Protein AF-A0A257W6F2-F1 (afdb_monomer_lite)

Radius of gyration: 29.33 Å; chains: 1; bounding box: 82×80×73 Å

Structure (mmCIF, N/CA/C/O backbone):
data_AF-A0A257W6F2-F1
#
_entry.id   AF-A0A257W6F2-F1
#
loop_
_atom_site.group_PDB
_atom_site.id
_atom_site.type_symbol
_atom_site.label_atom_id
_atom_site.label_alt_id
_atom_site.label_comp_id
_atom_site.label_asym_id
_atom_site.label_entity_id
_atom_site.label_seq_id
_atom_site.pdbx_PDB_ins_code
_atom_site.Cartn_x
_atom_site.Cartn_y
_atom_site.Cartn_z
_atom_site.occupancy
_atom_site.B_iso_or_equiv
_atom_site.auth_seq_id
_atom_site.auth_comp_id
_atom_site.auth_asym_id
_atom_site.auth_atom_id
_atom_site.pdbx_PDB_model_num
ATOM 1 N N . GLU A 1 1 ? 9.301 -28.527 -22.393 1.00 35.62 1 GLU A N 1
ATOM 2 C CA . GLU A 1 1 ? 9.868 -27.297 -22.977 1.00 35.62 1 GLU A CA 1
ATOM 3 C C . GLU A 1 1 ? 9.905 -26.265 -21.867 1.00 35.62 1 GLU A C 1
ATOM 5 O O . GLU A 1 1 ? 8.866 -25.968 -21.293 1.00 35.62 1 GLU A O 1
ATOM 10 N N . ASP A 1 2 ? 11.109 -25.873 -21.461 1.00 43.00 2 ASP A N 1
ATOM 11 C CA . ASP A 1 2 ? 11.367 -25.107 -20.242 1.00 43.00 2 ASP A CA 1
ATOM 12 C C . ASP A 1 2 ? 10.831 -23.671 -20.360 1.00 43.00 2 ASP A C 1
ATOM 14 O O . ASP A 1 2 ? 11.313 -22.874 -21.166 1.00 43.00 2 ASP A O 1
ATOM 18 N N . GLY A 1 3 ? 9.818 -23.344 -19.552 1.00 45.44 3 GLY A N 1
ATOM 19 C CA . GLY A 1 3 ? 9.228 -22.010 -19.452 1.00 45.44 3 GLY A CA 1
ATOM 20 C C . GLY A 1 3 ? 10.206 -21.019 -18.824 1.00 45.44 3 GLY A C 1
ATOM 21 O O . GLY A 1 3 ? 10.282 -20.886 -17.604 1.00 45.44 3 GLY A O 1
ATOM 22 N N . LEU A 1 4 ? 10.978 -20.337 -19.668 1.00 47.31 4 LEU A N 1
ATOM 23 C CA . LEU A 1 4 ? 11.895 -19.267 -19.285 1.00 47.31 4 LEU A CA 1
ATOM 24 C C . LEU A 1 4 ? 11.142 -18.172 -18.514 1.00 47.31 4 LEU A C 1
ATOM 26 O O . LEU A 1 4 ? 10.201 -17.572 -19.034 1.00 47.31 4 LEU A O 1
ATOM 30 N N . LEU A 1 5 ? 11.594 -17.874 -17.291 1.00 50.25 5 LEU A N 1
ATOM 31 C CA . LEU A 1 5 ? 11.266 -16.607 -16.640 1.00 50.25 5 LEU A CA 1
ATOM 32 C C . LEU A 1 5 ? 11.633 -15.472 -17.608 1.00 50.25 5 LEU A C 1
ATOM 34 O O . LEU A 1 5 ? 12.758 -15.464 -18.116 1.00 50.25 5 LEU A O 1
ATOM 38 N N . PRO A 1 6 ? 10.721 -14.532 -17.900 1.00 55.81 6 PRO A N 1
ATOM 39 C CA . PRO A 1 6 ? 11.052 -13.420 -18.771 1.00 55.81 6 PRO A CA 1
ATOM 40 C C . PRO A 1 6 ? 12.054 -12.519 -18.046 1.00 55.81 6 PRO A C 1
ATOM 42 O O . PRO A 1 6 ? 11.725 -11.840 -17.076 1.00 55.81 6 PRO A O 1
ATOM 45 N N . TYR A 1 7 ? 13.300 -12.526 -18.513 1.00 64.19 7 TYR A N 1
ATOM 46 C CA . TYR A 1 7 ? 14.315 -11.574 -18.083 1.00 64.19 7 TYR A CA 1
ATOM 47 C C . TYR A 1 7 ? 14.241 -10.351 -18.989 1.00 64.19 7 TYR A C 1
ATOM 49 O O . TYR A 1 7 ? 14.425 -10.458 -20.202 1.00 64.19 7 TYR A O 1
ATOM 57 N N . ILE A 1 8 ? 14.006 -9.179 -18.403 1.00 60.53 8 ILE A N 1
ATOM 58 C CA . ILE A 1 8 ? 14.157 -7.910 -19.113 1.00 60.53 8 ILE A CA 1
ATOM 59 C C . ILE A 1 8 ? 15.577 -7.420 -18.846 1.00 60.53 8 ILE A C 1
ATOM 61 O O . ILE A 1 8 ? 15.891 -6.935 -17.761 1.00 60.53 8 ILE A O 1
ATOM 65 N N . VAL A 1 9 ? 16.453 -7.582 -19.836 1.00 75.75 9 VAL A N 1
ATOM 66 C CA . VAL A 1 9 ? 17.792 -6.990 -19.803 1.00 75.75 9 VAL A CA 1
ATOM 67 C C . VAL A 1 9 ? 17.680 -5.561 -20.317 1.00 75.75 9 VAL A C 1
ATOM 69 O O . VAL A 1 9 ? 17.259 -5.331 -21.448 1.00 75.75 9 VAL A O 1
ATOM 72 N N . MET A 1 10 ? 18.060 -4.605 -19.480 1.00 76.38 10 MET A N 1
ATOM 73 C CA . MET A 1 10 ? 18.071 -3.184 -19.810 1.00 76.38 10 MET A CA 1
ATOM 74 C C . MET A 1 10 ? 19.429 -2.571 -19.484 1.00 76.38 10 MET A C 1
ATOM 76 O O . MET A 1 10 ? 20.264 -3.176 -18.810 1.00 76.38 10 MET A O 1
ATOM 80 N N . GLU A 1 11 ? 19.659 -1.362 -19.982 1.00 78.69 11 GLU A N 1
ATOM 81 C CA . GLU A 1 11 ? 20.858 -0.602 -19.653 1.00 78.69 11 GLU A CA 1
ATOM 82 C C . GLU A 1 11 ? 20.949 -0.356 -18.138 1.00 78.69 11 GLU A C 1
ATOM 84 O O . GLU A 1 11 ? 20.000 0.122 -17.517 1.00 78.69 11 GLU A O 1
ATOM 89 N N . HIS A 1 12 ? 22.115 -0.627 -17.546 1.00 81.88 12 HIS A N 1
ATOM 90 C CA . HIS A 1 12 ? 22.404 -0.222 -16.174 1.00 81.88 12 HIS A CA 1
ATOM 91 C C . HIS A 1 12 ? 22.736 1.276 -16.132 1.00 81.88 12 HIS A C 1
ATOM 93 O O . HIS A 1 12 ? 23.846 1.699 -16.463 1.00 81.88 12 HIS A O 1
ATOM 99 N N . VAL A 1 13 ? 21.759 2.087 -15.729 1.00 79.00 13 VAL A N 1
ATOM 100 C CA . VAL A 1 13 ? 21.921 3.538 -15.599 1.00 79.00 13 VAL A CA 1
ATOM 101 C C . VAL A 1 13 ? 22.592 3.857 -14.262 1.00 79.00 13 VAL A C 1
ATOM 103 O O . VAL A 1 13 ? 21.970 3.792 -13.206 1.00 79.00 13 VAL A O 1
ATOM 106 N N . VAL A 1 14 ? 23.874 4.223 -14.310 1.00 79.25 14 VAL A N 1
ATOM 107 C CA . VAL A 1 14 ? 24.636 4.667 -13.132 1.00 79.25 14 VAL A CA 1
ATOM 108 C C . VAL A 1 14 ? 24.116 6.034 -12.674 1.00 79.25 14 VAL A C 1
ATOM 110 O O . VAL A 1 14 ? 24.250 7.026 -13.390 1.00 79.25 14 VAL A O 1
ATOM 113 N N . GLY A 1 15 ? 23.508 6.092 -11.490 1.00 82.50 15 GLY A N 1
ATOM 114 C CA . GLY A 1 15 ? 22.858 7.295 -10.978 1.00 82.50 15 GLY A CA 1
ATOM 115 C C . GLY A 1 15 ? 21.898 6.994 -9.830 1.00 82.50 15 GLY A C 1
ATOM 116 O O . GLY A 1 15 ? 21.953 5.921 -9.231 1.00 82.50 15 GLY A O 1
ATOM 117 N N . LYS A 1 16 ? 21.010 7.943 -9.523 1.00 88.00 16 LYS A N 1
ATOM 118 C CA . LYS A 1 16 ? 19.953 7.777 -8.514 1.00 88.00 16 LYS A CA 1
ATOM 119 C C . LYS A 1 16 ? 18.586 8.087 -9.108 1.00 88.00 16 LYS A C 1
ATOM 121 O O . LYS A 1 16 ? 18.475 8.896 -10.026 1.00 88.00 16 LYS A O 1
ATOM 126 N N . SER A 1 17 ? 17.538 7.470 -8.576 1.00 91.44 17 SER A N 1
ATOM 127 C CA . SER A 1 17 ? 16.165 7.870 -8.907 1.00 91.44 17 SER A CA 1
ATOM 128 C C . SER A 1 17 ? 15.875 9.282 -8.397 1.00 91.44 17 SER A C 1
ATOM 130 O O . SER A 1 17 ? 16.437 9.726 -7.390 1.00 91.44 17 SER A O 1
ATOM 132 N N . LEU A 1 18 ? 14.944 9.979 -9.043 1.00 91.75 18 LEU A N 1
ATOM 133 C CA . LEU A 1 18 ? 14.454 11.274 -8.586 1.00 91.75 18 LEU A CA 1
ATOM 134 C C . LEU A 1 18 ? 13.869 11.159 -7.173 1.00 91.75 18 LEU A C 1
ATOM 136 O O . LEU A 1 18 ? 14.090 12.045 -6.357 1.00 91.75 18 LEU A O 1
ATOM 140 N N . ARG A 1 19 ? 13.227 10.033 -6.830 1.00 90.44 19 ARG A N 1
ATOM 141 C CA . ARG A 1 19 ? 12.784 9.742 -5.455 1.00 90.44 19 ARG A CA 1
ATOM 142 C C . ARG A 1 19 ? 13.941 9.812 -4.455 1.00 90.44 19 ARG A C 1
ATOM 144 O O . ARG A 1 19 ? 13.825 10.477 -3.431 1.00 90.44 19 ARG A O 1
ATOM 151 N N . GLN A 1 20 ? 15.047 9.125 -4.740 1.00 88.81 20 GLN A N 1
ATOM 152 C CA . GLN A 1 20 ? 16.235 9.153 -3.879 1.00 88.81 20 GLN A CA 1
ATOM 153 C C . GLN A 1 20 ? 16.843 10.558 -3.813 1.00 88.81 20 GLN A C 1
ATOM 155 O O . GLN A 1 20 ? 17.269 10.987 -2.746 1.00 88.81 20 GLN A O 1
ATOM 160 N N . ALA A 1 21 ? 16.855 11.289 -4.929 1.00 88.62 21 ALA A N 1
ATOM 161 C CA . ALA A 1 21 ? 17.343 12.662 -4.971 1.00 88.62 21 ALA A CA 1
ATOM 162 C C . ALA A 1 21 ? 16.490 13.613 -4.113 1.00 88.62 21 ALA A C 1
ATOM 164 O O . ALA A 1 21 ? 17.048 14.384 -3.338 1.00 88.62 21 ALA A O 1
ATOM 165 N N . MET A 1 22 ? 15.160 13.505 -4.186 1.00 86.00 22 MET A N 1
ATOM 166 C CA . MET A 1 22 ? 14.226 14.283 -3.365 1.00 86.00 22 MET A CA 1
ATOM 167 C C . MET A 1 22 ? 14.435 14.036 -1.868 1.00 86.00 22 MET A C 1
ATOM 169 O O . MET A 1 22 ? 14.496 14.993 -1.105 1.00 86.00 22 MET A O 1
ATOM 173 N N . HIS A 1 23 ? 14.635 12.781 -1.451 1.00 81.38 23 HIS A N 1
ATOM 174 C CA . HIS A 1 23 ? 14.925 12.463 -0.048 1.00 81.38 23 HIS A CA 1
ATOM 175 C C . HIS A 1 23 ? 16.278 13.001 0.445 1.00 81.38 23 HIS A C 1
ATOM 177 O O . HIS A 1 23 ? 16.414 13.298 1.625 1.00 81.38 23 HIS A O 1
ATOM 183 N N . GLN A 1 24 ? 17.287 13.098 -0.425 1.00 79.00 24 GLN A N 1
ATOM 184 C CA . GLN A 1 24 ? 18.642 13.515 -0.037 1.00 79.00 24 GLN A CA 1
ATOM 185 C C . GLN A 1 24 ? 18.840 15.033 -0.040 1.00 79.00 24 GLN A C 1
ATOM 187 O O . GLN A 1 24 ? 19.575 15.551 0.794 1.00 79.00 24 GLN A O 1
ATOM 192 N N . SER A 1 25 ? 18.252 15.731 -1.012 1.00 65.50 25 SER A N 1
ATOM 193 C CA . SER A 1 25 ? 18.519 17.153 -1.262 1.00 65.50 25 SER A CA 1
ATOM 194 C C . SER A 1 25 ? 17.433 18.083 -0.709 1.00 65.50 25 SER A C 1
ATOM 196 O O . SER A 1 25 ? 17.662 19.287 -0.632 1.00 65.50 25 SER A O 1
ATOM 198 N N . GLY A 1 26 ? 16.271 17.551 -0.308 1.00 65.38 26 GLY A N 1
ATOM 199 C CA . GLY A 1 26 ? 15.141 18.313 0.236 1.00 65.38 26 GLY A CA 1
ATOM 200 C C . GLY A 1 26 ? 14.402 19.128 -0.829 1.00 65.38 26 GLY A C 1
ATOM 201 O O . GLY A 1 26 ? 13.282 18.792 -1.207 1.00 65.38 26 GLY A O 1
ATOM 202 N N . THR A 1 27 ? 15.038 20.175 -1.355 1.00 68.94 27 THR A N 1
ATOM 203 C CA . THR A 1 27 ? 14.460 21.095 -2.349 1.00 68.94 27 THR A CA 1
ATOM 204 C C . THR A 1 27 ? 15.356 21.228 -3.576 1.00 68.94 27 THR A C 1
ATOM 206 O O . THR A 1 27 ? 16.576 21.302 -3.450 1.00 68.94 27 THR A O 1
ATOM 209 N N . PHE A 1 28 ? 14.754 21.296 -4.763 1.00 86.62 28 PHE A N 1
ATOM 210 C CA . PHE A 1 28 ? 15.465 21.546 -6.019 1.00 86.62 28 PHE A CA 1
ATOM 211 C C . PHE A 1 28 ? 15.426 23.037 -6.358 1.00 86.62 28 PHE A C 1
ATOM 213 O O . PHE A 1 28 ? 14.414 23.697 -6.117 1.00 86.62 28 PHE A O 1
ATOM 220 N N . ASP A 1 29 ? 16.498 23.557 -6.956 1.00 91.25 29 ASP A N 1
ATOM 221 C CA . ASP A 1 29 ? 16.449 24.880 -7.575 1.00 91.25 29 ASP A CA 1
ATOM 222 C C . ASP A 1 29 ? 15.551 24.876 -8.828 1.00 91.25 29 ASP A C 1
ATOM 224 O O . ASP A 1 29 ? 15.247 23.836 -9.423 1.00 91.25 29 ASP A O 1
ATOM 228 N N . VAL A 1 30 ? 15.092 26.067 -9.220 1.00 93.81 30 VAL A N 1
ATOM 229 C CA . VAL A 1 30 ? 14.170 26.240 -10.353 1.00 93.81 30 VAL A CA 1
ATOM 230 C C . VAL A 1 30 ? 14.777 25.690 -11.644 1.00 93.81 30 VAL A C 1
ATOM 232 O O . VAL A 1 30 ? 14.074 25.043 -12.418 1.00 93.81 30 VAL A O 1
ATOM 235 N N . GLU A 1 31 ? 16.075 25.903 -11.865 1.00 92.94 31 GLU A N 1
ATOM 236 C CA . GLU A 1 31 ? 16.769 25.424 -13.061 1.00 92.94 31 GLU A CA 1
ATOM 237 C C . GLU A 1 31 ? 16.718 23.893 -13.164 1.00 92.94 31 GLU A C 1
ATOM 239 O O . GLU A 1 31 ? 16.353 23.351 -14.209 1.00 92.94 31 GLU A O 1
ATOM 244 N N . SER A 1 32 ? 16.991 23.186 -12.069 1.00 92.69 32 SER A N 1
ATOM 245 C CA . SER A 1 32 ? 16.967 21.727 -11.998 1.00 92.69 32 SER A CA 1
ATOM 246 C C . SER A 1 32 ? 15.555 21.177 -12.176 1.00 92.69 32 SER A C 1
ATOM 248 O O . SER A 1 32 ? 15.374 20.203 -12.907 1.00 92.69 32 SER A O 1
ATOM 250 N N . ILE A 1 33 ? 14.537 21.808 -11.574 1.00 95.69 33 ILE A N 1
ATOM 251 C CA . ILE A 1 33 ? 13.127 21.415 -11.762 1.00 95.69 33 ILE A CA 1
ATOM 252 C C . ILE A 1 33 ? 12.747 21.493 -13.242 1.00 95.69 33 ILE A C 1
ATOM 254 O O . ILE A 1 33 ? 12.187 20.547 -13.802 1.00 95.69 33 ILE A O 1
ATOM 258 N N . VAL A 1 34 ? 13.082 22.608 -13.889 1.00 96.50 34 VAL A N 1
ATOM 259 C CA . VAL A 1 34 ? 12.752 22.863 -15.294 1.00 96.50 34 VAL A CA 1
ATOM 260 C C . VAL A 1 34 ? 13.526 21.919 -16.208 1.00 96.50 34 VAL A C 1
ATOM 262 O O . VAL A 1 34 ? 12.932 21.323 -17.105 1.00 96.50 34 VAL A O 1
ATOM 265 N N . ARG A 1 35 ? 14.821 21.710 -15.947 1.00 95.50 35 ARG A N 1
ATOM 266 C CA . ARG A 1 35 ? 15.680 20.780 -16.692 1.00 95.50 35 ARG A CA 1
ATOM 267 C C . ARG A 1 35 ? 15.163 19.345 -16.618 1.00 95.50 35 ARG A C 1
ATOM 269 O O . ARG A 1 35 ? 15.059 18.681 -17.652 1.00 95.50 35 ARG A O 1
ATOM 276 N N . ILE A 1 36 ? 14.805 18.875 -15.422 1.00 96.12 36 ILE A N 1
ATOM 277 C CA . ILE A 1 36 ? 14.269 17.523 -15.216 1.00 96.12 36 ILE A CA 1
ATOM 278 C C . ILE A 1 36 ? 12.900 17.378 -15.891 1.00 96.12 36 ILE A C 1
ATOM 280 O O . ILE A 1 36 ? 12.665 16.395 -16.601 1.00 96.12 36 ILE A O 1
ATOM 284 N N . GLY A 1 37 ? 12.018 18.370 -15.737 1.00 97.56 37 GLY A N 1
ATOM 285 C CA . GLY A 1 37 ? 10.715 18.402 -16.401 1.00 97.56 37 GLY A CA 1
ATOM 286 C C . GLY A 1 37 ? 10.821 18.374 -17.925 1.00 97.56 37 GLY A C 1
ATOM 287 O O . GLY A 1 37 ? 10.138 17.583 -18.573 1.00 97.56 37 GLY A O 1
ATOM 288 N N . MET A 1 38 ? 11.721 19.180 -18.494 1.00 97.62 38 MET A N 1
ATOM 289 C CA . MET A 1 38 ? 11.965 19.266 -19.935 1.00 97.62 38 MET A CA 1
ATOM 290 C C . MET A 1 38 ? 12.436 17.927 -20.511 1.00 97.62 38 MET A C 1
ATOM 292 O O . MET A 1 38 ? 11.863 17.460 -21.498 1.00 97.62 38 MET A O 1
ATOM 296 N N . GLN A 1 39 ? 13.453 17.304 -19.902 1.00 97.12 39 GLN A N 1
ATOM 297 C CA . GLN A 1 39 ? 13.997 16.026 -20.378 1.00 97.12 39 GLN A CA 1
ATOM 298 C C . GLN A 1 39 ? 13.000 14.871 -20.188 1.00 97.12 39 GLN A C 1
ATOM 300 O O . GLN A 1 39 ? 12.896 14.001 -21.051 1.00 97.12 39 GLN A O 1
ATOM 305 N N . THR A 1 40 ? 12.208 14.883 -19.109 1.00 97.62 40 THR A N 1
ATOM 306 C CA . THR A 1 40 ? 11.134 13.892 -18.914 1.00 97.62 40 THR A CA 1
ATOM 307 C C . THR A 1 40 ? 10.043 14.055 -19.976 1.00 97.62 40 THR A C 1
ATOM 309 O O . THR A 1 40 ? 9.644 13.083 -20.611 1.00 97.62 40 THR A O 1
ATOM 312 N N . ALA A 1 41 ? 9.602 15.287 -20.246 1.00 97.81 41 ALA A N 1
ATOM 313 C CA . ALA A 1 41 ? 8.649 15.568 -21.318 1.00 97.81 41 ALA A CA 1
ATOM 314 C C . ALA A 1 41 ? 9.202 15.171 -22.700 1.00 97.81 41 ALA A C 1
ATOM 316 O O . ALA A 1 41 ? 8.467 14.645 -23.530 1.00 97.81 41 ALA A O 1
ATOM 317 N N . GLN A 1 42 ? 10.505 15.347 -22.935 1.00 96.25 42 GLN A N 1
ATOM 318 C CA . GLN A 1 42 ? 11.167 14.913 -24.166 1.00 96.25 42 GLN A CA 1
ATOM 319 C C . GLN A 1 42 ? 11.139 13.384 -24.329 1.00 96.25 42 GLN A C 1
ATOM 321 O O . GLN A 1 42 ? 10.805 12.887 -25.404 1.00 96.25 42 GLN A O 1
ATOM 326 N N . GLY A 1 43 ? 11.451 12.634 -23.266 1.00 94.19 43 GLY A N 1
ATOM 327 C CA . GLY A 1 43 ? 11.376 11.171 -23.271 1.00 94.19 43 GLY A CA 1
ATOM 328 C C . GLY A 1 43 ? 9.950 10.657 -23.496 1.00 94.19 43 GLY A C 1
ATOM 329 O O . GLY A 1 43 ? 9.738 9.756 -24.306 1.00 94.19 43 GLY A O 1
ATOM 330 N N . LEU A 1 44 ? 8.963 11.285 -22.849 1.00 95.06 44 LEU A N 1
ATOM 331 C CA . LEU A 1 44 ? 7.544 10.997 -23.070 1.00 95.06 44 LEU A CA 1
ATOM 332 C C . LEU A 1 44 ? 7.117 11.289 -24.510 1.00 95.06 44 LEU A C 1
ATOM 334 O O . LEU A 1 44 ? 6.458 10.458 -25.124 1.00 95.06 44 LEU A O 1
ATOM 338 N N . ALA A 1 45 ? 7.541 12.416 -25.087 1.00 93.00 45 ALA A N 1
ATOM 339 C CA . ALA A 1 45 ? 7.225 12.765 -26.470 1.00 93.00 45 ALA A CA 1
ATOM 340 C C . ALA A 1 45 ? 7.736 11.710 -27.462 1.00 93.00 45 ALA A C 1
ATOM 342 O O . ALA A 1 45 ? 7.024 11.351 -28.400 1.00 93.00 45 ALA A O 1
ATOM 343 N N . ALA A 1 46 ? 8.942 11.180 -27.232 1.00 88.12 46 ALA A N 1
ATOM 344 C CA . ALA A 1 46 ? 9.504 10.111 -28.051 1.00 88.12 46 ALA A CA 1
ATOM 345 C C . ALA A 1 46 ? 8.671 8.819 -27.969 1.00 88.12 46 ALA A C 1
ATOM 347 O O . ALA A 1 46 ? 8.435 8.183 -28.995 1.00 88.12 46 ALA A O 1
ATOM 348 N N . ALA A 1 47 ? 8.185 8.454 -26.780 1.00 86.19 47 ALA A N 1
ATOM 349 C CA . ALA A 1 47 ? 7.316 7.292 -26.596 1.00 86.19 47 ALA A CA 1
ATOM 350 C C . ALA A 1 47 ? 5.916 7.492 -27.198 1.00 86.19 47 ALA A C 1
ATOM 352 O O . ALA A 1 47 ? 5.422 6.627 -27.924 1.00 86.19 47 ALA A O 1
ATOM 353 N N . HIS A 1 48 ? 5.304 8.658 -26.968 1.00 90.81 48 HIS A N 1
ATOM 354 C CA . HIS A 1 48 ? 3.982 9.014 -27.494 1.00 90.81 48 HIS A CA 1
ATOM 355 C C . HIS A 1 48 ? 3.965 9.007 -29.026 1.00 90.81 48 HIS A C 1
ATOM 357 O O . HIS A 1 48 ? 2.994 8.550 -29.624 1.00 90.81 48 HIS A O 1
ATOM 363 N N . ALA A 1 49 ? 5.057 9.429 -29.673 1.00 86.31 49 ALA A N 1
ATOM 364 C CA . ALA A 1 49 ? 5.212 9.358 -31.128 1.00 86.31 49 ALA A CA 1
ATOM 365 C C . ALA A 1 49 ? 5.202 7.917 -31.681 1.00 86.31 49 ALA A C 1
ATOM 367 O O . ALA A 1 49 ? 4.909 7.720 -32.857 1.00 86.31 49 ALA A O 1
ATOM 368 N N . GLN A 1 50 ? 5.493 6.919 -30.841 1.00 82.69 50 GLN A N 1
ATOM 369 C CA . GLN A 1 50 ? 5.402 5.490 -31.163 1.00 82.69 50 GLN A CA 1
ATOM 370 C C . GLN A 1 50 ? 4.078 4.860 -30.692 1.00 82.69 50 GLN A C 1
ATOM 372 O O . GLN A 1 50 ? 3.927 3.642 -30.730 1.00 82.69 50 GLN A O 1
ATOM 377 N N . GLY A 1 51 ? 3.118 5.667 -30.222 1.00 82.88 51 GLY A N 1
ATOM 378 C CA . GLY A 1 51 ? 1.833 5.192 -29.701 1.00 82.88 51 GLY A CA 1
ATOM 379 C C . GLY A 1 51 ? 1.910 4.542 -28.315 1.00 82.88 51 GLY A C 1
ATOM 380 O O . GLY A 1 51 ? 0.946 3.908 -27.890 1.00 82.88 51 GLY A O 1
ATOM 381 N N . LEU A 1 52 ? 3.033 4.682 -27.601 1.00 82.12 52 LEU A N 1
ATOM 382 C CA . LEU A 1 52 ? 3.224 4.112 -26.268 1.00 82.12 52 LEU A CA 1
ATOM 383 C C . LEU A 1 52 ? 2.894 5.143 -25.190 1.00 82.12 52 LEU A C 1
ATOM 385 O O . LEU A 1 52 ? 3.518 6.198 -25.139 1.00 82.12 52 LEU A O 1
ATOM 389 N N . ILE A 1 53 ? 1.960 4.810 -24.300 1.00 88.00 53 ILE A N 1
ATOM 390 C CA . ILE A 1 53 ? 1.627 5.595 -23.102 1.00 88.00 53 ILE A CA 1
ATOM 391 C C . ILE A 1 53 ? 2.317 4.936 -21.907 1.00 88.00 53 ILE A C 1
ATOM 393 O O . ILE A 1 53 ? 2.218 3.721 -21.736 1.00 88.00 53 ILE A O 1
ATOM 397 N N . HIS A 1 54 ? 2.999 5.711 -21.067 1.00 89.94 54 HIS A N 1
ATOM 398 C CA . HIS A 1 54 ? 3.785 5.161 -19.966 1.00 89.94 54 HIS A CA 1
ATOM 399 C C . HIS A 1 54 ? 2.918 4.649 -18.808 1.00 89.94 54 HIS A C 1
ATOM 401 O O . HIS A 1 54 ? 3.215 3.592 -18.249 1.00 89.94 54 HIS A O 1
ATOM 407 N N . ARG A 1 55 ? 1.868 5.391 -18.425 1.00 87.94 55 ARG A N 1
ATOM 408 C CA . ARG A 1 55 ? 0.867 5.056 -17.387 1.00 87.94 55 ARG A CA 1
ATOM 409 C C . ARG A 1 55 ? 1.373 4.957 -15.938 1.00 87.94 55 ARG A C 1
ATOM 411 O O . ARG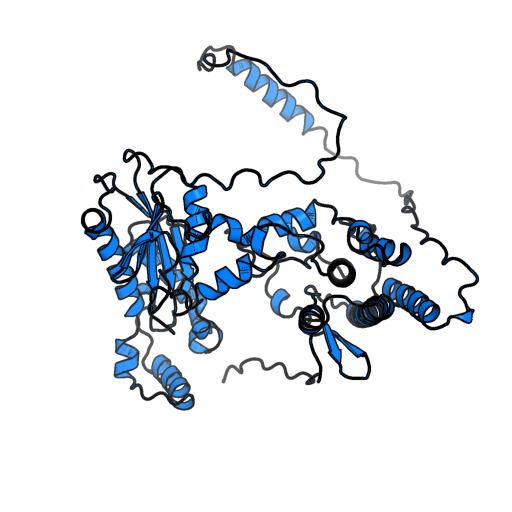 A 1 55 ? 0.583 4.623 -15.050 1.00 87.94 55 ARG A O 1
ATOM 418 N N . ASP A 1 56 ? 2.647 5.231 -15.674 1.00 88.75 56 ASP A N 1
ATOM 419 C CA . ASP A 1 56 ? 3.251 5.110 -14.333 1.00 88.75 56 ASP A CA 1
ATOM 420 C C . ASP A 1 56 ? 4.425 6.083 -14.139 1.00 88.75 56 ASP A C 1
ATOM 422 O O . ASP A 1 56 ? 5.500 5.725 -13.660 1.00 88.75 56 ASP A O 1
ATOM 426 N N . ILE A 1 57 ? 4.245 7.338 -14.556 1.00 93.75 57 ILE A N 1
ATOM 427 C CA . ILE A 1 57 ? 5.244 8.380 -14.310 1.00 93.75 57 ILE A CA 1
ATOM 428 C C . ILE A 1 57 ? 5.214 8.769 -12.830 1.00 93.75 57 ILE A C 1
ATOM 430 O O . ILE A 1 57 ? 4.210 9.247 -12.308 1.00 93.75 57 ILE A O 1
ATOM 434 N N . LYS A 1 58 ? 6.341 8.559 -12.146 1.00 93.00 58 LYS A N 1
ATOM 435 C CA . LYS A 1 58 ? 6.549 8.867 -10.724 1.00 93.00 58 LYS A CA 1
ATOM 436 C C . LYS A 1 58 ? 8.043 9.050 -10.437 1.00 93.00 58 LYS A C 1
ATOM 438 O O . LYS A 1 58 ? 8.860 8.559 -11.215 1.00 93.00 58 LYS A O 1
ATOM 443 N N . PRO A 1 59 ? 8.444 9.651 -9.301 1.00 92.81 59 PRO A N 1
ATOM 444 C CA . PRO A 1 59 ? 9.858 9.915 -9.021 1.00 92.81 59 PRO A CA 1
ATOM 445 C C . PRO A 1 59 ? 10.745 8.662 -8.954 1.00 92.81 59 PRO A C 1
ATOM 447 O O . PRO A 1 59 ? 11.952 8.753 -9.150 1.00 92.81 59 PRO A O 1
ATOM 450 N N . ALA A 1 60 ? 10.175 7.487 -8.671 1.00 89.38 60 ALA A N 1
ATOM 451 C CA . ALA A 1 60 ? 10.920 6.226 -8.686 1.00 89.38 60 ALA A CA 1
ATOM 452 C C . ALA A 1 60 ? 11.296 5.765 -10.109 1.00 89.38 60 ALA A C 1
ATOM 454 O O . ALA A 1 60 ? 12.314 5.103 -10.257 1.00 89.38 60 ALA A O 1
ATOM 455 N N . ASN A 1 61 ? 10.526 6.172 -11.127 1.00 91.81 61 ASN A N 1
ATOM 456 C CA . ASN A 1 61 ? 10.692 5.764 -12.527 1.00 91.81 61 ASN A CA 1
ATOM 457 C C . ASN A 1 61 ? 11.428 6.829 -13.373 1.00 91.81 61 ASN A C 1
ATOM 459 O O . ASN A 1 61 ? 11.465 6.760 -14.601 1.00 91.81 61 ASN A O 1
ATOM 463 N N . ILE A 1 62 ? 12.001 7.843 -12.720 1.00 93.50 62 ILE A N 1
ATOM 464 C CA . ILE A 1 62 ? 12.797 8.902 -13.345 1.00 93.50 62 ILE A CA 1
ATOM 465 C C . ILE A 1 62 ? 14.207 8.795 -12.769 1.00 93.50 62 ILE A C 1
ATOM 467 O O . ILE A 1 62 ? 14.407 9.014 -11.577 1.00 93.50 62 ILE A O 1
ATOM 471 N N . LEU A 1 63 ? 15.182 8.442 -13.600 1.00 91.94 63 LEU A N 1
ATOM 472 C CA . LEU A 1 63 ? 16.581 8.280 -13.216 1.00 91.94 63 LEU A CA 1
ATOM 473 C C . LEU A 1 63 ? 17.395 9.515 -13.579 1.00 91.94 63 LEU A C 1
ATOM 475 O O . LEU A 1 63 ? 17.287 10.031 -14.690 1.00 91.94 63 LEU A O 1
ATOM 479 N N . LEU A 1 64 ? 18.244 9.943 -12.648 1.00 90.56 64 LEU A N 1
ATOM 480 C CA . LEU A 1 64 ? 19.199 11.033 -12.807 1.00 90.56 64 LEU A CA 1
ATOM 481 C C . LEU A 1 64 ? 20.600 10.429 -12.957 1.00 90.56 64 LEU A C 1
ATOM 483 O O . LEU A 1 64 ? 21.140 9.844 -12.013 1.00 90.56 64 LEU A O 1
ATOM 487 N N . GLN A 1 65 ? 21.167 10.529 -14.158 1.00 81.62 65 GLN A N 1
ATOM 488 C CA . GLN A 1 65 ? 22.427 9.893 -14.534 1.00 81.62 65 GLN A CA 1
ATOM 489 C C . GLN A 1 65 ? 23.627 10.825 -14.281 1.00 81.62 65 GLN A C 1
ATOM 491 O O . GLN A 1 65 ? 24.002 11.602 -15.161 1.00 81.62 65 GLN A O 1
ATOM 496 N N . GLY A 1 66 ? 24.248 10.679 -13.101 1.00 68.62 66 GLY A N 1
ATOM 497 C CA . GLY A 1 66 ? 25.573 11.217 -12.738 1.00 68.62 66 GLY A CA 1
ATOM 498 C C . GLY A 1 66 ? 25.817 12.707 -13.029 1.00 68.62 66 GLY A C 1
ATOM 499 O O . GLY A 1 66 ? 24.880 13.489 -13.166 1.00 68.62 66 GLY A O 1
ATOM 500 N N . ASP A 1 67 ? 27.094 13.082 -13.160 1.00 60.69 67 ASP A N 1
ATOM 501 C CA . ASP A 1 67 ? 27.595 14.466 -13.325 1.00 60.69 67 ASP A CA 1
ATOM 502 C C . ASP A 1 67 ? 27.113 15.191 -14.602 1.00 60.69 67 ASP A C 1
ATOM 504 O O . ASP A 1 67 ? 27.407 16.365 -14.803 1.00 60.69 67 ASP A O 1
ATOM 508 N N . ASN A 1 68 ? 26.377 14.500 -15.480 1.00 59.66 68 ASN A N 1
ATOM 509 C CA . ASN A 1 68 ? 25.915 15.021 -16.769 1.00 59.66 68 ASN A CA 1
ATOM 510 C C . ASN A 1 68 ? 24.447 15.476 -16.754 1.00 59.66 68 ASN A C 1
ATOM 512 O O . ASN A 1 68 ? 23.900 15.752 -17.824 1.00 59.66 68 ASN A O 1
ATOM 516 N N . ASP A 1 69 ? 23.789 15.492 -15.587 1.00 75.44 69 ASP A N 1
ATOM 517 C CA . ASP A 1 69 ? 22.424 16.015 -15.407 1.00 75.44 69 ASP A CA 1
ATOM 518 C C . ASP A 1 69 ? 21.370 15.406 -16.360 1.00 75.44 69 ASP A C 1
ATOM 520 O O . ASP A 1 69 ? 20.339 16.013 -16.675 1.00 75.44 69 ASP A O 1
ATOM 524 N N . ARG A 1 70 ? 21.619 14.184 -16.849 1.00 87.56 70 ARG A N 1
ATOM 525 C CA . ARG A 1 70 ? 20.764 13.518 -17.835 1.00 87.56 70 ARG A CA 1
ATOM 526 C C . ARG A 1 70 ? 19.631 12.768 -17.150 1.00 87.56 70 ARG A C 1
ATOM 528 O O . ARG A 1 70 ? 19.862 12.021 -16.201 1.00 87.56 70 ARG A O 1
ATOM 535 N N . VAL A 1 71 ? 18.424 12.903 -17.691 1.00 93.19 71 VAL A N 1
ATOM 536 C CA . VAL A 1 71 ? 17.236 12.185 -17.222 1.00 93.19 71 VAL A CA 1
ATOM 537 C C . VAL A 1 71 ? 16.931 10.993 -18.121 1.00 93.19 71 VAL A C 1
ATOM 539 O O . VAL A 1 71 ? 16.947 11.103 -19.348 1.00 93.19 71 VAL A O 1
ATOM 542 N N . LYS A 1 72 ? 16.618 9.850 -17.508 1.00 90.38 72 LYS A N 1
ATOM 543 C CA . LYS A 1 72 ? 16.076 8.671 -18.191 1.00 90.38 72 LYS A CA 1
ATOM 544 C C . LYS A 1 72 ? 14.771 8.232 -17.548 1.00 90.38 72 LYS A C 1
ATOM 546 O O . LYS A 1 72 ? 14.631 8.275 -16.331 1.00 90.38 72 LYS A O 1
ATOM 551 N N . ILE A 1 73 ? 13.833 7.798 -18.379 1.00 91.06 73 ILE A N 1
ATOM 552 C CA . ILE A 1 73 ? 12.561 7.226 -17.941 1.00 91.06 73 ILE A CA 1
ATOM 553 C C . ILE A 1 73 ? 12.700 5.705 -17.993 1.00 91.06 73 ILE A C 1
ATOM 555 O O . ILE A 1 73 ? 13.195 5.171 -18.987 1.00 91.06 73 ILE A O 1
ATOM 559 N N . MET A 1 74 ? 12.299 5.028 -16.923 1.00 85.19 74 MET A N 1
ATOM 560 C CA . MET A 1 74 ? 12.338 3.569 -16.795 1.00 85.19 74 MET A CA 1
ATOM 561 C C . MET A 1 74 ? 10.933 3.014 -16.558 1.00 85.19 74 MET A C 1
ATOM 563 O O . MET A 1 74 ? 10.037 3.755 -16.172 1.00 85.19 74 MET A O 1
ATOM 567 N N . ASP A 1 75 ? 10.768 1.706 -16.751 1.00 76.19 75 ASP A N 1
ATOM 568 C CA . ASP A 1 75 ? 9.533 0.985 -16.432 1.00 76.19 75 ASP A CA 1
ATOM 569 C C . ASP A 1 75 ? 8.284 1.548 -17.128 1.00 76.19 75 ASP A C 1
ATOM 571 O O . ASP A 1 75 ? 7.252 1.788 -16.496 1.00 76.19 75 ASP A O 1
ATOM 575 N N . PHE A 1 76 ? 8.354 1.702 -18.461 1.00 69.12 76 PHE A N 1
ATOM 576 C CA . PHE A 1 76 ? 7.151 1.810 -19.298 1.00 69.12 76 PHE A CA 1
ATOM 577 C C . PHE A 1 76 ? 6.196 0.714 -18.857 1.00 69.12 76 PHE A C 1
ATOM 579 O O . PHE A 1 76 ? 6.622 -0.435 -18.866 1.00 69.12 76 PHE A O 1
ATOM 586 N N . GLY A 1 77 ? 4.985 1.069 -18.412 1.00 58.03 77 GLY A N 1
ATOM 587 C CA . GLY A 1 77 ? 4.119 0.263 -17.544 1.00 58.03 77 GLY A CA 1
ATOM 588 C C . GLY A 1 77 ? 3.670 -1.095 -18.097 1.00 58.03 77 GLY A C 1
ATOM 589 O O . GLY A 1 77 ? 2.475 -1.343 -18.222 1.00 58.03 77 GLY A O 1
ATOM 590 N N . LEU A 1 78 ? 4.615 -1.998 -18.361 1.00 50.09 78 LEU A N 1
ATOM 591 C CA . LEU A 1 78 ? 4.451 -3.366 -18.846 1.00 50.09 78 LEU A CA 1
ATOM 592 C C . LEU A 1 78 ? 3.599 -4.189 -17.871 1.00 50.09 78 LEU A C 1
ATOM 594 O O . LEU A 1 78 ? 2.885 -5.087 -18.297 1.00 50.09 78 LEU A O 1
ATOM 598 N N . ALA A 1 79 ? 3.594 -3.819 -16.586 1.00 43.59 79 ALA A N 1
ATOM 599 C CA . ALA A 1 79 ? 2.731 -4.408 -15.565 1.00 43.59 79 ALA A CA 1
ATOM 600 C C . ALA A 1 79 ? 1.238 -4.051 -15.728 1.00 43.59 79 ALA A C 1
ATOM 602 O O . ALA A 1 79 ? 0.387 -4.780 -15.245 1.00 43.59 79 ALA A O 1
ATOM 603 N N . ARG A 1 80 ? 0.893 -2.958 -16.426 1.00 42.66 80 ARG A N 1
ATOM 604 C CA . ARG A 1 80 ? -0.498 -2.494 -16.615 1.00 42.66 80 ARG A CA 1
ATOM 605 C C . ARG A 1 80 ? -1.090 -2.806 -17.988 1.00 42.66 80 ARG A C 1
ATOM 607 O O . ARG A 1 80 ? -2.224 -2.433 -18.257 1.00 42.66 80 ARG A O 1
ATOM 614 N N . ALA A 1 81 ? -0.330 -3.446 -18.873 1.00 35.94 81 ALA A N 1
ATOM 615 C CA . ALA A 1 81 ? -0.878 -3.986 -20.118 1.00 35.94 81 ALA A CA 1
ATOM 616 C C . ALA A 1 81 ? -1.620 -5.320 -19.894 1.00 35.94 81 ALA A C 1
ATOM 618 O O . ALA A 1 81 ? -2.349 -5.756 -20.778 1.00 35.94 81 ALA A O 1
ATOM 619 N N . VAL A 1 82 ? -1.433 -5.948 -18.725 1.00 31.31 82 VAL A N 1
ATOM 620 C CA . VAL A 1 82 ? -2.103 -7.197 -18.321 1.00 31.31 82 VAL A CA 1
ATOM 621 C C . VAL A 1 82 ? -3.297 -6.932 -17.394 1.00 31.31 82 VAL A C 1
ATOM 623 O O . VAL A 1 82 ? -4.263 -7.683 -17.433 1.00 31.31 82 VAL A O 1
ATOM 626 N N . ASP A 1 83 ? -3.283 -5.810 -16.671 1.00 34.22 83 ASP A N 1
ATOM 627 C CA . ASP A 1 83 ? -4.376 -5.376 -15.801 1.00 34.22 83 ASP A CA 1
ATOM 628 C C . ASP A 1 83 ? -5.017 -4.096 -16.356 1.00 34.22 83 ASP A C 1
ATOM 630 O O . ASP A 1 83 ? -4.676 -2.977 -15.954 1.00 34.22 83 ASP A O 1
ATOM 634 N N 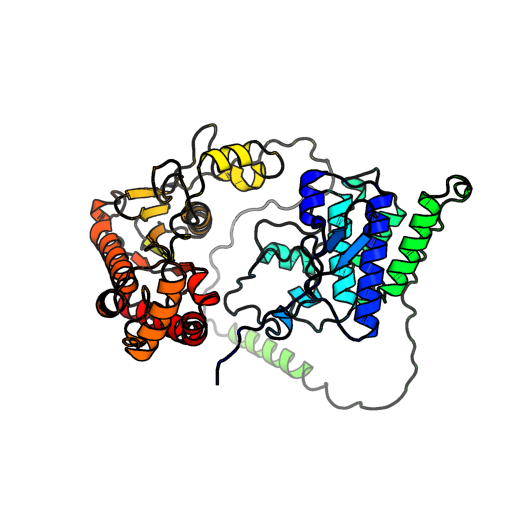. ASP A 1 84 ? -5.974 -4.253 -17.278 1.00 31.12 84 ASP A N 1
ATOM 635 C CA . ASP A 1 84 ? -7.076 -3.291 -17.340 1.00 31.12 84 ASP A CA 1
ATOM 636 C C . ASP A 1 84 ? -7.657 -3.230 -15.926 1.00 31.12 84 ASP A C 1
ATOM 638 O O . ASP A 1 84 ? -8.046 -4.245 -15.351 1.00 31.12 84 ASP A O 1
ATOM 642 N N . VAL A 1 85 ? -7.598 -2.038 -15.342 1.00 35.00 85 VAL A N 1
ATOM 643 C CA . VAL A 1 85 ? -7.810 -1.760 -13.926 1.00 35.00 85 VAL A CA 1
ATOM 644 C C . VAL A 1 85 ? -9.234 -2.147 -13.533 1.00 35.00 85 VAL A C 1
ATOM 646 O O . VAL A 1 85 ? -10.139 -1.323 -13.462 1.00 35.00 85 VAL A O 1
ATOM 649 N N . SER A 1 86 ? -9.449 -3.407 -13.175 1.00 30.94 86 SER A N 1
ATOM 650 C CA . SER A 1 86 ? -10.410 -3.696 -12.131 1.00 30.94 86 SER A CA 1
ATOM 651 C C . SER A 1 86 ? -9.895 -2.968 -10.894 1.00 30.94 86 SER A C 1
ATOM 653 O O . SER A 1 86 ? -8.908 -3.389 -10.288 1.00 30.94 86 SER A O 1
ATOM 655 N N . LEU A 1 87 ? -10.575 -1.880 -10.502 1.00 35.00 87 LEU A N 1
ATOM 656 C CA . LEU A 1 87 ? -10.839 -1.673 -9.080 1.00 35.00 87 LEU A CA 1
ATOM 657 C C . LEU A 1 87 ? -11.168 -3.071 -8.559 1.00 35.00 87 LEU A C 1
ATOM 659 O O . LEU A 1 87 ? -12.171 -3.653 -8.982 1.00 35.00 87 LEU A O 1
ATOM 663 N N . THR A 1 88 ? -10.283 -3.668 -7.765 1.00 37.31 88 THR A N 1
ATOM 664 C CA . THR A 1 88 ? -10.601 -4.948 -7.147 1.00 37.31 88 THR A CA 1
ATOM 665 C C . THR A 1 88 ? -11.950 -4.752 -6.463 1.00 37.31 88 THR A C 1
ATOM 667 O O . THR A 1 88 ? -12.199 -3.703 -5.864 1.00 37.31 88 THR A O 1
ATOM 670 N N . HIS A 1 89 ? -12.857 -5.722 -6.589 1.00 32.41 89 HIS A N 1
ATOM 671 C CA . HIS A 1 89 ? -14.197 -5.684 -5.983 1.00 32.41 89 HIS A CA 1
ATOM 672 C C . HIS A 1 89 ? -14.171 -5.435 -4.449 1.00 32.41 89 HIS A C 1
ATOM 674 O O . HIS A 1 89 ? -15.222 -5.299 -3.831 1.00 32.41 89 HIS A O 1
ATOM 680 N N . THR A 1 90 ? -12.974 -5.357 -3.854 1.00 32.06 90 THR A N 1
ATOM 681 C CA . THR A 1 90 ? -12.625 -5.120 -2.452 1.00 32.06 90 THR A CA 1
ATOM 682 C C . THR A 1 90 ? -12.001 -3.738 -2.161 1.00 32.06 90 THR A C 1
ATOM 684 O O . THR A 1 90 ? -11.701 -3.453 -1.007 1.00 32.06 90 THR A O 1
ATOM 687 N N . GLY A 1 91 ? -11.804 -2.853 -3.150 1.00 32.47 91 GLY A N 1
ATOM 688 C CA . GLY A 1 91 ? -11.346 -1.468 -2.924 1.00 32.47 91 GLY A CA 1
ATOM 689 C C . GLY A 1 91 ? -9.868 -1.297 -2.532 1.00 32.47 91 GLY A C 1
ATOM 690 O O . GLY A 1 91 ? -9.462 -0.203 -2.133 1.00 32.47 91 GLY A O 1
ATOM 691 N N . LEU A 1 92 ? -9.043 -2.343 -2.655 1.00 33.09 92 LEU A N 1
ATOM 692 C CA . LEU A 1 92 ? -7.620 -2.297 -2.306 1.00 33.09 92 LEU A CA 1
ATOM 693 C C . LEU A 1 92 ? -6.767 -1.780 -3.463 1.00 33.09 92 LEU A C 1
ATOM 695 O O . LEU A 1 92 ? -6.480 -2.480 -4.432 1.00 33.09 92 LEU A O 1
ATOM 699 N N . VAL A 1 93 ? -6.315 -0.537 -3.317 1.00 39.81 93 VAL A N 1
ATOM 700 C CA . VAL A 1 93 ? -5.280 0.065 -4.159 1.00 39.81 93 VAL A CA 1
ATOM 701 C C . VAL A 1 93 ? -3.918 -0.393 -3.639 1.00 39.81 93 VAL A C 1
ATOM 703 O O . VAL A 1 93 ? -3.475 0.054 -2.581 1.00 39.81 93 VAL A O 1
ATOM 706 N N . VAL A 1 94 ? -3.241 -1.277 -4.374 1.00 32.81 94 VAL A N 1
ATOM 707 C CA . VAL A 1 94 ? -1.856 -1.662 -4.066 1.00 32.81 94 VAL A CA 1
ATOM 708 C C . VAL A 1 94 ? -0.919 -0.499 -4.426 1.00 32.81 94 VAL A C 1
ATOM 710 O O . VAL A 1 94 ? -0.801 -0.109 -5.588 1.00 32.81 94 VAL A O 1
ATOM 713 N N . GLY A 1 95 ? -0.251 0.067 -3.415 1.00 47.38 95 GLY A N 1
ATOM 714 C CA . GLY A 1 95 ? 0.631 1.238 -3.528 1.00 47.38 95 GLY A CA 1
ATOM 715 C C . GLY A 1 95 ? -0.085 2.578 -3.304 1.00 47.38 95 GLY A C 1
ATOM 716 O O . GLY A 1 95 ? -1.309 2.656 -3.311 1.00 47.38 95 GLY A O 1
ATOM 717 N N . THR A 1 96 ? 0.665 3.667 -3.084 1.00 51.91 96 THR A N 1
ATOM 718 C CA . THR A 1 96 ? 0.043 4.994 -2.935 1.00 51.91 96 THR A CA 1
ATOM 719 C C . THR A 1 96 ? -0.155 5.650 -4.308 1.00 51.91 96 THR A C 1
ATOM 721 O O . THR A 1 96 ? 0.836 5.971 -4.969 1.00 51.91 96 THR A O 1
ATOM 724 N N . PRO A 1 97 ? -1.397 5.926 -4.745 1.00 78.81 97 PRO A N 1
ATOM 725 C CA . PRO A 1 97 ? -1.720 6.353 -6.113 1.00 78.81 97 PRO A CA 1
ATOM 726 C C . PRO A 1 97 ? -1.359 7.819 -6.421 1.00 78.81 97 PRO A C 1
ATOM 728 O O . PRO A 1 97 ? -1.900 8.412 -7.342 1.00 78.81 97 PRO A O 1
ATOM 731 N N . ARG A 1 98 ? -0.422 8.419 -5.676 1.00 81.88 98 ARG A N 1
ATOM 732 C CA . ARG A 1 98 ? -0.144 9.871 -5.591 1.00 81.88 98 ARG A CA 1
ATOM 733 C C . ARG A 1 98 ? 0.205 10.572 -6.914 1.00 81.88 98 ARG A C 1
ATOM 735 O O . ARG A 1 98 ? 0.209 11.797 -6.946 1.00 81.88 98 ARG A O 1
ATOM 742 N N . TYR A 1 99 ? 0.526 9.816 -7.962 1.00 90.00 99 TYR A N 1
ATOM 743 C CA . TYR A 1 99 ? 0.913 10.324 -9.284 1.00 90.00 99 TYR A CA 1
ATOM 744 C C . TYR A 1 99 ? -0.035 9.853 -10.398 1.00 90.00 99 TYR A C 1
ATOM 746 O O . TYR A 1 99 ? 0.232 10.078 -11.574 1.00 90.00 99 TYR A O 1
ATOM 754 N N . MET A 1 100 ? -1.123 9.167 -10.046 1.00 90.88 100 MET A N 1
ATOM 755 C CA . MET A 1 100 ? -2.123 8.683 -10.990 1.00 90.88 100 MET A CA 1
ATOM 756 C C . MET A 1 100 ? -2.960 9.847 -11.531 1.00 90.88 100 MET A C 1
ATOM 758 O O . MET A 1 100 ? -3.254 10.793 -10.803 1.00 90.88 100 MET A O 1
ATOM 762 N N . SER A 1 101 ? -3.354 9.771 -12.800 1.00 93.94 101 SER A N 1
ATOM 763 C CA . SER A 1 101 ? -4.299 10.726 -13.388 1.00 93.94 101 SER A CA 1
ATOM 764 C C . SER A 1 101 ? -5.756 10.445 -12.970 1.00 93.94 101 SER A C 1
ATOM 766 O O . SER A 1 101 ? -6.080 9.306 -12.625 1.00 93.94 101 SER A O 1
ATOM 768 N N . PRO A 1 102 ? -6.662 11.442 -13.011 1.00 94.12 102 PRO A N 1
ATOM 769 C CA . PRO A 1 102 ? -8.081 11.255 -12.695 1.00 94.12 102 PRO A CA 1
ATOM 770 C C . PRO A 1 102 ? -8.750 10.168 -13.537 1.00 94.12 102 PRO A C 1
ATOM 772 O O . PRO A 1 102 ? -9.562 9.402 -13.024 1.00 94.12 102 PRO A O 1
ATOM 775 N N . GLU A 1 103 ? -8.409 10.087 -14.820 1.00 91.75 103 GLU A N 1
ATOM 776 C CA . GLU A 1 103 ? -8.920 9.070 -15.733 1.00 91.75 103 GLU A CA 1
ATOM 777 C C . GLU A 1 103 ? -8.424 7.666 -15.365 1.00 91.75 103 GLU A C 1
ATOM 779 O O . GLU A 1 103 ? -9.216 6.732 -15.357 1.00 91.75 103 GLU A O 1
ATOM 784 N N . GLN A 1 104 ? -7.169 7.513 -14.938 1.00 87.19 104 GLN A N 1
ATOM 785 C CA . GLN A 1 104 ? -6.678 6.237 -14.412 1.00 87.19 104 GLN A CA 1
ATOM 786 C C . GLN A 1 104 ? -7.347 5.865 -13.081 1.00 87.19 104 GLN A C 1
ATOM 788 O O . GLN A 1 104 ? -7.696 4.706 -12.878 1.00 87.19 104 GLN A O 1
ATOM 793 N N . ALA A 1 105 ? -7.551 6.838 -12.187 1.00 85.56 105 ALA A N 1
ATOM 794 C CA . ALA A 1 105 ? -8.181 6.628 -10.882 1.00 85.56 105 ALA A CA 1
ATOM 795 C C . ALA A 1 105 ? -9.650 6.190 -10.993 1.00 85.56 105 ALA A C 1
ATOM 797 O O . ALA A 1 105 ? -10.144 5.454 -10.143 1.00 85.56 105 ALA A O 1
ATOM 798 N N . GLN A 1 106 ? -10.335 6.632 -12.048 1.00 81.19 106 GLN A N 1
ATOM 799 C CA . GLN A 1 106 ? -11.730 6.299 -12.344 1.00 81.19 106 GLN A CA 1
ATOM 800 C C . GLN A 1 106 ? -11.879 5.137 -13.333 1.00 81.19 106 GLN A C 1
ATOM 802 O O . GLN A 1 106 ? -13.002 4.822 -13.721 1.00 81.19 106 GLN A O 1
ATOM 807 N N . ASN A 1 107 ? -10.772 4.519 -13.760 1.00 79.88 107 ASN A N 1
ATOM 808 C CA . ASN A 1 107 ? -10.762 3.493 -14.803 1.00 79.88 107 ASN A CA 1
ATOM 809 C C . ASN A 1 107 ? -11.469 3.938 -16.108 1.00 79.88 107 ASN A C 1
ATOM 811 O O . ASN A 1 107 ? -12.239 3.201 -16.723 1.00 79.88 107 ASN A O 1
ATOM 815 N N . LEU A 1 108 ? -11.241 5.188 -16.511 1.00 82.75 108 LEU A N 1
ATOM 816 C CA . LEU A 1 108 ? -11.690 5.760 -17.779 1.00 82.75 108 LEU A CA 1
ATOM 817 C C . LEU A 1 108 ? -10.635 5.533 -18.875 1.00 82.75 108 LEU A C 1
ATOM 819 O O . LEU A 1 108 ? -9.477 5.253 -18.562 1.00 82.75 108 LEU A O 1
ATOM 823 N N . PRO A 1 109 ? -10.990 5.688 -20.166 1.00 84.19 109 PRO A N 1
ATOM 824 C CA . PRO A 1 109 ? -10.022 5.604 -21.254 1.00 84.19 109 PRO A CA 1
ATOM 825 C C . PRO A 1 109 ? -8.824 6.540 -21.042 1.00 84.19 109 PRO A C 1
ATOM 827 O O . PRO A 1 109 ? -8.983 7.744 -20.846 1.00 84.19 109 PRO A O 1
ATOM 830 N N . VAL A 1 110 ? -7.626 5.960 -21.101 1.00 88.38 110 VAL A N 1
ATOM 831 C CA . VAL A 1 110 ? -6.343 6.635 -20.869 1.00 88.38 110 VAL A CA 1
ATOM 832 C C . VAL A 1 110 ? -5.672 6.949 -22.201 1.00 88.38 110 VAL A C 1
ATOM 834 O O . VAL A 1 110 ? -5.479 6.051 -23.023 1.00 88.38 110 VAL A O 1
ATOM 837 N N . ASP A 1 111 ? -5.259 8.203 -22.382 1.00 91.06 111 ASP A N 1
ATOM 838 C CA . ASP A 1 111 ? -4.415 8.643 -23.495 1.00 91.06 111 ASP A CA 1
ATOM 839 C C . ASP A 1 111 ? -3.076 9.224 -22.993 1.00 91.06 111 ASP A C 1
ATOM 841 O O . ASP A 1 111 ? -2.751 9.187 -21.803 1.00 91.06 111 ASP A O 1
ATOM 845 N N . HIS A 1 112 ? -2.250 9.739 -23.903 1.00 93.94 112 HIS A N 1
ATOM 846 C CA . HIS A 1 112 ? -0.926 10.284 -23.582 1.00 93.94 112 HIS A CA 1
ATOM 847 C C . HIS A 1 112 ? -0.959 11.486 -22.621 1.00 93.94 112 HIS A C 1
ATOM 849 O O . HIS A 1 112 ? 0.056 11.802 -21.995 1.00 93.94 112 HIS A O 1
ATOM 855 N N . ARG A 1 113 ? -2.108 12.154 -22.457 1.00 97.75 113 ARG A N 1
ATOM 856 C CA . ARG A 1 113 ? -2.285 13.290 -21.537 1.00 97.75 113 ARG A CA 1
ATOM 857 C C . ARG A 1 113 ? -2.374 12.849 -20.080 1.00 97.75 113 ARG A C 1
ATOM 859 O O . ARG A 1 113 ? -2.199 13.688 -19.191 1.00 97.75 113 ARG A O 1
ATOM 866 N N . SER A 1 114 ? -2.574 11.559 -19.816 1.00 95.69 114 SER A N 1
ATOM 867 C CA . SER A 1 114 ? -2.436 10.987 -18.475 1.00 95.69 114 SER A CA 1
ATOM 868 C C . SER A 1 114 ? -0.993 11.065 -17.978 1.00 95.69 114 SER A C 1
ATOM 870 O O . SER A 1 114 ? -0.765 11.492 -16.848 1.00 95.69 114 SER A O 1
ATOM 872 N N . ASP A 1 115 ? -0.007 10.780 -18.838 1.00 96.25 115 ASP A N 1
ATOM 873 C CA . ASP A 1 115 ? 1.414 10.912 -18.481 1.00 96.25 115 ASP A CA 1
ATOM 874 C C . ASP A 1 115 ? 1.789 12.369 -18.163 1.00 96.25 115 ASP A C 1
ATOM 876 O O . ASP A 1 115 ? 2.636 12.627 -17.307 1.00 96.25 115 ASP A O 1
ATOM 880 N N . LEU A 1 116 ? 1.134 13.337 -18.818 1.00 98.44 116 LEU A N 1
ATOM 881 C CA . LEU A 1 116 ? 1.330 14.766 -18.555 1.00 98.44 116 LEU A CA 1
ATOM 882 C C . LEU A 1 116 ? 0.798 15.176 -17.180 1.00 98.44 116 LEU A C 1
ATOM 884 O O . LEU A 1 116 ? 1.450 15.958 -16.489 1.00 98.44 116 LEU A O 1
ATOM 888 N N . PHE A 1 117 ? -0.342 14.627 -16.756 1.00 98.25 117 PHE A N 1
ATOM 889 C CA . PHE A 1 117 ? -0.848 14.844 -15.400 1.00 98.25 117 PHE A CA 1
ATOM 890 C C . PHE A 1 117 ? 0.115 14.276 -14.360 1.00 98.25 117 PHE A C 1
ATOM 892 O O . PHE A 1 117 ? 0.493 14.976 -13.420 1.00 98.25 117 PHE A O 1
ATOM 899 N N . SER A 1 118 ? 0.570 13.038 -14.562 1.00 97.19 118 SER A N 1
ATOM 900 C CA . SER A 1 118 ? 1.544 12.389 -13.686 1.00 97.19 118 SER A CA 1
ATOM 901 C C . SER A 1 118 ? 2.853 13.180 -13.592 1.00 97.19 118 SER A C 1
ATOM 903 O O . SER A 1 118 ? 3.365 13.397 -12.491 1.00 97.19 118 SER A O 1
ATOM 905 N N . LEU A 1 119 ? 3.363 13.700 -14.716 1.00 98.19 119 LEU A N 1
ATOM 906 C CA . LEU A 1 119 ? 4.512 14.610 -14.725 1.00 98.19 119 LEU A CA 1
ATOM 907 C C . LEU A 1 119 ? 4.212 15.914 -13.968 1.00 98.19 119 LEU A C 1
ATOM 909 O O . LEU A 1 119 ? 5.054 16.383 -13.207 1.00 98.19 119 LEU A O 1
ATOM 913 N N . GLY A 1 120 ? 3.006 16.471 -14.098 1.00 98.31 120 GLY A N 1
ATOM 914 C CA . GLY A 1 120 ? 2.546 17.600 -13.285 1.00 98.31 120 GLY A CA 1
ATOM 915 C C . GLY A 1 120 ? 2.614 17.312 -11.783 1.00 98.31 120 GLY A C 1
ATOM 916 O O . GLY A 1 120 ? 3.111 18.139 -11.020 1.00 98.31 120 GLY A O 1
ATOM 917 N N . SER A 1 121 ? 2.192 16.119 -11.352 1.00 97.50 121 SER A N 1
ATOM 918 C CA . SER A 1 121 ? 2.282 15.693 -9.948 1.00 97.50 121 SER A CA 1
ATOM 919 C C . SER A 1 121 ? 3.733 15.550 -9.474 1.00 97.50 121 SER A C 1
ATOM 921 O O . SER A 1 121 ? 4.039 15.910 -8.337 1.00 97.50 121 SER A O 1
ATOM 923 N N . VAL A 1 122 ? 4.640 15.074 -10.338 1.00 96.94 122 VAL A N 1
ATOM 924 C CA . VAL A 1 122 ? 6.086 15.023 -10.054 1.00 96.94 122 VAL A CA 1
ATOM 925 C C . VAL A 1 122 ? 6.659 16.430 -9.885 1.00 96.94 122 VAL A C 1
ATOM 927 O O . VAL A 1 122 ? 7.300 16.703 -8.872 1.00 96.94 122 VAL A O 1
ATOM 930 N N . LEU A 1 123 ? 6.397 17.339 -10.828 1.00 97.62 123 LEU A N 1
ATOM 931 C CA . LEU A 1 123 ? 6.900 18.715 -10.775 1.00 97.62 123 LEU A CA 1
ATOM 932 C C . LEU A 1 123 ? 6.368 19.470 -9.556 1.00 97.62 123 LEU A C 1
ATOM 934 O O . LEU A 1 123 ? 7.127 2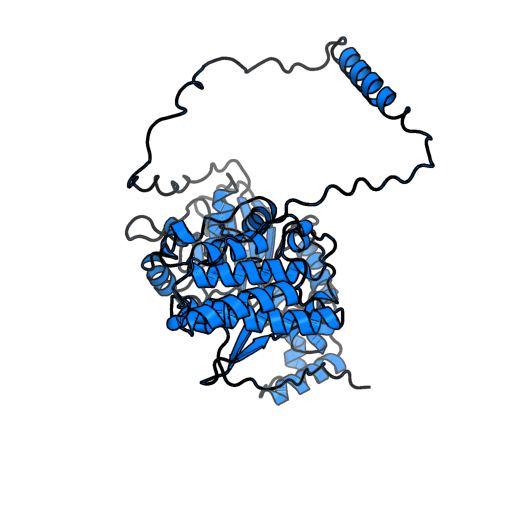0.170 -8.893 1.00 97.62 123 LEU A O 1
ATOM 938 N N . TYR A 1 124 ? 5.094 19.279 -9.206 1.00 97.31 124 TYR A N 1
ATOM 939 C CA . TYR A 1 124 ? 4.531 19.822 -7.971 1.00 97.31 124 TYR A CA 1
ATOM 940 C C . TYR A 1 124 ? 5.326 19.363 -6.745 1.00 97.31 124 TYR A C 1
ATOM 942 O O . TYR A 1 124 ? 5.686 20.177 -5.891 1.00 97.31 124 TYR A O 1
ATOM 950 N N . ALA A 1 125 ? 5.623 18.064 -6.665 1.00 95.00 125 ALA A N 1
ATOM 951 C CA . ALA A 1 125 ? 6.358 17.500 -5.544 1.00 95.00 125 ALA A CA 1
ATOM 952 C C . ALA A 1 125 ? 7.800 18.010 -5.476 1.00 95.00 125 ALA A C 1
ATOM 954 O O . ALA A 1 125 ? 8.298 18.262 -4.384 1.00 95.00 125 ALA A O 1
ATOM 955 N N . MET A 1 126 ? 8.447 18.245 -6.619 1.00 95.25 126 MET A N 1
ATOM 956 C CA . MET A 1 126 ? 9.766 18.880 -6.659 1.00 95.25 126 MET A CA 1
ATOM 957 C C . MET A 1 126 ? 9.726 20.348 -6.211 1.00 95.25 126 MET A C 1
ATOM 959 O O . MET A 1 126 ? 10.606 20.779 -5.473 1.00 95.25 126 MET A O 1
ATOM 963 N N . CYS A 1 127 ? 8.701 21.105 -6.615 1.00 94.94 127 CYS A N 1
ATOM 964 C CA . CYS A 1 127 ? 8.539 22.514 -6.241 1.00 94.94 127 CYS A CA 1
ATOM 965 C C . CYS A 1 127 ? 8.259 22.716 -4.745 1.00 94.94 127 CYS A C 1
ATOM 967 O O . CYS A 1 127 ? 8.608 23.756 -4.188 1.00 94.94 127 CYS A O 1
ATOM 969 N N . THR A 1 128 ? 7.575 21.765 -4.110 1.00 92.94 128 THR A N 1
ATOM 970 C CA . THR A 1 128 ? 7.000 21.946 -2.766 1.00 92.94 128 THR A CA 1
ATOM 971 C C . THR A 1 128 ? 7.588 21.013 -1.708 1.00 92.94 128 THR A C 1
ATOM 973 O O . THR A 1 128 ? 7.274 21.172 -0.534 1.00 92.94 128 THR A O 1
ATOM 976 N N . GLY A 1 129 ? 8.377 20.012 -2.111 1.00 90.00 129 GLY A N 1
ATOM 977 C CA . GLY A 1 129 ? 8.809 18.906 -1.250 1.00 90.00 129 GLY A CA 1
ATOM 978 C C . GLY A 1 129 ? 7.697 17.896 -0.936 1.00 90.00 129 GLY A C 1
ATOM 979 O O . GLY A 1 129 ? 7.936 16.896 -0.263 1.00 90.00 129 GLY A O 1
ATOM 980 N N . ARG A 1 130 ? 6.466 18.114 -1.427 1.00 88.19 130 ARG A N 1
ATOM 981 C CA . ARG A 1 130 ? 5.287 17.326 -1.053 1.00 88.19 130 ARG A CA 1
ATOM 982 C C . ARG A 1 130 ? 4.390 16.925 -2.228 1.00 88.19 130 ARG A C 1
ATOM 984 O O . ARG A 1 130 ? 4.182 17.724 -3.126 1.00 88.19 130 ARG A O 1
ATOM 991 N N . PRO A 1 131 ? 3.789 15.717 -2.228 1.00 90.56 131 PRO A N 1
ATOM 992 C CA . PRO A 1 131 ? 2.779 15.333 -3.213 1.00 90.56 131 PRO A CA 1
ATOM 993 C C . PRO A 1 131 ? 1.640 16.349 -3.372 1.00 90.56 131 PRO A C 1
ATOM 995 O O . PRO A 1 131 ? 1.178 16.911 -2.381 1.00 90.56 131 PRO A O 1
ATOM 998 N N . ALA A 1 132 ? 1.149 16.499 -4.608 1.00 92.75 132 ALA A N 1
ATOM 999 C CA . ALA A 1 132 ? 0.028 17.381 -4.953 1.00 92.75 132 ALA A CA 1
ATOM 1000 C C . ALA A 1 132 ? -1.275 17.005 -4.238 1.00 92.75 132 ALA A C 1
ATOM 1002 O O . ALA A 1 132 ? -1.995 17.876 -3.758 1.00 92.75 132 ALA A O 1
ATOM 1003 N N . PHE A 1 133 ? -1.542 15.701 -4.139 1.00 91.38 133 PHE A N 1
ATOM 1004 C CA . PHE A 1 133 ? -2.717 15.148 -3.473 1.00 91.38 133 PHE A CA 1
ATOM 1005 C C . PHE A 1 133 ? -2.260 14.293 -2.290 1.00 91.38 133 PHE A C 1
ATOM 1007 O O . PHE A 1 133 ? -1.451 13.365 -2.430 1.00 91.38 133 PHE A O 1
ATOM 1014 N N . ARG A 1 134 ? -2.747 14.639 -1.098 1.00 78.50 134 ARG A N 1
ATOM 1015 C CA . ARG A 1 134 ? -2.407 13.987 0.170 1.00 78.50 134 ARG A CA 1
ATOM 1016 C C . ARG A 1 134 ? -3.686 13.739 0.956 1.00 78.50 134 ARG A C 1
ATOM 1018 O O . ARG A 1 134 ? -4.495 14.641 1.108 1.00 78.50 134 ARG A O 1
ATOM 1025 N N . ALA A 1 135 ? -3.824 12.526 1.469 1.00 73.94 135 ALA A N 1
ATOM 1026 C CA . ALA A 1 135 ? -4.878 12.141 2.391 1.00 73.94 135 ALA A CA 1
ATOM 1027 C C . ALA A 1 135 ? -4.408 10.926 3.208 1.00 73.94 135 ALA A C 1
ATOM 1029 O O . ALA A 1 135 ? -3.401 10.305 2.851 1.00 73.94 135 ALA A O 1
ATOM 1030 N N . ALA A 1 136 ? -5.138 10.605 4.278 1.00 60.88 136 ALA A N 1
ATOM 1031 C CA . ALA A 1 136 ? -4.784 9.548 5.228 1.00 60.88 136 ALA A CA 1
ATOM 1032 C C . ALA A 1 136 ? -4.862 8.120 4.648 1.00 60.88 136 ALA A C 1
ATOM 1034 O O . ALA A 1 136 ? -4.199 7.222 5.144 1.00 60.88 136 ALA A O 1
ATOM 1035 N N . THR A 1 137 ? -5.636 7.890 3.579 1.00 66.31 137 THR A N 1
ATOM 1036 C CA . THR A 1 137 ? -5.827 6.551 2.991 1.00 66.31 137 THR A CA 1
ATOM 1037 C C . THR A 1 137 ? -5.644 6.584 1.475 1.00 66.31 137 THR A C 1
ATOM 1039 O O . THR A 1 137 ? -5.863 7.614 0.834 1.00 66.31 137 THR A O 1
ATOM 1042 N N . SER A 1 138 ? -5.291 5.454 0.855 1.00 69.44 138 SER A N 1
ATOM 1043 C CA . SER A 1 138 ? -5.167 5.372 -0.611 1.00 69.44 138 SER A CA 1
ATOM 1044 C C . SER A 1 138 ? -6.472 5.722 -1.335 1.00 69.44 138 SER A C 1
ATOM 1046 O O . SER A 1 138 ? -6.432 6.384 -2.372 1.00 69.44 138 SER A O 1
ATOM 1048 N N . LEU A 1 139 ? -7.624 5.340 -0.772 1.00 72.50 139 LEU A N 1
ATOM 1049 C CA . LEU A 1 139 ? -8.938 5.653 -1.335 1.00 72.50 139 LEU A CA 1
ATOM 1050 C C . LEU A 1 139 ? -9.239 7.157 -1.274 1.00 72.50 139 LEU A C 1
ATOM 1052 O O . LEU A 1 139 ? -9.714 7.735 -2.251 1.00 72.50 139 LEU A O 1
ATOM 1056 N N . THR A 1 140 ? -8.907 7.819 -0.162 1.00 73.81 140 THR A N 1
ATOM 1057 C CA . THR A 1 140 ? -9.072 9.275 -0.051 1.00 73.81 140 THR A CA 1
ATOM 1058 C C . THR A 1 140 ? -8.084 10.035 -0.935 1.00 73.81 140 THR A C 1
ATOM 1060 O O . THR A 1 140 ? -8.441 11.080 -1.473 1.00 73.81 140 THR A O 1
ATOM 1063 N N . VAL A 1 141 ? -6.890 9.487 -1.193 1.00 80.75 141 VAL A N 1
ATOM 1064 C CA . VAL A 1 141 ? -5.970 10.035 -2.204 1.00 80.75 141 VAL A CA 1
ATOM 1065 C C . VAL A 1 141 ? -6.558 9.912 -3.613 1.00 80.75 141 VAL A C 1
ATOM 1067 O O . VAL A 1 141 ? -6.498 10.887 -4.356 1.00 80.75 141 VAL A O 1
ATOM 1070 N N . LEU A 1 142 ? -7.160 8.774 -3.990 1.00 82.81 142 LEU A N 1
ATOM 1071 C CA . LEU A 1 142 ? -7.839 8.640 -5.291 1.00 82.81 142 LEU A CA 1
ATOM 1072 C C . LEU A 1 142 ? -8.977 9.648 -5.443 1.00 82.81 142 LEU A C 1
ATOM 1074 O O . LEU A 1 142 ? -9.064 10.324 -6.465 1.00 82.81 142 LEU A O 1
ATOM 1078 N N . ARG A 1 143 ? -9.812 9.794 -4.410 1.00 84.81 143 ARG A N 1
ATOM 1079 C CA . ARG A 1 143 ? -10.878 10.797 -4.404 1.00 84.81 143 ARG A CA 1
ATOM 1080 C C . ARG A 1 143 ? -10.317 12.207 -4.600 1.00 84.81 143 ARG A C 1
ATOM 1082 O O . ARG A 1 143 ? -10.803 12.937 -5.456 1.00 84.81 143 ARG A O 1
ATOM 1089 N N . SER A 1 144 ? -9.248 12.555 -3.885 1.00 87.38 144 SER A N 1
ATOM 1090 C CA . SER A 1 144 ? -8.574 13.853 -4.008 1.00 87.38 144 SER A CA 1
ATOM 1091 C C . SER A 1 144 ? -7.994 14.087 -5.412 1.00 87.38 144 SER A C 1
ATOM 1093 O O . SER A 1 144 ? -8.117 15.171 -5.989 1.00 87.38 144 SER A O 1
ATOM 1095 N N . ILE A 1 145 ? -7.437 13.043 -6.033 1.00 92.06 145 ILE A N 1
ATOM 1096 C CA . ILE A 1 145 ? -6.982 13.080 -7.429 1.00 92.06 145 ILE A CA 1
ATOM 1097 C C . ILE A 1 145 ? -8.141 13.373 -8.386 1.00 92.06 145 ILE A C 1
ATOM 1099 O O . ILE A 1 145 ? -7.925 14.074 -9.371 1.00 92.06 145 ILE A O 1
ATOM 1103 N N . CYS A 1 146 ? -9.361 12.923 -8.107 1.00 90.31 146 CYS A N 1
ATOM 1104 C CA . CYS A 1 146 ? -10.519 13.184 -8.962 1.00 90.31 146 CYS A CA 1
ATOM 1105 C C . CYS A 1 146 ? -11.169 14.551 -8.697 1.00 90.31 146 CYS A C 1
ATOM 1107 O O . CYS A 1 146 ? -11.520 15.253 -9.645 1.00 90.31 146 CYS A O 1
ATOM 1109 N N . GLU A 1 147 ? -11.302 14.943 -7.430 1.00 89.50 147 GLU A N 1
ATOM 1110 C CA . GLU A 1 147 ? -12.201 16.026 -7.004 1.00 89.50 147 GLU A CA 1
ATOM 1111 C C . GLU A 1 147 ? -11.463 17.302 -6.571 1.00 89.50 147 GLU A C 1
ATOM 1113 O O . GLU A 1 147 ? -11.915 18.408 -6.873 1.00 89.50 147 GLU A O 1
ATOM 1118 N N . ASP A 1 148 ? -10.305 17.181 -5.918 1.00 91.00 148 ASP A N 1
ATOM 1119 C CA . ASP A 1 148 ? -9.685 18.312 -5.222 1.00 91.00 148 ASP A CA 1
ATOM 1120 C C . ASP A 1 148 ? -8.723 19.105 -6.108 1.00 91.00 148 ASP A C 1
ATOM 1122 O O . ASP A 1 148 ? -8.084 18.580 -7.020 1.00 91.00 148 ASP A O 1
ATOM 1126 N N . THR A 1 149 ? -8.537 20.384 -5.788 1.00 90.88 149 THR A N 1
ATOM 1127 C CA . THR A 1 149 ? -7.445 21.196 -6.347 1.00 90.88 149 THR A CA 1
ATOM 1128 C C . THR A 1 149 ? -6.268 21.183 -5.367 1.00 90.88 149 THR A C 1
ATOM 1130 O O . THR A 1 149 ? -6.488 21.420 -4.179 1.00 90.88 149 THR A O 1
ATOM 1133 N N . PRO A 1 150 ? -5.027 20.913 -5.816 1.00 93.31 150 PRO A N 1
ATOM 1134 C CA . PRO A 1 150 ? -3.873 20.912 -4.924 1.00 93.31 150 PRO A CA 1
ATOM 1135 C C . PRO A 1 150 ? -3.614 22.323 -4.389 1.00 93.31 150 PRO A C 1
ATOM 1137 O O . PRO A 1 150 ? -3.902 23.316 -5.064 1.00 93.31 150 PRO A O 1
ATOM 1140 N N . GLN A 1 151 ? -3.022 22.424 -3.197 1.00 94.00 151 GLN A N 1
ATOM 1141 C CA . GLN A 1 151 ? -2.676 23.726 -2.628 1.00 94.00 151 GLN A CA 1
ATOM 1142 C C . GLN A 1 151 ? -1.743 24.497 -3.590 1.00 94.00 151 GLN A C 1
ATOM 1144 O O . GLN A 1 151 ? -0.791 23.898 -4.102 1.00 94.00 151 GLN A O 1
ATOM 1149 N N . PRO A 1 152 ? -1.960 25.799 -3.851 1.00 95.94 152 PRO A N 1
ATOM 1150 C CA . PRO A 1 152 ? -1.130 26.559 -4.781 1.00 95.94 152 PRO A CA 1
ATOM 1151 C C . PRO A 1 152 ? 0.356 26.531 -4.406 1.00 95.94 152 PRO A C 1
ATOM 1153 O O . PRO A 1 152 ? 0.727 26.880 -3.291 1.00 95.94 152 PRO A O 1
ATOM 1156 N N . ILE A 1 153 ? 1.228 26.183 -5.359 1.00 96.00 153 ILE A N 1
ATOM 1157 C CA . ILE A 1 153 ? 2.677 26.010 -5.123 1.00 96.00 153 ILE A CA 1
ATOM 1158 C C . ILE A 1 153 ? 3.302 27.214 -4.412 1.00 96.00 153 ILE A C 1
ATOM 1160 O O . ILE A 1 153 ? 4.087 27.038 -3.488 1.00 96.00 153 ILE A O 1
ATOM 1164 N N . ARG A 1 154 ? 2.935 28.435 -4.813 1.00 95.31 154 ARG A N 1
ATOM 1165 C CA . ARG A 1 154 ? 3.534 29.670 -4.286 1.00 95.31 154 ARG A CA 1
ATOM 1166 C C . ARG A 1 154 ? 3.098 30.030 -2.866 1.00 95.31 154 ARG A C 1
ATOM 1168 O O . ARG A 1 154 ? 3.757 30.851 -2.244 1.00 95.31 154 ARG A O 1
ATOM 1175 N N . GLU A 1 155 ? 2.032 29.421 -2.348 1.00 95.25 155 GLU A N 1
ATOM 1176 C CA . GLU A 1 155 ? 1.699 29.510 -0.917 1.00 95.25 155 GLU A CA 1
ATOM 1177 C C . GLU A 1 155 ? 2.637 28.650 -0.062 1.00 95.25 155 GLU A C 1
ATOM 1179 O O . GLU A 1 155 ? 2.779 28.882 1.133 1.00 95.25 155 GLU A O 1
ATOM 1184 N N . ILE A 1 156 ? 3.272 27.650 -0.678 1.00 93.00 156 ILE A N 1
ATOM 1185 C CA . ILE A 1 156 ? 4.148 26.668 -0.030 1.00 93.00 156 ILE A CA 1
ATOM 1186 C C . ILE A 1 156 ? 5.605 27.080 -0.192 1.00 93.00 156 ILE A C 1
ATOM 1188 O O . ILE A 1 156 ? 6.372 27.071 0.763 1.00 93.00 156 ILE A O 1
ATOM 1192 N N . ASN A 1 157 ? 5.973 27.431 -1.421 1.00 92.19 157 ASN A N 1
ATOM 1193 C CA . ASN A 1 157 ? 7.307 27.845 -1.804 1.00 92.19 157 ASN A CA 1
ATOM 1194 C C . ASN A 1 157 ? 7.218 29.129 -2.654 1.00 92.19 157 ASN A C 1
ATOM 1196 O O . ASN A 1 157 ? 7.056 29.050 -3.879 1.00 92.19 157 ASN A O 1
ATOM 1200 N N . PRO A 1 158 ? 7.284 30.315 -2.017 1.00 92.62 158 PRO A N 1
ATOM 1201 C CA . PRO A 1 158 ? 7.186 31.609 -2.698 1.00 92.62 158 PRO A CA 1
ATOM 1202 C C . PRO A 1 158 ? 8.297 31.880 -3.723 1.00 92.62 158 PRO A C 1
ATOM 1204 O O . PRO A 1 158 ? 8.073 32.677 -4.640 1.00 92.62 158 PRO A O 1
ATOM 1207 N N . GLU A 1 159 ? 9.443 31.198 -3.595 1.00 90.19 159 GLU A N 1
ATOM 1208 C CA . GLU A 1 159 ? 10.604 31.306 -4.492 1.00 90.19 159 GLU A CA 1
ATOM 1209 C C . GLU A 1 159 ? 10.325 30.725 -5.886 1.00 90.19 159 GLU A C 1
ATOM 1211 O O . GLU A 1 159 ? 11.009 31.053 -6.855 1.00 90.19 159 GLU A O 1
ATOM 1216 N N . ILE A 1 160 ? 9.293 29.883 -6.023 1.00 94.62 160 ILE A N 1
ATOM 1217 C CA . ILE A 1 160 ? 8.900 29.336 -7.321 1.00 94.62 160 ILE A CA 1
ATOM 1218 C C . ILE A 1 160 ? 8.275 30.441 -8.190 1.00 94.62 160 ILE A C 1
ATOM 1220 O O . ILE A 1 160 ? 7.273 31.055 -7.795 1.00 94.62 160 ILE A O 1
ATOM 1224 N N . PRO A 1 161 ? 8.790 30.671 -9.414 1.00 94.19 161 PRO A N 1
ATOM 1225 C CA . PRO A 1 161 ? 8.237 31.673 -10.311 1.00 94.19 161 PRO A CA 1
ATOM 1226 C C . PRO A 1 161 ? 6.780 31.401 -10.692 1.00 94.19 161 PRO A C 1
ATOM 1228 O O . PRO A 1 161 ? 6.361 30.258 -10.890 1.00 94.19 161 PRO A O 1
ATOM 1231 N N . GLN A 1 162 ? 6.013 32.478 -10.891 1.00 92.00 162 GLN A N 1
ATOM 1232 C CA . GLN A 1 162 ? 4.594 32.402 -11.262 1.00 92.00 162 GLN A CA 1
ATOM 1233 C C . GLN A 1 162 ? 4.343 31.552 -12.508 1.00 92.00 162 GLN A C 1
ATOM 1235 O O . GLN A 1 162 ? 3.385 30.782 -12.543 1.00 92.00 162 GLN A O 1
ATOM 1240 N N . TRP A 1 163 ? 5.197 31.689 -13.520 1.00 93.81 163 TRP A N 1
ATOM 1241 C CA . TRP A 1 163 ? 5.054 30.963 -14.776 1.00 93.81 163 TRP A CA 1
ATOM 1242 C C . TRP A 1 163 ? 5.199 29.447 -14.569 1.00 93.81 163 TRP A C 1
ATOM 1244 O O . TRP A 1 163 ? 4.422 28.683 -15.135 1.00 93.81 163 TRP A O 1
ATOM 1254 N N . LEU A 1 164 ? 6.108 28.995 -13.694 1.00 96.06 164 LEU A N 1
ATOM 1255 C CA . LEU A 1 164 ? 6.309 27.569 -13.424 1.00 96.06 164 LEU A CA 1
ATOM 1256 C C . LEU A 1 164 ? 5.107 26.993 -12.670 1.00 96.06 164 LEU A C 1
ATOM 1258 O O . LEU A 1 164 ? 4.592 25.936 -13.033 1.00 96.06 164 LEU A O 1
ATOM 1262 N N . ALA A 1 165 ? 4.592 27.730 -11.681 1.00 96.31 165 ALA A N 1
ATOM 1263 C CA . ALA A 1 165 ? 3.368 27.350 -10.981 1.00 96.31 165 ALA A CA 1
ATOM 1264 C C . ALA A 1 165 ? 2.162 27.242 -11.936 1.00 96.31 165 ALA A C 1
ATOM 1266 O O . ALA A 1 165 ? 1.358 26.320 -11.815 1.00 96.31 165 ALA A O 1
ATOM 1267 N N . GLN A 1 166 ? 2.052 28.137 -12.923 1.00 96.62 166 GLN A N 1
ATOM 1268 C CA . GLN A 1 166 ? 1.002 28.081 -13.945 1.00 96.62 166 GLN A CA 1
ATOM 1269 C C . GLN A 1 166 ? 1.129 26.857 -14.863 1.00 96.62 166 GLN A C 1
ATOM 1271 O O . GLN A 1 166 ? 0.111 26.231 -15.164 1.00 96.62 166 GLN A O 1
ATOM 1276 N N . ILE A 1 167 ? 2.347 26.479 -15.269 1.00 97.31 167 ILE A N 1
ATOM 1277 C CA . ILE A 1 167 ? 2.585 25.251 -16.049 1.00 97.31 167 ILE A CA 1
ATOM 1278 C C . ILE A 1 167 ? 2.125 24.026 -15.256 1.00 97.31 167 ILE A C 1
ATOM 1280 O O . ILE A 1 167 ? 1.361 23.213 -15.778 1.00 97.31 167 ILE A O 1
ATOM 1284 N N . VAL A 1 168 ? 2.539 23.908 -13.989 1.00 98.19 168 VAL A N 1
ATOM 1285 C CA . VAL A 1 168 ? 2.163 22.765 -13.143 1.00 98.19 168 VAL A CA 1
ATOM 1286 C C . VAL A 1 168 ? 0.651 22.714 -12.919 1.00 98.19 168 VAL A C 1
ATOM 1288 O O . VAL A 1 168 ? 0.050 21.652 -13.068 1.00 98.19 168 VAL A O 1
ATOM 1291 N N . ASN A 1 169 ? 0.004 23.853 -12.663 1.00 97.44 169 ASN A N 1
ATOM 1292 C CA . ASN A 1 169 ? -1.453 23.915 -12.523 1.00 97.44 169 ASN A CA 1
ATOM 1293 C C . ASN A 1 169 ? -2.183 23.476 -13.802 1.00 97.44 169 ASN A C 1
ATOM 1295 O O . ASN A 1 169 ? -3.192 22.779 -13.716 1.00 97.44 169 ASN A O 1
ATOM 1299 N N . ARG A 1 170 ? -1.671 23.838 -14.987 1.00 97.75 170 ARG A N 1
ATOM 1300 C CA . ARG A 1 170 ? -2.242 23.392 -16.267 1.00 97.75 170 ARG A CA 1
ATOM 1301 C C . ARG A 1 170 ? -2.082 21.884 -16.470 1.00 97.75 170 ARG A C 1
ATOM 1303 O O . ARG A 1 170 ? -3.009 21.245 -16.956 1.00 97.75 170 ARG A O 1
ATOM 1310 N N . LEU A 1 171 ? -0.946 21.302 -16.079 1.00 98.25 171 LEU A N 1
ATOM 1311 C CA . LEU A 1 171 ? -0.738 19.846 -16.120 1.00 98.25 171 LEU A CA 1
ATOM 1312 C C . LEU A 1 171 ? -1.688 19.097 -15.175 1.00 98.25 171 LEU A C 1
ATOM 1314 O O . LEU A 1 171 ? -2.173 18.026 -15.526 1.00 98.25 171 LEU A O 1
ATOM 1318 N N . LEU A 1 172 ? -1.995 19.681 -14.012 1.00 98.19 172 LEU A N 1
ATOM 1319 C CA . LEU A 1 172 ? -2.878 19.108 -12.989 1.00 98.19 172 LEU A CA 1
ATOM 1320 C C . LEU A 1 172 ? -4.374 19.390 -13.214 1.00 98.19 172 LEU A C 1
ATOM 1322 O O . LEU A 1 172 ? -5.195 19.097 -12.340 1.00 98.19 172 LEU A O 1
ATOM 1326 N N . ALA A 1 173 ? -4.759 19.938 -14.372 1.00 97.75 173 ALA A N 1
ATOM 1327 C CA . ALA A 1 173 ? -6.165 20.103 -14.719 1.00 97.75 173 ALA A CA 1
ATOM 1328 C C . ALA A 1 173 ? -6.866 18.735 -14.776 1.00 97.75 173 ALA A C 1
ATOM 1330 O O . ALA A 1 173 ? -6.363 17.799 -15.396 1.00 97.75 173 ALA A O 1
ATOM 1331 N N . LYS A 1 174 ? -8.038 18.606 -14.140 1.00 96.31 174 LYS A N 1
ATOM 1332 C CA . LYS A 1 174 ? -8.763 17.324 -14.094 1.00 96.31 174 LYS A CA 1
ATOM 1333 C C . LYS A 1 174 ? -9.225 16.879 -15.477 1.00 96.31 174 LYS A C 1
ATOM 1335 O O . LYS A 1 174 ? -9.007 15.735 -15.851 1.00 96.31 174 LYS A O 1
ATOM 1340 N N . ASP A 1 175 ? -9.776 17.818 -16.240 1.00 95.69 175 ASP A N 1
ATOM 1341 C CA . ASP A 1 175 ? -10.171 17.644 -17.637 1.00 95.69 175 ASP A CA 1
ATOM 1342 C C . ASP A 1 175 ? -8.927 17.572 -18.555 1.00 95.69 175 ASP A C 1
ATOM 1344 O O . ASP A 1 175 ? -8.193 18.567 -18.640 1.00 95.69 175 ASP A O 1
ATOM 1348 N N . PRO A 1 176 ? -8.673 16.439 -19.247 1.00 95.31 176 PRO A N 1
ATOM 1349 C CA . PRO A 1 176 ? -7.539 16.286 -20.161 1.00 95.31 176 PRO A CA 1
ATOM 1350 C C . PRO A 1 176 ? -7.485 17.336 -21.282 1.00 95.31 176 PRO A C 1
ATOM 1352 O O . PRO A 1 176 ? -6.395 17.732 -21.699 1.00 95.31 176 PRO A O 1
ATOM 1355 N N . GLU A 1 177 ? -8.629 17.861 -21.733 1.00 95.81 177 GLU A N 1
ATOM 1356 C CA . GLU A 1 177 ? -8.689 18.894 -22.782 1.00 95.81 177 GLU A CA 1
ATOM 1357 C C . GLU A 1 177 ? -8.101 20.236 -22.319 1.00 95.81 177 GLU A C 1
ATOM 1359 O O . GLU A 1 177 ? -7.667 21.056 -23.127 1.00 95.81 177 GLU A O 1
ATOM 1364 N N . ARG A 1 178 ? -8.034 20.467 -21.002 1.00 95.62 178 ARG A N 1
ATOM 1365 C CA . ARG A 1 178 ? -7.458 21.689 -20.419 1.00 95.62 178 ARG A CA 1
ATOM 1366 C C . ARG A 1 178 ? -5.950 21.591 -20.187 1.00 95.62 178 ARG A C 1
ATOM 1368 O O . ARG A 1 178 ? -5.316 22.599 -19.861 1.00 95.62 178 ARG A O 1
ATOM 1375 N N . ARG A 1 179 ? -5.364 20.401 -20.353 1.00 97.56 179 ARG A N 1
ATOM 1376 C CA . ARG A 1 179 ? -3.921 20.167 -20.201 1.00 97.56 179 ARG A CA 1
ATOM 1377 C C . ARG A 1 179 ? -3.159 20.615 -21.455 1.00 97.56 179 ARG A C 1
ATOM 1379 O O . ARG A 1 179 ? -3.730 21.090 -22.442 1.00 97.56 179 ARG A O 1
ATOM 1386 N N . PHE A 1 180 ? -1.836 20.489 -21.410 1.00 96.44 180 PHE A N 1
ATOM 1387 C CA . PHE A 1 180 ? -1.023 20.487 -22.628 1.00 96.44 180 PHE A CA 1
ATOM 1388 C C . PHE A 1 180 ? -1.449 19.309 -23.508 1.00 96.44 180 PHE A C 1
ATOM 1390 O O . PHE A 1 180 ? -1.750 18.234 -22.990 1.00 96.44 180 PHE A O 1
ATOM 1397 N N . GLN A 1 181 ? -1.499 19.507 -24.825 1.00 97.19 181 GLN A N 1
ATOM 1398 C CA . GLN A 1 181 ? -2.034 18.481 -25.727 1.00 97.19 181 GLN A CA 1
ATOM 1399 C C . GLN A 1 181 ? -0.957 17.507 -26.209 1.00 97.19 181 GLN A C 1
ATOM 1401 O O . GLN A 1 181 ? -1.281 16.458 -26.763 1.00 97.19 181 GLN A O 1
ATOM 1406 N N . SER A 1 182 ? 0.324 17.803 -25.968 1.00 96.75 182 SER A N 1
ATOM 1407 C CA . SER A 1 182 ? 1.424 16.868 -26.218 1.00 96.75 182 SER A CA 1
ATOM 1408 C C . SER A 1 182 ? 2.605 17.086 -25.271 1.00 96.75 182 SER A C 1
ATOM 1410 O O . SER A 1 182 ? 2.861 18.198 -24.808 1.00 96.75 182 SER A O 1
ATOM 1412 N N . ALA A 1 183 ? 3.381 16.026 -25.029 1.00 96.31 183 ALA A N 1
ATOM 1413 C CA . ALA A 1 183 ? 4.641 16.134 -24.295 1.00 96.31 183 ALA A CA 1
ATOM 1414 C C . ALA A 1 183 ? 5.700 16.953 -25.060 1.00 96.31 183 ALA A C 1
ATOM 1416 O O . ALA A 1 183 ? 6.542 17.599 -24.441 1.00 96.31 183 ALA A O 1
ATOM 1417 N N . ALA A 1 184 ? 5.621 16.992 -26.397 1.00 95.69 184 ALA A N 1
ATOM 1418 C CA . ALA A 1 184 ? 6.487 17.822 -27.234 1.00 95.69 184 ALA A CA 1
ATOM 1419 C C . ALA A 1 184 ? 6.250 19.326 -26.997 1.00 95.69 184 ALA A C 1
ATOM 1421 O O . ALA A 1 184 ? 7.213 20.069 -26.820 1.00 95.69 184 ALA A O 1
ATOM 1422 N N . GLU A 1 185 ? 4.981 19.754 -26.921 1.00 96.75 185 GLU A N 1
ATOM 1423 C CA . GLU A 1 185 ? 4.589 21.132 -26.573 1.00 96.75 185 GLU A CA 1
ATOM 1424 C C . GLU A 1 185 ? 5.175 21.537 -25.212 1.00 96.75 185 GLU A C 1
ATOM 1426 O O . GLU A 1 185 ? 5.808 22.586 -25.088 1.00 96.75 185 GLU A O 1
ATOM 1431 N N . LEU A 1 186 ? 5.020 20.673 -24.202 1.00 97.25 186 LEU A N 1
ATOM 1432 C CA . LEU A 1 186 ? 5.553 20.910 -22.861 1.00 97.25 186 LEU A CA 1
ATOM 1433 C C . LEU A 1 186 ? 7.087 20.982 -22.848 1.00 97.25 186 LEU A C 1
ATOM 1435 O O . LEU A 1 186 ? 7.653 21.881 -22.230 1.00 97.25 186 LEU A O 1
ATOM 1439 N N . SER A 1 187 ? 7.760 20.046 -23.524 1.00 96.88 187 SER A N 1
ATOM 1440 C CA . SER A 1 187 ? 9.225 19.994 -23.586 1.00 96.88 187 SER A CA 1
ATOM 1441 C C . SER A 1 187 ? 9.801 21.247 -24.247 1.00 96.88 187 SER A C 1
ATOM 1443 O O . SER A 1 187 ? 10.712 21.865 -23.699 1.00 96.88 187 SER A O 1
ATOM 1445 N N . GLN A 1 188 ? 9.218 21.683 -25.369 1.00 94.12 188 GLN A N 1
ATOM 1446 C CA . GLN A 1 188 ? 9.624 22.908 -26.055 1.00 94.12 188 GLN A CA 1
ATOM 1447 C C . GLN A 1 188 ? 9.457 24.141 -25.159 1.00 94.12 188 GLN A C 1
ATOM 1449 O O . GLN A 1 188 ? 10.365 24.969 -25.083 1.00 94.12 188 GLN A O 1
ATOM 1454 N N . LEU A 1 189 ? 8.321 24.251 -24.464 1.00 94.94 189 LEU A N 1
ATOM 1455 C CA . LEU A 1 189 ? 8.050 25.364 -23.558 1.00 94.94 189 LEU A CA 1
ATOM 1456 C C . LEU A 1 189 ? 9.050 25.406 -22.393 1.00 94.94 189 LEU A C 1
ATOM 1458 O O . LEU A 1 189 ? 9.633 26.452 -22.119 1.00 94.94 189 LEU A O 1
ATOM 1462 N N . LEU A 1 190 ? 9.287 24.275 -21.721 1.00 95.19 190 LEU A N 1
ATOM 1463 C CA . LEU A 1 190 ? 10.253 24.204 -20.620 1.00 95.19 190 LEU A CA 1
ATOM 1464 C C . LEU A 1 190 ? 11.689 24.471 -21.094 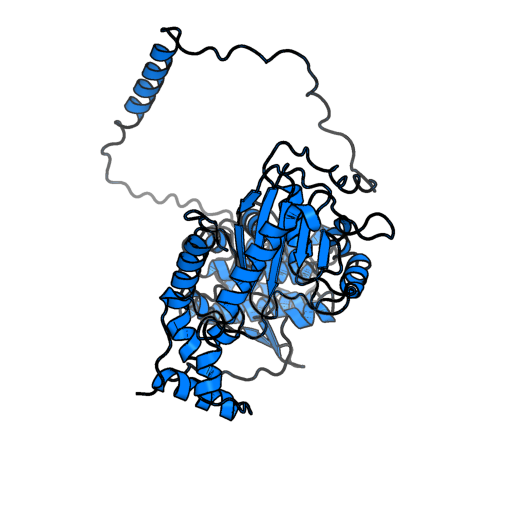1.00 95.19 190 LEU A C 1
ATOM 1466 O O . LEU A 1 190 ? 12.450 25.107 -20.372 1.00 95.19 190 LEU A O 1
ATOM 1470 N N . GLY A 1 191 ? 12.048 24.054 -22.311 1.00 93.75 191 GLY A N 1
ATOM 1471 C CA . GLY A 1 191 ? 13.355 24.345 -22.906 1.00 93.75 191 GLY A CA 1
ATOM 1472 C C . GLY A 1 191 ? 13.591 25.834 -23.179 1.00 93.75 191 GLY A C 1
ATOM 1473 O O . GLY A 1 191 ? 14.708 26.319 -22.991 1.00 93.75 191 GLY A O 1
ATOM 1474 N N . GLN A 1 192 ? 12.545 26.579 -23.557 1.00 92.44 192 GLN A N 1
ATOM 1475 C CA . GLN A 1 192 ? 12.620 28.040 -23.693 1.00 92.44 192 GLN A CA 1
ATOM 1476 C C . GLN A 1 192 ? 12.928 28.693 -22.341 1.00 92.44 192 GLN A C 1
ATOM 1478 O O . GLN A 1 192 ? 13.924 29.402 -22.222 1.00 92.44 192 GLN A O 1
ATOM 1483 N N . TYR A 1 193 ? 12.158 28.360 -21.300 1.00 91.88 193 TYR A N 1
ATOM 1484 C CA . TYR A 1 193 ? 12.406 28.882 -19.953 1.00 91.88 193 TYR A CA 1
ATOM 1485 C C . TYR A 1 193 ? 13.769 28.463 -19.389 1.00 91.88 193 TYR A C 1
ATOM 1487 O O . TYR A 1 193 ? 14.408 29.259 -18.707 1.00 91.88 193 TYR A O 1
ATOM 1495 N N . LEU A 1 194 ? 14.245 27.246 -19.676 1.00 91.75 194 LEU A N 1
ATOM 1496 C CA . LEU A 1 194 ? 15.578 26.807 -19.256 1.00 91.75 194 LEU A CA 1
ATOM 1497 C C . LEU A 1 194 ? 16.679 27.657 -19.903 1.00 91.75 194 LEU A C 1
ATOM 1499 O O . LEU A 1 194 ? 17.610 28.079 -19.223 1.00 91.75 194 LEU A O 1
ATOM 1503 N N . THR A 1 195 ? 16.539 27.953 -21.197 1.00 89.69 195 THR A N 1
ATOM 1504 C CA . THR A 1 195 ? 17.478 28.813 -21.934 1.00 89.69 195 THR A CA 1
ATOM 1505 C C . THR A 1 195 ? 17.500 30.232 -21.367 1.00 89.69 195 THR A C 1
ATOM 1507 O O . THR A 1 195 ? 18.570 30.832 -21.256 1.00 89.69 195 THR A O 1
ATOM 1510 N N . ASP A 1 196 ? 16.337 30.763 -20.985 1.00 87.25 196 ASP A N 1
ATOM 1511 C CA . ASP A 1 196 ? 16.222 32.092 -20.380 1.00 87.25 196 ASP A CA 1
ATOM 1512 C C . ASP A 1 196 ? 16.845 32.140 -18.976 1.00 87.25 196 ASP A C 1
ATOM 1514 O O . ASP A 1 196 ? 17.537 33.102 -18.646 1.00 87.25 196 ASP A O 1
ATOM 1518 N N . LEU A 1 197 ? 16.667 31.089 -18.164 1.00 87.19 197 LEU A N 1
ATOM 1519 C CA . LEU A 1 197 ? 17.294 30.973 -16.838 1.00 87.19 197 LEU A CA 1
ATOM 1520 C C . LEU A 1 197 ? 18.828 30.919 -16.919 1.00 87.19 197 LEU A C 1
ATOM 1522 O O . LEU A 1 197 ? 19.506 31.472 -16.057 1.00 87.19 197 LEU A O 1
ATOM 1526 N N . GLN A 1 198 ? 19.370 30.294 -17.967 1.00 84.00 198 GLN A N 1
ATOM 1527 C CA . GLN A 1 198 ? 20.814 30.133 -18.170 1.00 84.00 198 GLN A CA 1
ATOM 1528 C C . GLN A 1 198 ? 21.491 31.354 -18.819 1.00 84.00 198 GLN A C 1
ATOM 1530 O O . GLN A 1 198 ? 22.719 31.441 -18.817 1.00 84.00 198 GLN A O 1
ATOM 1535 N N . ASN A 1 199 ? 20.722 32.315 -19.351 1.00 81.19 199 ASN A N 1
ATOM 1536 C CA . ASN A 1 199 ? 21.241 33.506 -20.030 1.00 81.19 199 ASN A CA 1
ATOM 1537 C C . ASN A 1 199 ? 20.833 34.809 -19.309 1.00 81.19 199 ASN A C 1
ATOM 1539 O O . ASN A 1 199 ? 19.813 35.418 -19.646 1.00 81.19 199 ASN A O 1
ATOM 1543 N N . PRO A 1 200 ? 21.671 35.335 -18.393 1.00 56.94 200 PRO A N 1
ATOM 1544 C CA . PRO A 1 200 ? 21.364 36.557 -17.645 1.00 56.94 200 PRO A CA 1
ATOM 1545 C C . PRO A 1 200 ? 21.207 37.827 -18.506 1.00 56.94 200 PRO A C 1
ATOM 1547 O O . PRO A 1 200 ? 20.681 38.831 -18.031 1.00 56.94 200 PRO A O 1
ATOM 1550 N N . ALA A 1 201 ? 21.646 37.811 -19.772 1.00 53.88 201 ALA A N 1
ATOM 1551 C CA . ALA A 1 201 ? 21.557 38.951 -20.691 1.00 53.88 201 ALA A CA 1
ATOM 1552 C C . ALA A 1 201 ? 20.151 39.171 -21.297 1.00 53.88 201 ALA A C 1
ATOM 1554 O O . ALA A 1 201 ? 19.910 40.216 -21.900 1.00 53.88 201 ALA A O 1
ATOM 1555 N N . THR A 1 202 ? 19.215 38.229 -21.116 1.00 50.12 202 THR A N 1
ATOM 1556 C CA . THR A 1 202 ? 17.847 38.288 -21.676 1.00 50.12 202 THR A CA 1
ATOM 1557 C C . THR A 1 202 ? 16.800 38.784 -20.659 1.00 50.12 202 THR A C 1
ATOM 1559 O O . THR A 1 202 ? 15.650 39.020 -21.022 1.00 50.12 202 THR A O 1
ATOM 1562 N N . ILE A 1 203 ? 17.187 39.057 -19.401 1.00 48.12 203 ILE A N 1
ATOM 1563 C CA . ILE A 1 203 ? 16.292 39.457 -18.283 1.00 48.12 203 ILE A CA 1
ATOM 1564 C C . ILE A 1 203 ? 15.662 40.871 -18.463 1.00 48.12 203 ILE A C 1
ATOM 1566 O O . ILE A 1 203 ? 15.016 41.408 -17.568 1.00 48.12 203 ILE A O 1
ATOM 1570 N N . VAL A 1 204 ? 15.778 41.508 -19.633 1.00 43.44 204 VAL A N 1
ATOM 1571 C CA . VAL A 1 204 ? 15.211 42.851 -19.883 1.00 43.44 204 VAL A CA 1
ATOM 1572 C C . VAL A 1 204 ? 13.721 42.817 -20.262 1.00 43.44 204 VAL A C 1
ATOM 1574 O O . VAL A 1 204 ? 13.067 43.859 -20.223 1.00 43.44 204 VAL A O 1
ATOM 1577 N N . GLN A 1 205 ? 13.131 41.655 -20.567 1.00 43.19 205 GLN A N 1
ATOM 1578 C CA . GLN A 1 205 ? 11.677 41.557 -20.743 1.00 43.19 205 GLN A CA 1
ATOM 1579 C C . GLN A 1 205 ? 11.046 40.565 -19.761 1.00 43.19 205 GLN A C 1
ATOM 1581 O O . GLN A 1 205 ? 11.516 39.432 -19.660 1.00 43.19 205 GLN A O 1
ATOM 1586 N N . PRO A 1 206 ? 9.976 40.957 -19.037 1.00 48.16 206 PRO A N 1
ATOM 1587 C CA . PRO A 1 206 ? 9.202 40.008 -18.254 1.00 48.16 206 PRO A CA 1
ATOM 1588 C C . PRO A 1 206 ? 8.693 38.912 -19.190 1.00 48.16 206 PRO A C 1
ATOM 1590 O O . PRO A 1 206 ? 8.123 39.210 -20.242 1.00 48.16 206 PRO A O 1
ATOM 1593 N N . LEU A 1 207 ? 8.928 37.657 -18.799 1.00 53.12 207 LEU A N 1
ATOM 1594 C CA . LEU A 1 207 ? 8.466 36.477 -19.527 1.00 53.12 207 LEU A CA 1
ATOM 1595 C C . LEU A 1 207 ? 6.989 36.677 -19.902 1.00 53.12 207 LEU A C 1
ATOM 1597 O O . LEU A 1 207 ? 6.189 37.005 -19.016 1.00 53.12 207 LEU A O 1
ATOM 1601 N N . PRO A 1 208 ? 6.612 36.539 -21.187 1.00 49.75 208 PRO A N 1
ATOM 1602 C CA . PRO A 1 208 ? 5.241 36.775 -21.598 1.00 49.75 208 PRO A CA 1
ATOM 1603 C C . PRO A 1 208 ? 4.315 35.849 -20.797 1.00 49.75 208 PRO A C 1
ATOM 1605 O O . PRO A 1 208 ? 4.638 34.670 -20.617 1.00 49.75 208 PRO A O 1
ATOM 1608 N N . PRO A 1 209 ? 3.181 36.358 -20.282 1.00 54.50 209 PRO A N 1
ATOM 1609 C CA . PRO A 1 209 ? 2.226 35.520 -19.576 1.00 54.50 209 PRO A CA 1
ATOM 1610 C C . PRO A 1 209 ? 1.807 34.369 -20.490 1.00 54.50 209 PRO A C 1
ATOM 1612 O O . PRO A 1 209 ? 1.575 34.579 -21.685 1.00 54.50 209 PRO A O 1
ATOM 1615 N N . LEU A 1 210 ? 1.712 33.162 -19.925 1.00 56.94 210 LEU A N 1
ATOM 1616 C CA . LEU A 1 210 ? 1.163 32.009 -20.630 1.00 56.94 210 LEU A CA 1
ATOM 1617 C C . LEU A 1 210 ? -0.196 32.409 -21.205 1.00 56.94 210 LEU A C 1
ATOM 1619 O O . LEU A 1 210 ? -1.144 32.665 -20.461 1.00 56.94 210 LEU A O 1
ATOM 1623 N N . LYS A 1 211 ? -0.282 32.494 -22.535 1.00 52.88 211 LYS A N 1
ATOM 1624 C CA . LYS A 1 211 ? -1.559 32.641 -23.228 1.00 52.88 211 LYS A CA 1
ATOM 1625 C C . LYS A 1 211 ? -2.297 31.322 -23.058 1.00 52.88 211 LYS A C 1
ATOM 1627 O O . LYS A 1 211 ? -2.009 30.349 -23.747 1.00 52.88 211 LYS A O 1
ATOM 1632 N N . ILE A 1 212 ? -3.191 31.269 -22.079 1.00 50.56 212 ILE A N 1
ATOM 1633 C CA . ILE A 1 212 ? -4.163 30.189 -21.977 1.00 50.56 212 ILE A CA 1
ATOM 1634 C C . ILE A 1 212 ? -5.202 30.500 -23.051 1.00 50.56 212 ILE A C 1
ATOM 1636 O O . ILE A 1 212 ? -6.024 31.395 -22.871 1.00 50.56 212 ILE A O 1
ATOM 1640 N N . ASP A 1 213 ? -5.110 29.828 -24.196 1.00 44.03 213 ASP A N 1
ATOM 1641 C CA . ASP A 1 213 ? -6.172 29.890 -25.194 1.00 44.03 213 ASP A CA 1
ATOM 1642 C C . ASP A 1 213 ? -7.439 29.298 -24.558 1.00 44.03 213 ASP A C 1
ATOM 1644 O O . ASP A 1 213 ? -7.483 28.112 -24.221 1.00 44.03 213 ASP A O 1
ATOM 1648 N N . GLU A 1 214 ? -8.474 30.120 -24.363 1.00 36.41 214 GLU A N 1
ATOM 1649 C CA . GLU A 1 214 ? -9.813 29.595 -24.101 1.00 36.41 214 GLU A CA 1
ATOM 1650 C C . GLU A 1 214 ? -10.215 28.692 -25.278 1.00 36.41 214 GLU A C 1
ATOM 1652 O O . GLU A 1 214 ? -9.939 29.030 -26.438 1.00 36.41 214 GLU A O 1
ATOM 1657 N N . PRO A 1 215 ? -10.846 27.531 -25.025 1.00 36.06 215 PRO A N 1
ATOM 1658 C CA . PRO A 1 215 ? -11.170 26.598 -26.088 1.00 36.06 215 PRO A CA 1
ATOM 1659 C C . PRO A 1 215 ? -12.035 27.294 -27.142 1.00 36.06 215 PRO A C 1
ATOM 1661 O O . PRO A 1 215 ? -13.111 27.820 -26.850 1.00 36.06 215 PRO A O 1
ATOM 1664 N N . LYS A 1 216 ? -11.570 27.275 -28.398 1.00 33.72 216 LYS A N 1
ATOM 1665 C CA . LYS A 1 216 ? -12.377 27.678 -29.552 1.00 33.72 216 LYS A CA 1
ATOM 1666 C C . LYS A 1 216 ? -13.633 26.818 -29.547 1.00 33.72 216 LYS A C 1
ATOM 1668 O O . LYS A 1 216 ? -13.557 25.628 -29.847 1.00 33.72 216 LYS A O 1
ATOM 1673 N N . SER A 1 217 ? -14.784 27.417 -29.233 1.00 33.38 217 SER A N 1
ATOM 1674 C CA . SER A 1 217 ? -16.073 26.762 -29.435 1.00 33.38 217 SER A CA 1
ATOM 1675 C C . SER A 1 217 ? -16.127 26.336 -30.902 1.00 33.38 217 SER A C 1
ATOM 1677 O O . SER A 1 217 ? -16.172 27.178 -31.806 1.00 33.38 217 SER A O 1
ATOM 1679 N N . SER A 1 218 ? -16.034 25.037 -31.166 1.00 34.66 218 SER A N 1
ATOM 1680 C CA . SER A 1 218 ? -16.199 24.512 -32.509 1.00 34.66 218 SER A CA 1
ATOM 1681 C C . SER A 1 218 ? -17.690 24.572 -32.825 1.00 34.66 218 SER A C 1
ATOM 1683 O O . SER A 1 218 ? -18.452 23.629 -32.636 1.00 34.66 218 SER A O 1
ATOM 1685 N N . HIS A 1 219 ? -18.132 25.728 -33.317 1.00 33.59 219 HIS A N 1
ATOM 1686 C CA . HIS A 1 219 ? -19.363 25.833 -34.088 1.00 33.59 219 HIS A CA 1
ATOM 1687 C C . HIS A 1 219 ? -19.157 25.072 -35.402 1.00 33.59 219 HIS A C 1
ATOM 1689 O O . HIS A 1 219 ? -18.961 25.666 -36.461 1.00 33.59 219 HIS A O 1
ATOM 1695 N N . ASN A 1 220 ? -19.155 23.739 -35.337 1.00 30.64 220 ASN A N 1
ATOM 1696 C CA . ASN A 1 220 ? -19.155 22.916 -36.530 1.00 30.64 220 ASN A CA 1
ATOM 1697 C C . ASN A 1 220 ? -20.605 22.664 -36.941 1.00 30.64 220 ASN A C 1
ATOM 1699 O O . ASN A 1 220 ? -21.322 21.811 -36.420 1.00 30.64 220 ASN A O 1
ATOM 1703 N N . THR A 1 221 ? -21.039 23.483 -37.888 1.00 36.47 221 THR A N 1
ATOM 1704 C CA . THR A 1 221 ? -22.285 23.338 -38.621 1.00 36.47 221 THR A CA 1
ATOM 1705 C C . THR A 1 221 ? -22.230 22.070 -39.476 1.00 36.47 221 THR A C 1
ATOM 1707 O O . THR A 1 221 ? -21.765 22.077 -40.611 1.00 36.47 221 THR A O 1
ATOM 1710 N N . ARG A 1 222 ? -22.781 20.962 -38.971 1.00 29.70 222 ARG A N 1
ATOM 1711 C CA . ARG A 1 222 ? -23.251 19.864 -39.828 1.00 29.70 222 ARG A CA 1
ATOM 1712 C C . ARG A 1 222 ? -24.689 19.493 -39.485 1.00 29.70 222 ARG A C 1
ATOM 1714 O O . ARG A 1 222 ? -24.994 18.859 -38.484 1.00 29.70 222 ARG A O 1
ATOM 1721 N N . LYS A 1 223 ? -25.582 19.949 -40.364 1.00 31.80 223 LYS A N 1
ATOM 1722 C CA . LYS A 1 223 ? -26.984 19.540 -40.479 1.00 31.80 223 LYS A CA 1
ATOM 1723 C C . LYS A 1 223 ? -27.092 18.053 -40.858 1.00 31.80 223 LYS A C 1
ATOM 1725 O O . LYS A 1 223 ? -26.403 17.630 -41.780 1.00 31.80 223 LYS A O 1
ATOM 1730 N N . ARG A 1 224 ? -28.123 17.409 -40.276 1.00 29.47 224 ARG A N 1
ATOM 1731 C CA . ARG A 1 224 ? -28.799 16.126 -40.619 1.00 29.47 224 ARG A CA 1
ATOM 1732 C C . ARG A 1 224 ? -28.023 14.851 -40.236 1.00 29.47 224 ARG A C 1
ATOM 1734 O O . ARG A 1 224 ? -26.853 14.750 -40.551 1.00 29.47 224 ARG A O 1
ATOM 1741 N N . SER A 1 225 ? -28.602 13.829 -39.601 1.00 30.06 225 SER A N 1
ATOM 1742 C CA . SER A 1 225 ? -30.002 13.490 -39.289 1.00 30.06 225 SER A CA 1
ATOM 1743 C C . SER A 1 225 ? -30.045 12.386 -38.222 1.00 30.06 225 SER A C 1
ATOM 1745 O O . SER A 1 225 ? -29.358 11.393 -38.400 1.00 30.06 225 SER A O 1
ATOM 1747 N N . HIS A 1 226 ? -30.870 12.530 -37.182 1.00 28.38 226 HIS A N 1
ATOM 1748 C CA . HIS A 1 226 ? -31.763 11.487 -36.641 1.00 28.38 226 HIS A CA 1
ATOM 1749 C C . HIS A 1 226 ? -32.547 12.081 -35.459 1.00 28.38 226 HIS A C 1
ATOM 1751 O O . HIS A 1 226 ? -32.146 12.024 -34.303 1.00 28.38 226 HIS A O 1
ATOM 1757 N N . ILE A 1 227 ? -33.687 12.696 -35.780 1.00 32.69 227 ILE A N 1
ATOM 1758 C CA . ILE A 1 227 ? -34.798 12.849 -34.841 1.00 32.69 227 ILE A CA 1
ATOM 1759 C C . ILE A 1 227 ? -35.545 11.520 -34.896 1.00 32.69 227 ILE A C 1
ATOM 1761 O O . ILE A 1 227 ? -36.212 11.273 -35.898 1.00 32.69 227 ILE A O 1
ATOM 1765 N N . LEU A 1 228 ? -35.435 10.679 -33.863 1.00 33.66 228 LEU A N 1
ATOM 1766 C CA . LEU A 1 228 ? -36.530 9.792 -33.459 1.00 33.66 228 LEU A CA 1
ATOM 1767 C C . LEU A 1 228 ? -36.315 9.236 -32.035 1.00 33.66 228 LEU A C 1
ATOM 1769 O O . LEU A 1 228 ? -35.326 8.568 -31.769 1.00 33.66 228 LEU A O 1
ATOM 1773 N N . ASN A 1 229 ? -37.313 9.482 -31.178 1.00 33.53 229 ASN A N 1
ATOM 1774 C CA . ASN A 1 229 ? -37.663 8.782 -29.929 1.00 33.53 229 ASN A CA 1
ATOM 1775 C C . ASN A 1 229 ? -36.909 9.061 -28.612 1.00 33.53 229 ASN A C 1
ATOM 1777 O O . ASN A 1 229 ? -36.243 8.186 -28.077 1.00 33.53 229 ASN A O 1
ATOM 1781 N N . TRP A 1 230 ? -37.231 10.191 -27.959 1.00 30.86 230 TRP A N 1
ATOM 1782 C CA . TRP A 1 230 ? -37.180 10.291 -26.482 1.00 30.86 230 TRP A CA 1
ATOM 1783 C C . TRP A 1 230 ? -38.407 10.945 -25.818 1.00 30.86 230 TRP A C 1
ATOM 1785 O O . TRP A 1 230 ? -38.361 11.391 -24.677 1.00 30.86 230 TRP A O 1
ATOM 1795 N N . ARG A 1 231 ? -39.573 10.915 -26.481 1.00 36.69 231 ARG A N 1
ATOM 1796 C CA . ARG A 1 231 ? -40.856 11.312 -25.859 1.00 36.69 231 ARG A CA 1
ATOM 1797 C C . ARG A 1 231 ? -41.491 10.223 -24.972 1.00 36.69 231 ARG A C 1
ATOM 1799 O O . ARG A 1 231 ? -42.636 10.388 -24.580 1.00 36.69 231 ARG A O 1
ATOM 1806 N N . ILE A 1 232 ? -40.777 9.141 -24.635 1.00 47.44 232 ILE A N 1
ATOM 1807 C CA . ILE A 1 232 ? -41.323 8.024 -23.830 1.00 47.44 232 ILE A CA 1
ATOM 1808 C C . ILE A 1 232 ? -40.799 8.022 -22.377 1.00 47.44 232 ILE A C 1
ATOM 1810 O O . ILE A 1 232 ? -41.482 7.528 -21.486 1.00 47.44 232 ILE A O 1
ATOM 1814 N N . THR A 1 233 ? -39.672 8.671 -22.070 1.00 40.84 233 THR A N 1
ATOM 1815 C CA . THR A 1 233 ? -39.096 8.639 -20.707 1.00 40.84 233 THR A CA 1
ATOM 1816 C C . THR A 1 233 ? -39.768 9.624 -19.735 1.00 40.84 233 THR A C 1
ATOM 1818 O O . THR A 1 233 ? -39.862 9.357 -18.541 1.00 40.84 233 THR A O 1
ATOM 1821 N N . GLY A 1 234 ? -40.317 10.738 -20.237 1.00 38.72 234 GLY A N 1
ATOM 1822 C CA . GLY A 1 234 ? -40.989 11.750 -19.404 1.00 38.72 234 GLY A CA 1
ATOM 1823 C C . GLY A 1 234 ? -42.357 11.326 -18.853 1.00 38.72 234 GLY A C 1
ATOM 1824 O O . GLY A 1 234 ? -42.802 11.857 -17.840 1.00 38.72 234 GLY A O 1
ATOM 1825 N N . SER A 1 235 ? -43.017 10.343 -19.475 1.00 39.94 235 SER A N 1
ATOM 1826 C CA . SER A 1 235 ? -44.326 9.847 -19.025 1.00 39.94 235 SER A CA 1
ATOM 1827 C C . SER A 1 235 ? -44.223 8.798 -17.909 1.00 39.94 235 SER A C 1
ATOM 1829 O O . SER A 1 235 ? -45.161 8.659 -17.130 1.00 39.94 235 SER A O 1
ATOM 1831 N N . PHE A 1 236 ? -43.082 8.111 -17.768 1.00 42.28 236 PHE A N 1
ATOM 1832 C CA . PHE A 1 236 ? -42.871 7.106 -16.715 1.00 42.28 236 PHE A CA 1
ATOM 1833 C C . PHE A 1 236 ? -42.612 7.724 -15.330 1.00 42.28 236 PHE A C 1
ATOM 1835 O O . PHE A 1 236 ? -43.090 7.196 -14.329 1.00 42.28 236 PHE A O 1
ATOM 1842 N N . LEU A 1 237 ? -41.937 8.877 -15.261 1.00 41.44 237 LEU A N 1
ATOM 1843 C CA . LEU A 1 237 ? -41.660 9.568 -13.991 1.00 41.44 237 LEU A CA 1
ATOM 1844 C C . LEU A 1 237 ? -42.908 10.235 -13.387 1.00 41.44 237 LEU A C 1
ATOM 1846 O O . LEU A 1 237 ? -43.061 10.263 -12.168 1.00 41.44 237 LEU A O 1
ATOM 1850 N N . LEU A 1 238 ? -43.842 10.694 -14.225 1.00 44.66 238 LEU A N 1
ATOM 1851 C CA . LEU A 1 238 ? -45.123 11.247 -13.766 1.00 44.66 238 LEU A CA 1
ATOM 1852 C C . LEU A 1 238 ? -46.107 10.158 -13.302 1.00 44.66 238 LEU A C 1
ATOM 1854 O O . LEU A 1 238 ? -46.861 10.392 -12.363 1.00 44.66 238 LEU A O 1
ATOM 1858 N N . LEU A 1 239 ? -46.054 8.949 -13.878 1.00 43.72 239 LEU A N 1
ATOM 1859 C CA . LEU A 1 239 ? -46.851 7.800 -13.421 1.00 43.72 239 LEU A CA 1
ATOM 1860 C C . LEU A 1 239 ? -46.298 7.164 -12.130 1.00 43.72 239 LEU A C 1
ATOM 1862 O O . LEU A 1 239 ? -47.080 6.751 -11.273 1.00 43.72 239 LEU A O 1
ATOM 1866 N N . ALA A 1 240 ? -44.975 7.151 -11.934 1.00 43.69 240 ALA A N 1
ATOM 1867 C CA . ALA A 1 240 ? -44.356 6.678 -10.690 1.00 43.69 240 ALA A CA 1
ATOM 1868 C C . ALA A 1 240 ? -44.636 7.622 -9.502 1.00 43.69 240 ALA A C 1
ATOM 1870 O O . ALA A 1 240 ? -44.965 7.158 -8.411 1.00 43.69 240 ALA A O 1
ATOM 1871 N N . GLY A 1 241 ? -44.610 8.942 -9.730 1.00 42.50 241 GLY A N 1
ATOM 1872 C CA . GLY A 1 241 ? -44.957 9.943 -8.712 1.00 42.50 241 GLY A CA 1
ATOM 1873 C C . GLY A 1 241 ? -46.433 9.915 -8.293 1.00 42.50 241 GLY A C 1
ATOM 1874 O O . GLY A 1 241 ? -46.745 10.090 -7.118 1.00 42.50 241 GLY A O 1
ATOM 1875 N N . MET A 1 242 ? -47.347 9.611 -9.220 1.00 41.69 242 MET A N 1
ATOM 1876 C CA . MET A 1 242 ? -48.779 9.470 -8.910 1.00 41.69 242 MET A CA 1
ATOM 1877 C C . MET A 1 242 ? -49.114 8.161 -8.176 1.00 41.69 242 MET A C 1
ATOM 1879 O O . MET A 1 242 ? -50.108 8.102 -7.457 1.00 41.69 242 MET A O 1
ATOM 1883 N N . SER A 1 243 ? -48.271 7.132 -8.313 1.00 41.59 243 SER A N 1
ATOM 1884 C CA . SER A 1 243 ? -48.431 5.842 -7.626 1.00 41.59 243 SER A CA 1
ATOM 1885 C C . SER A 1 243 ? -47.996 5.907 -6.155 1.00 41.59 243 SER A C 1
ATOM 1887 O O . SER A 1 243 ? -48.582 5.230 -5.316 1.00 41.59 243 SER A O 1
ATOM 1889 N N . LEU A 1 244 ? -47.028 6.771 -5.819 1.00 44.75 244 LEU A N 1
ATOM 1890 C CA . LEU A 1 244 ? -46.588 6.990 -4.435 1.00 44.75 244 LEU A CA 1
ATOM 1891 C C . LEU A 1 244 ? -47.583 7.856 -3.637 1.00 44.75 244 LEU A C 1
ATOM 1893 O O .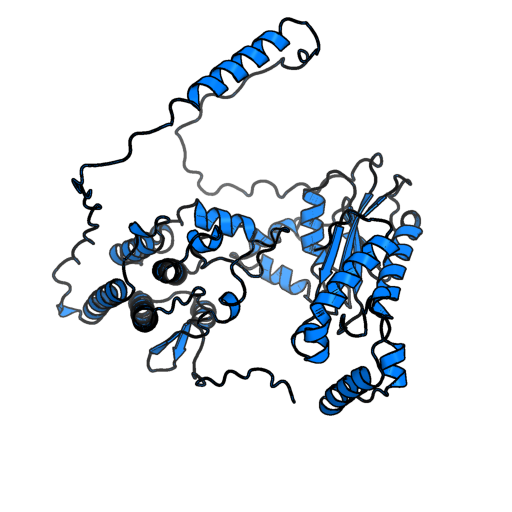 LEU A 1 244 ? -47.830 7.591 -2.466 1.00 44.75 244 LEU A O 1
ATOM 1897 N N . ALA A 1 245 ? -48.240 8.820 -4.292 1.00 45.66 245 ALA A N 1
ATOM 1898 C CA . ALA A 1 245 ? -49.261 9.667 -3.666 1.00 45.66 245 ALA A CA 1
ATOM 1899 C C . ALA A 1 245 ? -50.591 8.931 -3.382 1.00 45.66 245 ALA A C 1
ATOM 1901 O O . ALA A 1 245 ? -51.380 9.373 -2.550 1.00 45.66 245 ALA A O 1
ATOM 1902 N N . LEU A 1 246 ? -50.842 7.793 -4.043 1.00 44.69 246 LEU A N 1
ATOM 1903 C CA . LEU A 1 246 ? -52.001 6.929 -3.776 1.00 44.69 246 LEU A CA 1
ATOM 1904 C C . LEU A 1 246 ? -51.755 5.914 -2.644 1.00 44.69 246 LEU A C 1
ATOM 1906 O O . LEU A 1 246 ? -52.723 5.402 -2.086 1.00 44.69 246 LEU A O 1
ATOM 1910 N N . LEU A 1 247 ? -50.498 5.664 -2.258 1.00 45.25 247 LEU A N 1
ATOM 1911 C CA . LEU A 1 247 ? -50.150 4.775 -1.140 1.00 45.25 247 LEU A CA 1
ATOM 1912 C C . LEU A 1 247 ? -50.161 5.476 0.231 1.00 45.25 247 LEU A C 1
ATOM 1914 O O . LEU A 1 247 ? -50.387 4.820 1.246 1.00 45.25 247 LEU A O 1
ATOM 1918 N N . GLU A 1 248 ? -50.013 6.803 0.281 1.00 42.31 248 GLU A N 1
ATOM 1919 C CA . GLU A 1 248 ? -50.166 7.578 1.527 1.00 42.31 248 GLU A CA 1
ATOM 1920 C C . GLU A 1 248 ? -51.641 7.811 1.915 1.00 42.31 248 GLU A C 1
ATOM 1922 O O . GLU A 1 248 ? -51.951 8.082 3.075 1.00 42.31 248 GLU A O 1
ATOM 1927 N N . GLY A 1 249 ? -52.578 7.629 0.977 1.00 46.25 249 GLY A N 1
ATOM 1928 C CA . GLY A 1 249 ? -54.021 7.770 1.212 1.00 46.25 249 GLY A CA 1
ATOM 1929 C C . GLY A 1 249 ? -54.691 6.588 1.927 1.00 46.25 249 GLY A C 1
ATOM 1930 O O . GLY A 1 249 ? -55.858 6.696 2.299 1.00 46.25 249 GLY A O 1
ATOM 1931 N N . THR A 1 250 ? -53.990 5.465 2.133 1.00 46.59 250 THR A N 1
ATOM 1932 C CA . THR A 1 250 ? -54.568 4.233 2.711 1.00 46.59 250 THR A CA 1
ATOM 1933 C C . THR A 1 250 ? -54.101 3.904 4.132 1.00 46.59 250 THR A C 1
ATOM 1935 O O . THR A 1 250 ? -54.442 2.844 4.647 1.00 46.59 250 THR A O 1
ATOM 1938 N N . GLY A 1 251 ? -53.369 4.799 4.807 1.00 47.28 251 GLY A N 1
ATOM 1939 C CA . GLY A 1 251 ? -53.188 4.722 6.264 1.00 47.28 251 GLY A CA 1
ATOM 1940 C C . GLY A 1 251 ? -52.424 3.498 6.794 1.00 47.28 251 GLY A C 1
ATOM 1941 O O . GLY A 1 251 ? -52.726 3.025 7.887 1.00 47.28 251 GLY A O 1
ATOM 1942 N N . VAL A 1 252 ? -51.422 2.991 6.068 1.00 45.78 252 VAL A N 1
ATOM 1943 C CA . VAL A 1 252 ? -50.547 1.903 6.546 1.00 45.78 252 VAL A CA 1
ATOM 1944 C C . VAL A 1 252 ? -49.091 2.367 6.554 1.00 45.78 252 VAL A C 1
ATOM 1946 O O . VAL A 1 252 ? -48.375 2.166 5.583 1.00 45.78 252 VAL A O 1
ATOM 1949 N N . THR A 1 253 ? -48.688 3.031 7.643 1.00 36.47 253 THR A N 1
ATOM 1950 C CA . THR A 1 253 ? -47.391 2.960 8.365 1.00 36.47 253 THR A CA 1
ATOM 1951 C C . THR A 1 253 ? -47.150 4.256 9.154 1.00 36.47 253 THR A C 1
ATOM 1953 O O . THR A 1 253 ? -47.086 5.355 8.614 1.00 36.47 253 THR A O 1
ATOM 1956 N N . HIS A 1 254 ? -47.058 4.130 10.480 1.00 38.16 254 HIS A N 1
ATOM 1957 C CA . HIS A 1 254 ? -46.799 5.231 11.407 1.00 38.16 254 HIS A CA 1
ATOM 1958 C C . HIS A 1 254 ? -45.305 5.589 11.418 1.00 38.16 254 HIS A C 1
ATOM 1960 O O . HIS A 1 254 ? -44.527 4.927 12.100 1.00 38.16 254 HIS A O 1
ATOM 1966 N N . VAL A 1 255 ? -44.915 6.678 10.749 1.00 34.22 255 VAL A N 1
ATOM 1967 C CA . VAL A 1 255 ? -43.607 7.335 10.947 1.00 34.22 255 VAL A CA 1
ATOM 1968 C C . VAL A 1 255 ? -43.821 8.815 11.266 1.00 34.22 255 VAL A C 1
ATOM 1970 O O . VAL A 1 255 ? -43.372 9.718 10.575 1.00 34.22 255 VAL A O 1
ATOM 1973 N N . THR A 1 256 ? -44.555 9.077 12.344 1.00 30.16 256 THR A N 1
ATOM 1974 C CA . THR A 1 256 ? -44.598 10.400 12.977 1.00 30.16 256 THR A CA 1
ATOM 1975 C C . THR A 1 256 ? -44.568 10.227 14.484 1.00 30.16 256 THR A C 1
ATOM 1977 O O . THR A 1 256 ? -45.599 10.294 15.147 1.00 30.16 256 THR A O 1
ATOM 1980 N N . ARG A 1 257 ? -43.374 9.992 15.025 1.00 29.55 257 ARG A N 1
ATOM 1981 C CA . ARG A 1 257 ? -42.959 10.414 16.368 1.00 29.55 257 ARG A CA 1
ATOM 1982 C C . ARG A 1 257 ? -41.443 10.582 16.339 1.00 29.55 257 ARG A C 1
ATOM 1984 O O . ARG A 1 257 ? -40.760 9.703 15.836 1.00 29.55 257 ARG A O 1
ATOM 1991 N N . LEU A 1 258 ? -40.981 11.691 16.920 1.00 27.95 258 LEU A N 1
ATOM 1992 C CA . LEU A 1 258 ? -39.589 12.137 17.089 1.00 27.95 258 LEU A CA 1
ATOM 1993 C C . LEU A 1 258 ? -39.020 13.042 15.983 1.00 27.95 258 LEU A C 1
ATOM 1995 O O . LEU A 1 258 ? -37.947 12.800 15.453 1.00 27.95 258 LEU A O 1
ATOM 1999 N N . VAL A 1 259 ? -39.680 14.179 15.746 1.00 28.47 259 VAL A N 1
ATOM 2000 C CA . VAL A 1 259 ? -38.945 15.442 15.554 1.00 28.47 259 VAL A CA 1
ATOM 2001 C C . VAL A 1 259 ? -39.583 16.486 16.465 1.00 28.47 259 VAL A C 1
ATOM 2003 O O . VAL A 1 259 ? -40.711 16.918 16.243 1.00 28.47 259 VAL A O 1
ATOM 2006 N N . GLY A 1 260 ? -38.880 16.852 17.534 1.00 24.48 260 GLY A N 1
ATOM 2007 C CA . GLY A 1 260 ? -39.289 17.902 18.457 1.00 24.48 260 GLY A CA 1
ATOM 2008 C C . GLY A 1 260 ? -38.111 18.353 19.317 1.00 24.48 260 GLY A C 1
ATOM 2009 O O . GLY A 1 260 ? -37.531 17.530 20.016 1.00 24.48 260 GLY A O 1
ATOM 2010 N N . SER A 1 261 ? -37.837 19.667 19.277 1.00 26.16 261 SER A N 1
ATOM 2011 C CA . SER A 1 261 ? -36.813 20.467 19.992 1.00 26.16 261 SER A CA 1
ATOM 2012 C C . SER A 1 261 ? -35.352 20.265 19.537 1.00 26.16 261 SER A C 1
ATOM 2014 O O . SER A 1 261 ? -34.896 19.141 19.448 1.00 26.16 261 SER A O 1
ATOM 2016 N N . SER A 1 262 ? -34.516 21.267 19.233 1.00 25.16 262 SER A N 1
ATOM 2017 C CA . SER A 1 262 ? -34.584 22.738 19.292 1.00 25.16 262 SER A CA 1
ATOM 2018 C C . SER A 1 262 ? -33.420 23.339 18.448 1.00 25.16 262 SER A C 1
ATOM 2020 O O . SER A 1 262 ? -32.586 22.583 17.954 1.00 25.16 262 SER A O 1
ATOM 2022 N N . PRO A 1 263 ? -33.346 24.672 18.239 1.00 28.44 263 PRO A N 1
ATOM 2023 C CA . PRO A 1 263 ? -32.667 25.308 17.102 1.00 28.44 263 PRO A CA 1
ATOM 2024 C C . PRO A 1 263 ? -31.279 25.883 17.433 1.00 28.44 263 PRO A C 1
ATOM 2026 O O . PRO A 1 263 ? -31.088 26.414 18.525 1.00 28.44 263 PRO A O 1
ATOM 2029 N N . ARG A 1 264 ? -30.349 25.878 16.460 1.00 24.72 264 ARG A N 1
ATOM 2030 C CA . ARG A 1 264 ? -29.268 26.881 16.280 1.00 24.72 264 ARG A CA 1
ATOM 2031 C C . ARG A 1 264 ? -28.400 26.551 15.057 1.00 24.72 264 ARG A C 1
ATOM 2033 O O . ARG A 1 264 ? -27.335 25.969 15.186 1.00 24.72 264 ARG A O 1
ATOM 2040 N N . VAL A 1 265 ? -28.831 26.968 13.868 1.00 27.03 265 VAL A N 1
ATOM 2041 C CA . VAL A 1 265 ? -27.924 27.143 12.720 1.00 27.03 265 VAL A CA 1
ATOM 2042 C C . VAL A 1 265 ? -28.375 28.372 11.945 1.00 27.03 265 VAL A C 1
ATOM 2044 O O . VAL A 1 265 ? -29.215 28.271 11.065 1.00 27.03 265 VAL A O 1
ATOM 2047 N N . THR A 1 266 ? -27.834 29.533 12.304 1.00 25.42 266 THR A N 1
ATOM 2048 C CA . THR A 1 266 ? -27.605 30.670 11.399 1.00 25.42 266 THR A CA 1
ATOM 2049 C C . THR A 1 266 ? -26.679 31.658 12.103 1.00 25.42 266 THR A C 1
ATOM 2051 O O . THR A 1 266 ? -26.903 31.960 13.272 1.00 25.42 266 THR A O 1
ATOM 2054 N N . ALA A 1 267 ? -25.720 32.193 11.343 1.00 25.41 267 ALA A N 1
ATOM 2055 C CA . ALA A 1 267 ? -24.739 33.230 11.682 1.00 25.41 267 ALA A CA 1
ATOM 2056 C C . ALA A 1 267 ? -23.412 32.741 12.293 1.00 25.41 267 ALA A C 1
ATOM 2058 O O . ALA A 1 267 ? -23.211 32.760 13.501 1.00 25.41 267 ALA A O 1
ATOM 2059 N N . ASN A 1 268 ? -22.491 32.347 11.409 1.00 24.84 268 ASN A N 1
ATOM 2060 C CA . ASN A 1 268 ? -21.155 32.951 11.326 1.00 24.84 268 ASN A CA 1
ATOM 2061 C C . ASN A 1 268 ? -20.502 32.542 9.997 1.00 24.84 268 ASN A C 1
ATOM 2063 O O . ASN A 1 268 ? -19.670 31.646 9.919 1.00 24.84 268 ASN A O 1
ATOM 2067 N N . LEU A 1 269 ? -20.932 33.214 8.927 1.00 28.06 269 LEU A N 1
ATOM 2068 C CA . LEU A 1 269 ? -20.147 33.379 7.711 1.00 28.06 269 LEU A CA 1
ATOM 2069 C C . LEU A 1 269 ? -19.530 34.780 7.825 1.00 28.06 269 LEU A C 1
ATOM 2071 O O . LEU A 1 269 ? -20.278 35.734 8.021 1.00 28.06 269 LEU A O 1
ATOM 2075 N N . MET A 1 270 ? -18.204 34.876 7.692 1.00 26.03 270 MET A N 1
ATOM 2076 C CA . MET A 1 270 ? -17.384 36.105 7.703 1.00 26.03 270 MET A CA 1
ATOM 2077 C C . MET A 1 270 ? -16.968 36.655 9.079 1.00 26.03 270 MET A C 1
ATOM 2079 O O . MET A 1 270 ? -17.489 37.666 9.530 1.00 26.03 270 MET A O 1
ATOM 2083 N N . SER A 1 271 ? -15.929 36.062 9.678 1.00 24.00 271 SER A N 1
ATOM 2084 C CA . SER A 1 271 ? -14.836 36.807 10.335 1.00 24.00 271 SER A CA 1
ATOM 2085 C C . SER A 1 271 ? -13.776 35.850 10.887 1.00 24.00 271 SER A C 1
ATOM 2087 O O . SER A 1 271 ? -14.105 34.994 11.702 1.00 24.00 271 SER A O 1
ATOM 2089 N N . GLY A 1 272 ? -12.509 36.067 10.528 1.00 23.03 272 GLY A N 1
ATOM 2090 C CA . GLY A 1 272 ? -11.366 35.590 11.312 1.00 23.03 272 GLY A CA 1
ATOM 2091 C C . GLY A 1 272 ? -10.610 34.407 10.712 1.00 23.03 272 GLY A C 1
ATOM 2092 O O . GLY A 1 272 ? -11.035 33.263 10.802 1.00 23.03 272 GLY A O 1
ATOM 2093 N N . LEU A 1 273 ? -9.435 34.701 10.155 1.00 30.36 273 LEU A N 1
ATOM 2094 C CA . LEU A 1 273 ? -8.323 33.756 10.044 1.00 30.36 273 LEU A CA 1
ATOM 2095 C C . LEU A 1 273 ? -8.092 33.059 11.402 1.00 30.36 273 LEU A C 1
ATOM 2097 O O . LEU A 1 273 ? -7.965 33.777 12.398 1.00 30.36 273 LEU A O 1
ATOM 2101 N N . PRO A 1 274 ? -7.925 31.728 11.482 1.00 29.55 274 PRO A N 1
ATOM 2102 C CA . PRO A 1 274 ? -7.314 31.120 12.649 1.00 29.55 274 PRO A CA 1
ATOM 2103 C C . PRO A 1 274 ? -5.793 31.180 12.483 1.00 29.55 274 PRO A C 1
ATOM 2105 O O . PRO A 1 274 ? -5.181 30.396 11.760 1.00 29.55 274 PRO A O 1
ATOM 2108 N N . GLY A 1 275 ? -5.173 32.141 13.166 1.00 26.61 275 GLY A N 1
ATOM 2109 C CA . GLY A 1 275 ? -3.791 31.988 13.600 1.00 26.61 275 GLY A CA 1
ATOM 2110 C C . GLY A 1 275 ? -3.712 30.895 14.668 1.00 26.61 275 GLY A C 1
ATOM 2111 O O . GLY A 1 275 ? -4.636 30.772 15.463 1.00 26.61 275 GLY A O 1
ATOM 2112 N N . LYS A 1 276 ? -2.616 30.120 14.659 1.00 34.19 276 LYS A N 1
ATOM 2113 C CA . LYS A 1 276 ? -2.128 29.244 15.748 1.00 34.19 276 LYS A CA 1
ATOM 2114 C C . LYS A 1 276 ? -3.224 28.772 16.723 1.00 34.19 276 LYS A C 1
ATOM 2116 O O . LYS A 1 276 ? -3.263 29.201 17.873 1.00 34.19 276 LYS A O 1
ATOM 2121 N N . GLY A 1 277 ? -4.111 27.904 16.241 1.00 25.27 277 GLY A N 1
ATOM 2122 C CA . GLY A 1 277 ? -5.069 27.182 17.071 1.00 25.27 277 GLY A CA 1
ATOM 2123 C C . GLY A 1 277 ? -4.410 25.935 17.647 1.00 25.27 277 GLY A C 1
ATOM 2124 O O . GLY A 1 277 ? -3.844 25.136 16.907 1.00 25.27 277 GLY A O 1
ATOM 2125 N N . SER A 1 278 ? -4.447 25.828 18.970 1.00 27.39 278 SER A N 1
ATOM 2126 C CA . SER A 1 278 ? -4.224 24.624 19.769 1.00 27.39 278 SER A CA 1
ATOM 2127 C C . SER A 1 278 ? -4.780 23.366 19.105 1.00 27.39 278 SER A C 1
ATOM 2129 O O . SER A 1 278 ? -5.896 23.412 18.590 1.00 27.39 278 SER A O 1
ATOM 2131 N N . PHE A 1 279 ? -4.021 22.269 19.189 1.00 34.16 279 PHE A N 1
ATOM 2132 C CA . PHE A 1 279 ? -4.486 20.909 18.924 1.00 34.16 279 PHE A CA 1
ATOM 2133 C C . PHE A 1 279 ? -5.925 20.746 19.430 1.00 34.16 279 PHE A C 1
ATOM 2135 O O . PHE A 1 279 ? -6.173 20.852 20.634 1.00 34.16 279 PHE A O 1
ATOM 2142 N N . GLU A 1 280 ? -6.866 20.533 18.507 1.00 37.31 280 GLU A N 1
ATOM 2143 C CA . GLU A 1 280 ? -8.112 19.850 18.842 1.00 37.31 280 GLU A CA 1
ATOM 2144 C C . GLU A 1 280 ? -7.722 18.584 19.607 1.00 37.31 280 GLU A C 1
ATOM 2146 O O . GLU A 1 280 ? -6.761 17.902 19.245 1.00 37.31 280 GLU A O 1
ATOM 2151 N N . SER A 1 281 ? -8.392 18.361 20.735 1.00 40.75 281 SER A N 1
ATOM 2152 C CA . SER A 1 281 ? -8.155 17.250 21.653 1.00 40.75 281 SER A CA 1
ATOM 2153 C C . SER A 1 281 ? -7.879 15.956 20.892 1.00 40.75 281 SER A C 1
ATOM 2155 O O . SER A 1 281 ? -8.665 15.587 20.017 1.00 40.75 281 SER A O 1
ATOM 2157 N N . LEU A 1 282 ? -6.777 15.280 21.243 1.00 50.44 282 LEU A N 1
ATOM 2158 C CA . LEU A 1 282 ? -6.497 13.908 20.812 1.00 50.44 282 LEU A CA 1
ATOM 2159 C C . LEU A 1 282 ? -7.782 13.074 20.954 1.00 50.44 282 LEU A C 1
ATOM 2161 O O . LEU A 1 282 ? -8.499 13.285 21.939 1.00 50.44 282 LEU A O 1
ATOM 2165 N N . PRO A 1 283 ? -8.099 12.177 20.002 1.00 49.41 283 PRO A N 1
ATOM 2166 C CA . PRO A 1 283 ? -9.300 11.356 20.092 1.00 49.41 283 PRO A CA 1
ATOM 2167 C C . PRO A 1 283 ? -9.343 10.676 21.464 1.00 49.41 283 PRO A C 1
ATOM 2169 O O . PRO A 1 283 ? -8.379 10.026 21.874 1.00 49.41 283 PRO A O 1
ATOM 2172 N N . GLU A 1 284 ? -10.430 10.891 22.209 1.00 61.81 284 GLU A N 1
ATOM 2173 C CA . GLU A 1 284 ? -10.632 10.206 23.482 1.00 61.81 284 GLU A CA 1
ATOM 2174 C C . GLU A 1 284 ? -10.702 8.705 23.198 1.00 61.81 284 GLU A C 1
ATOM 2176 O O . GLU A 1 284 ? -11.532 8.257 22.408 1.00 61.81 284 GLU A O 1
ATOM 2181 N N . ILE A 1 285 ? -9.812 7.933 23.828 1.00 64.69 285 ILE A N 1
ATOM 2182 C CA . ILE A 1 285 ? -9.856 6.471 23.753 1.00 64.69 285 ILE A CA 1
ATOM 2183 C C . ILE A 1 285 ? -11.215 6.048 24.319 1.00 64.69 285 ILE A C 1
ATOM 2185 O O . ILE A 1 285 ? -11.499 6.382 25.478 1.00 64.69 285 ILE A O 1
ATOM 2189 N N . PRO A 1 286 ? -12.050 5.331 23.548 1.00 66.19 286 PRO A N 1
ATOM 2190 C CA . PRO A 1 286 ? -13.360 4.922 24.019 1.00 66.19 286 PRO A CA 1
ATOM 2191 C C . PRO A 1 286 ? -13.252 4.143 25.331 1.00 66.19 286 PRO A C 1
ATOM 2193 O O . PRO A 1 286 ? -12.345 3.327 25.536 1.00 66.19 286 PRO A O 1
ATOM 2196 N N . ALA A 1 287 ? -14.194 4.394 26.240 1.00 71.19 287 ALA A N 1
ATOM 2197 C CA . ALA A 1 287 ? -14.386 3.518 27.386 1.00 71.19 287 ALA A CA 1
ATOM 2198 C C . ALA A 1 287 ? -14.724 2.099 26.899 1.00 71.19 287 ALA A C 1
ATOM 2200 O O . ALA A 1 287 ? -15.202 1.918 25.780 1.00 71.19 287 ALA A O 1
ATOM 2201 N N . LEU A 1 288 ? -14.488 1.099 27.754 1.00 76.00 288 LEU A N 1
ATOM 2202 C CA . LEU A 1 288 ? -14.791 -0.295 27.439 1.00 76.00 288 LEU A CA 1
ATOM 2203 C C . LEU A 1 288 ? -16.239 -0.422 26.910 1.00 76.00 288 LEU A C 1
ATOM 2205 O O . LEU A 1 288 ? -17.160 0.035 27.601 1.00 76.00 288 LEU A O 1
ATOM 2209 N N . PRO A 1 289 ? -16.451 -1.026 25.728 1.00 79.31 289 PRO A N 1
ATOM 2210 C CA . PRO A 1 289 ? -17.778 -1.227 25.173 1.00 79.31 289 PRO A CA 1
ATOM 2211 C C . PRO A 1 289 ? -18.689 -2.009 26.125 1.00 79.31 289 PRO A C 1
ATOM 2213 O O . PRO A 1 289 ? -18.214 -2.872 26.874 1.00 79.31 289 PRO A O 1
ATOM 2216 N N . PRO A 1 290 ? -20.007 -1.748 26.111 1.00 74.69 290 PRO A N 1
ATOM 2217 C CA . PRO A 1 290 ? -20.951 -2.561 26.859 1.00 74.69 290 PRO A CA 1
ATOM 2218 C C . PRO A 1 290 ? -20.890 -4.025 26.391 1.00 74.69 290 PRO A C 1
ATOM 2220 O O . PRO A 1 290 ? -20.811 -4.327 25.203 1.00 74.69 290 PRO A O 1
ATOM 2223 N N . ALA A 1 291 ? -20.927 -4.958 27.347 1.00 80.44 291 ALA A N 1
ATOM 2224 C CA . ALA A 1 291 ? -20.833 -6.399 27.089 1.00 80.44 291 ALA A CA 1
ATOM 2225 C C . ALA A 1 291 ? -22.164 -7.015 26.600 1.00 80.44 291 ALA A C 1
ATOM 2227 O O . ALA A 1 291 ? -22.469 -8.165 26.908 1.00 80.44 291 ALA A O 1
ATOM 2228 N N . ASP A 1 292 ? -22.988 -6.244 25.891 1.00 85.69 292 ASP A N 1
ATOM 2229 C CA . ASP A 1 292 ? -24.305 -6.646 25.388 1.00 85.69 292 ASP A CA 1
ATOM 2230 C C . ASP A 1 292 ? -24.294 -7.066 23.907 1.00 85.69 292 ASP A C 1
ATOM 2232 O O . ASP A 1 292 ? -25.280 -7.622 23.420 1.00 85.69 292 ASP A O 1
ATOM 2236 N N . ARG A 1 293 ? -23.178 -6.850 23.200 1.00 91.06 293 ARG A N 1
ATOM 2237 C CA . ARG A 1 293 ? -22.979 -7.231 21.793 1.00 91.06 293 ARG A CA 1
ATOM 2238 C C . ARG A 1 293 ? -21.827 -8.228 21.630 1.00 91.06 293 ARG A C 1
ATOM 2240 O O . ARG A 1 293 ? -20.868 -8.159 22.397 1.00 91.06 293 ARG A O 1
ATOM 2247 N N . PRO A 1 294 ? -21.885 -9.136 20.637 1.00 95.62 294 PRO A N 1
ATOM 2248 C CA . PRO A 1 294 ? -20.812 -10.097 20.397 1.00 95.62 294 PRO A CA 1
ATOM 2249 C C . PRO A 1 294 ? -19.502 -9.397 20.019 1.00 95.62 294 PRO A C 1
ATOM 2251 O O . PRO A 1 294 ? -19.505 -8.396 19.304 1.00 95.62 294 PRO A O 1
ATOM 2254 N N . VAL A 1 295 ? -18.378 -9.962 20.465 1.00 97.31 295 VAL A N 1
ATOM 2255 C CA . VAL A 1 295 ? -17.031 -9.469 20.135 1.00 97.31 295 VAL A CA 1
ATOM 2256 C C . VAL A 1 295 ? -16.781 -9.603 18.630 1.00 97.31 295 VAL A C 1
ATOM 2258 O O . VAL A 1 295 ? -16.980 -10.680 18.065 1.00 97.31 295 VAL A O 1
ATOM 2261 N N . LYS A 1 296 ? -16.302 -8.541 17.978 1.00 97.62 296 LYS A N 1
ATOM 2262 C CA . LYS A 1 296 ? -15.890 -8.575 16.567 1.00 97.62 296 LYS A CA 1
ATOM 2263 C C . LYS A 1 296 ? -14.476 -9.130 16.452 1.00 97.62 296 LYS A C 1
ATOM 2265 O O . LYS A 1 296 ? -13.524 -8.516 16.922 1.00 97.62 296 LYS A O 1
ATOM 2270 N N . VAL A 1 297 ? -14.331 -10.292 15.823 1.00 98.44 297 VAL A N 1
ATOM 2271 C CA . VAL A 1 297 ? -13.047 -10.989 15.690 1.00 98.44 297 VAL A CA 1
ATOM 2272 C C . VAL A 1 297 ? -12.456 -10.747 14.307 1.00 98.44 297 VAL A C 1
ATOM 2274 O O . VAL A 1 297 ? -13.069 -11.085 13.293 1.00 98.44 297 VAL A O 1
ATOM 2277 N N . PHE A 1 298 ? -11.236 -10.219 14.276 1.00 98.38 298 PHE A N 1
ATOM 2278 C CA . PHE A 1 298 ? -10.418 -10.084 13.078 1.00 98.38 298 PHE A CA 1
ATOM 2279 C C . PHE A 1 298 ? -9.200 -10.991 13.167 1.00 98.38 298 PHE A C 1
ATOM 2281 O O . PHE A 1 298 ? -8.449 -10.950 14.140 1.00 98.38 298 PHE A O 1
ATOM 2288 N N . ILE A 1 299 ? -8.985 -11.799 12.134 1.00 97.81 299 ILE A N 1
ATOM 2289 C CA . ILE A 1 299 ? -7.840 -12.704 12.063 1.00 97.81 299 ILE A CA 1
ATOM 2290 C C . ILE A 1 299 ? -6.804 -12.091 11.130 1.00 97.81 299 ILE A C 1
ATOM 2292 O O . ILE A 1 299 ? -7.082 -11.869 9.954 1.00 97.81 299 ILE A O 1
ATOM 2296 N N . LEU A 1 300 ? -5.611 -11.826 11.650 1.00 95.62 300 LEU A N 1
ATOM 2297 C CA . LEU A 1 300 ? -4.461 -11.377 10.878 1.00 95.62 300 LEU A CA 1
ATOM 2298 C C . LEU A 1 300 ? -3.499 -12.552 10.731 1.00 95.62 300 LEU A C 1
ATOM 2300 O O . LEU A 1 300 ? -2.815 -12.931 11.684 1.00 95.62 300 LEU A O 1
ATOM 2304 N N . ALA A 1 301 ? -3.468 -13.136 9.537 1.00 91.75 301 ALA A N 1
ATOM 2305 C CA . ALA A 1 301 ? -2.692 -14.329 9.246 1.00 91.75 301 ALA A CA 1
ATOM 2306 C C . ALA A 1 301 ? -1.719 -14.100 8.095 1.00 91.75 301 ALA A C 1
ATOM 2308 O O . ALA A 1 301 ? -2.017 -13.372 7.150 1.00 91.75 301 ALA A O 1
ATOM 2309 N N . GLY A 1 302 ? -0.561 -14.749 8.140 1.00 84.75 302 GLY A N 1
ATOM 2310 C CA . GLY A 1 302 ? 0.337 -14.733 6.995 1.00 84.75 302 GLY A CA 1
ATOM 2311 C C . GLY A 1 302 ? 1.747 -15.206 7.290 1.00 84.75 302 GLY A C 1
ATOM 2312 O O . GLY A 1 302 ? 2.019 -15.950 8.239 1.00 84.75 302 GLY A O 1
ATOM 2313 N N . ASP A 1 303 ? 2.648 -14.761 6.422 1.00 77.44 303 ASP A N 1
ATOM 2314 C CA . ASP A 1 303 ? 4.063 -15.095 6.465 1.00 77.44 303 ASP A CA 1
ATOM 2315 C C . ASP A 1 303 ? 4.834 -14.325 7.563 1.00 77.44 303 ASP A C 1
ATOM 2317 O O . ASP A 1 303 ? 4.271 -13.637 8.413 1.00 77.44 303 ASP A O 1
ATOM 2321 N N . SER A 1 304 ? 6.167 -14.412 7.541 1.00 76.19 304 SER A N 1
ATOM 2322 C CA . SER A 1 304 ? 7.045 -13.722 8.499 1.00 76.19 304 SER A CA 1
ATOM 2323 C C . SER A 1 304 ? 6.910 -12.191 8.556 1.00 76.19 304 SER A C 1
ATOM 2325 O O . SER A 1 304 ? 7.378 -11.592 9.526 1.00 76.19 304 SER A O 1
ATOM 2327 N N . ASN A 1 305 ? 6.324 -11.538 7.545 1.00 76.00 305 ASN A N 1
ATOM 2328 C CA . ASN A 1 305 ? 6.094 -10.093 7.575 1.00 76.00 305 ASN A CA 1
ATOM 2329 C C . ASN A 1 305 ? 4.918 -9.733 8.488 1.00 76.00 305 ASN A C 1
ATOM 2331 O O . ASN A 1 305 ? 4.974 -8.689 9.142 1.00 76.00 305 ASN A O 1
ATOM 2335 N N . MET A 1 306 ? 3.912 -10.616 8.602 1.00 85.81 306 MET A N 1
ATOM 2336 C CA . MET A 1 306 ? 2.815 -10.470 9.567 1.00 85.81 306 MET A CA 1
ATOM 2337 C C . MET A 1 306 ? 3.354 -10.336 10.993 1.00 85.81 306 MET A C 1
ATOM 2339 O O . MET A 1 306 ? 2.831 -9.558 11.785 1.00 85.81 306 MET A O 1
ATOM 2343 N N . GLY A 1 307 ? 4.456 -11.021 11.309 1.00 83.25 307 GLY A N 1
ATOM 2344 C CA . GLY A 1 307 ? 5.106 -10.957 12.612 1.00 83.25 307 GLY A CA 1
ATOM 2345 C C . GLY A 1 307 ? 5.358 -9.555 13.133 1.00 83.25 307 GLY A C 1
ATOM 2346 O O . GLY A 1 307 ? 5.189 -9.322 14.324 1.00 83.25 307 GLY A O 1
ATOM 2347 N N . GLY A 1 308 ? 5.688 -8.594 12.271 1.00 86.94 308 GLY A N 1
ATOM 2348 C CA . GLY A 1 308 ? 5.986 -7.234 12.709 1.00 86.94 308 GLY A CA 1
ATOM 2349 C C . GLY A 1 308 ? 7.347 -7.143 13.389 1.00 86.94 308 GLY A C 1
ATOM 2350 O O . GLY A 1 308 ? 7.505 -7.442 14.570 1.00 86.94 308 GLY A O 1
ATOM 2351 N N . ARG A 1 309 ? 8.364 -6.735 12.629 1.00 89.25 309 ARG A N 1
ATOM 2352 C CA . ARG A 1 309 ? 9.742 -6.586 13.128 1.00 89.25 309 ARG A CA 1
ATOM 2353 C C . ARG A 1 309 ? 10.139 -5.132 13.357 1.00 89.25 309 ARG A C 1
ATOM 2355 O O . ARG A 1 309 ? 11.283 -4.888 13.751 1.00 89.25 309 ARG A O 1
ATOM 2362 N N . ALA A 1 310 ? 9.241 -4.185 13.095 1.00 89.38 310 ALA A N 1
ATOM 2363 C CA . ALA A 1 310 ? 9.511 -2.769 13.278 1.00 89.38 310 ALA A CA 1
ATOM 2364 C C . ALA A 1 310 ? 9.733 -2.481 14.765 1.00 89.38 310 ALA A C 1
ATOM 2366 O O . ALA A 1 310 ? 9.003 -2.991 15.610 1.00 89.38 310 ALA A O 1
ATOM 2367 N N . LYS A 1 311 ? 10.775 -1.709 15.087 1.00 94.19 311 LYS A N 1
ATOM 2368 C CA . LYS A 1 311 ? 11.086 -1.334 16.470 1.00 94.19 311 LYS A CA 1
ATOM 2369 C C . LYS A 1 311 ? 10.211 -0.172 16.904 1.00 94.19 311 LYS A C 1
ATOM 2371 O O . LYS A 1 311 ? 10.066 0.779 16.145 1.00 94.19 311 LYS A O 1
ATOM 2376 N N . VAL A 1 312 ? 9.738 -0.189 18.144 1.00 93.94 312 VAL A N 1
ATOM 2377 C CA . VAL A 1 312 ? 8.980 0.922 18.744 1.00 93.94 312 VAL A CA 1
ATOM 2378 C C . VAL A 1 312 ? 9.776 2.231 18.712 1.00 93.94 312 VAL A C 1
ATOM 2380 O O . VAL A 1 312 ? 9.198 3.280 18.452 1.00 93.94 312 VAL A O 1
ATOM 2383 N N . SER A 1 313 ? 11.108 2.175 18.829 1.00 93.06 313 SER A N 1
ATOM 2384 C CA . SER A 1 313 ? 11.975 3.355 18.677 1.00 93.06 313 SER A CA 1
ATOM 2385 C C . SER A 1 313 ? 11.803 4.069 17.329 1.00 93.06 313 SER A C 1
ATOM 2387 O O . SER A 1 313 ? 11.971 5.277 17.254 1.00 93.06 313 SER A O 1
ATOM 2389 N N . LEU A 1 314 ? 11.437 3.344 16.263 1.00 91.62 314 LEU A N 1
ATOM 2390 C CA . LEU A 1 314 ? 11.159 3.956 14.965 1.00 91.62 314 LEU A CA 1
ATOM 2391 C C . LEU A 1 314 ? 9.909 4.839 15.027 1.00 91.62 314 LEU A C 1
ATOM 2393 O O . LEU A 1 314 ? 9.910 5.903 14.423 1.00 91.62 314 LEU A O 1
ATOM 2397 N N . LEU A 1 315 ? 8.863 4.433 15.757 1.00 91.94 315 LEU A N 1
ATOM 2398 C CA . LEU A 1 315 ? 7.678 5.275 15.955 1.00 91.94 315 LEU A CA 1
ATOM 2399 C C . LEU A 1 315 ? 8.026 6.528 16.760 1.00 91.94 315 LEU A C 1
ATOM 2401 O O . LEU A 1 315 ? 7.531 7.604 16.449 1.00 91.94 315 LEU A O 1
ATOM 2405 N N . GLU A 1 316 ? 8.906 6.412 17.756 1.00 90.81 316 GLU A N 1
ATOM 2406 C CA . GLU A 1 316 ? 9.398 7.580 18.496 1.00 90.81 316 GLU A CA 1
ATOM 2407 C C . GLU A 1 316 ? 10.134 8.560 17.580 1.00 90.81 316 GLU A C 1
ATOM 2409 O O . GLU A 1 316 ? 9.934 9.766 17.695 1.00 90.81 316 GLU A O 1
ATOM 2414 N N . ASP A 1 317 ? 10.946 8.058 16.648 1.00 90.94 317 ASP A N 1
ATOM 2415 C CA . ASP A 1 317 ? 11.607 8.895 15.647 1.00 90.94 317 ASP A CA 1
ATOM 2416 C C . ASP A 1 317 ? 10.575 9.559 14.715 1.00 90.94 317 ASP A C 1
ATOM 2418 O O . ASP A 1 317 ? 10.629 10.771 14.516 1.00 90.94 317 ASP A O 1
ATOM 2422 N N . GLN A 1 318 ? 9.577 8.811 14.225 1.00 89.31 318 GLN A N 1
ATOM 2423 C CA . GLN A 1 318 ? 8.491 9.359 13.393 1.00 89.31 318 GLN A CA 1
ATOM 2424 C C . GLN A 1 318 ? 7.662 10.431 14.121 1.00 89.31 318 GLN A C 1
ATOM 2426 O O . GLN A 1 318 ? 7.194 11.378 13.493 1.00 89.31 318 GLN A O 1
ATOM 2431 N N . LEU A 1 319 ? 7.491 10.309 15.438 1.00 88.50 319 LEU A N 1
ATOM 2432 C CA . LEU A 1 319 ? 6.780 11.282 16.270 1.00 88.50 319 LEU A CA 1
ATOM 2433 C C . LEU A 1 319 ? 7.579 12.570 16.521 1.00 88.50 319 LEU A C 1
ATOM 2435 O O . LEU A 1 319 ? 6.984 13.593 16.856 1.00 88.50 319 LEU A O 1
ATOM 2439 N N . ARG A 1 320 ? 8.911 12.539 16.374 1.00 87.62 320 ARG A N 1
ATOM 2440 C CA . ARG A 1 320 ? 9.771 13.734 16.477 1.00 87.62 320 ARG A CA 1
ATOM 2441 C C . ARG A 1 320 ? 9.856 14.508 15.165 1.00 87.62 320 ARG A C 1
ATOM 2443 O O . ARG A 1 320 ? 10.109 15.710 15.191 1.00 87.62 320 ARG A O 1
ATOM 2450 N N . GLU A 1 321 ? 9.665 13.828 14.041 1.00 88.25 321 GLU A N 1
ATOM 2451 C CA . GLU A 1 321 ? 9.711 14.418 12.706 1.00 88.25 321 GLU A CA 1
ATOM 2452 C C . GLU A 1 321 ? 8.404 15.177 12.401 1.00 88.25 321 GLU A C 1
ATOM 2454 O O . GLU A 1 321 ? 7.340 14.557 12.334 1.00 88.25 321 GLU A O 1
ATOM 2459 N N . PRO A 1 322 ? 8.437 16.507 12.170 1.00 81.81 322 PRO A N 1
ATOM 2460 C CA . PRO A 1 322 ? 7.223 17.310 11.989 1.00 81.81 322 PRO A CA 1
ATOM 2461 C C . PRO A 1 322 ? 6.313 16.843 10.846 1.00 81.81 322 PRO A C 1
ATOM 2463 O O . PRO A 1 322 ? 5.105 17.067 10.886 1.00 81.81 322 PRO A O 1
ATOM 2466 N N . GLU A 1 323 ? 6.883 16.213 9.813 1.00 78.31 323 GLU A N 1
ATOM 2467 C CA . GLU A 1 323 ? 6.125 15.736 8.651 1.00 78.31 323 GLU A CA 1
ATOM 2468 C C . GLU A 1 323 ? 5.288 14.486 8.942 1.00 78.31 323 GLU A C 1
ATOM 2470 O O . GLU A 1 323 ? 4.204 14.345 8.375 1.00 78.31 323 GLU A O 1
ATOM 2475 N N . SER A 1 324 ? 5.773 13.599 9.812 1.00 77.31 324 SER A N 1
ATOM 2476 C CA . SER A 1 324 ? 5.128 12.327 10.165 1.00 77.31 324 SER A CA 1
ATOM 2477 C C . SER A 1 324 ? 4.443 12.360 11.528 1.00 77.31 324 SER A C 1
ATOM 2479 O O . SER A 1 324 ? 3.588 11.522 11.793 1.00 77.31 324 SER A O 1
ATOM 2481 N N . GLN A 1 325 ? 4.752 13.339 12.382 1.00 80.00 325 GLN A N 1
ATOM 2482 C CA . GLN A 1 325 ? 4.179 13.448 13.724 1.00 80.00 325 GLN A CA 1
ATOM 2483 C C . GLN A 1 325 ? 2.647 13.421 13.707 1.00 80.00 325 GLN A C 1
ATOM 2485 O O . GLN A 1 325 ? 2.042 12.755 14.540 1.00 80.00 325 GLN A O 1
ATOM 2490 N N . ILE A 1 326 ? 2.022 14.111 12.747 1.00 77.38 326 ILE A N 1
ATOM 2491 C CA . ILE A 1 326 ? 0.558 14.160 12.611 1.00 77.38 326 ILE A CA 1
ATOM 2492 C C . ILE A 1 326 ? -0.022 12.766 12.335 1.00 77.38 326 ILE A C 1
ATOM 2494 O O . ILE A 1 326 ? -1.095 12.451 12.838 1.00 77.38 326 ILE A O 1
ATOM 2498 N N . GLU A 1 327 ? 0.681 11.937 11.561 1.00 81.44 327 GLU A N 1
ATOM 2499 C CA . GLU A 1 327 ? 0.225 10.598 11.172 1.00 81.44 327 GLU A CA 1
ATOM 2500 C C . GLU A 1 327 ? 0.251 9.609 12.340 1.00 81.44 327 GLU A C 1
ATOM 2502 O O . GLU A 1 327 ? -0.566 8.704 12.356 1.00 81.44 327 GLU A O 1
ATOM 2507 N N . PHE A 1 328 ? 1.142 9.790 13.321 1.00 87.44 328 PHE A N 1
ATOM 2508 C CA . PHE A 1 328 ? 1.312 8.854 14.442 1.00 87.44 328 PHE A CA 1
ATOM 2509 C C . PHE A 1 328 ? 0.878 9.418 15.800 1.00 87.44 328 PHE A C 1
ATOM 2511 O O . PHE A 1 328 ? 0.992 8.728 16.814 1.00 87.44 328 PHE A O 1
ATOM 2518 N N . ALA A 1 329 ? 0.399 10.666 15.849 1.00 86.62 329 ALA A N 1
ATOM 2519 C CA . ALA A 1 329 ? 0.046 11.351 17.093 1.00 86.62 329 ALA A CA 1
ATOM 2520 C C . ALA A 1 329 ? -1.001 10.590 17.923 1.00 86.62 329 ALA A C 1
ATOM 2522 O O . ALA A 1 329 ? -0.945 10.631 19.150 1.00 86.62 329 ALA A O 1
ATOM 2523 N N . HIS A 1 330 ? -1.914 9.856 17.276 1.00 88.62 330 HIS A N 1
ATOM 2524 C CA . HIS A 1 330 ? -2.943 9.038 17.932 1.00 88.62 330 HIS A CA 1
ATOM 2525 C C . HIS A 1 330 ? -2.380 7.866 18.743 1.00 88.62 330 HIS A C 1
ATOM 2527 O O . HIS A 1 330 ? -3.080 7.325 19.594 1.00 88.62 330 HIS A O 1
ATOM 2533 N N . LEU A 1 331 ? -1.120 7.481 18.523 1.00 92.06 331 LEU A N 1
ATOM 2534 C CA . LEU A 1 331 ? -0.471 6.394 19.257 1.00 92.06 331 LEU A CA 1
ATOM 2535 C C . LEU A 1 331 ? 0.080 6.839 20.624 1.00 92.06 331 LEU A C 1
ATOM 2537 O O . LEU A 1 331 ? 0.474 5.986 21.425 1.00 92.06 331 LEU A O 1
ATOM 2541 N N . LYS A 1 332 ? 0.118 8.147 20.916 1.00 90.94 332 LYS A N 1
ATOM 2542 C CA . LYS A 1 332 ? 0.642 8.706 22.172 1.00 90.94 332 LYS A CA 1
ATOM 2543 C C . LYS A 1 332 ? -0.429 9.443 22.971 1.00 90.94 332 LYS A C 1
ATOM 2545 O O . LYS A 1 332 ? -1.214 10.214 22.431 1.00 90.94 332 LYS A O 1
ATOM 2550 N N . ASN A 1 333 ? -0.382 9.267 24.289 1.00 85.31 333 ASN A N 1
ATOM 2551 C CA . ASN A 1 333 ? -1.074 10.114 25.254 1.00 85.31 333 ASN A CA 1
ATOM 2552 C C . ASN A 1 333 ? -0.034 10.709 26.212 1.00 85.31 333 ASN A C 1
ATOM 2554 O O . ASN A 1 333 ? 0.409 10.060 27.160 1.00 85.31 333 ASN A O 1
ATOM 2558 N N . GLY A 1 334 ? 0.414 11.931 25.916 1.00 85.50 334 GLY A N 1
ATOM 2559 C CA . GLY A 1 334 ? 1.596 12.501 26.561 1.00 85.50 334 GLY A CA 1
ATOM 2560 C C . GLY A 1 334 ? 2.852 11.694 26.218 1.00 85.50 334 GLY A C 1
ATOM 2561 O O . GLY A 1 334 ? 3.144 11.461 25.046 1.00 85.50 334 GLY A O 1
ATOM 2562 N N . GLU A 1 335 ? 3.589 11.261 27.239 1.00 85.56 335 GLU A N 1
ATOM 2563 C CA . GLU A 1 335 ? 4.793 10.431 27.077 1.00 85.56 335 GLU A CA 1
ATOM 2564 C C . GLU A 1 335 ? 4.465 8.936 26.912 1.00 85.56 335 GLU A C 1
ATOM 2566 O O . GLU A 1 335 ? 5.293 8.169 26.411 1.00 85.56 335 GLU A O 1
ATOM 2571 N N . ASP A 1 336 ? 3.254 8.513 27.273 1.00 91.81 336 ASP A N 1
ATOM 2572 C CA . ASP A 1 336 ? 2.860 7.107 27.299 1.00 91.81 336 ASP A CA 1
ATOM 2573 C C . ASP A 1 336 ? 2.277 6.647 25.957 1.00 91.81 336 ASP A C 1
ATOM 2575 O O . ASP A 1 336 ? 1.653 7.411 25.216 1.00 91.81 336 ASP A O 1
ATOM 2579 N N . TRP A 1 337 ? 2.486 5.369 25.630 1.00 94.19 337 TRP A N 1
ATOM 2580 C CA . TRP A 1 337 ? 1.804 4.735 24.502 1.00 94.19 337 TRP A CA 1
ATOM 2581 C C . TRP A 1 337 ? 0.335 4.510 24.838 1.00 94.19 337 TRP A C 1
ATOM 2583 O O . TRP A 1 337 ? -0.001 4.062 25.935 1.00 94.19 337 TRP A O 1
ATOM 2593 N N . VAL A 1 338 ? -0.537 4.785 23.874 1.00 94.62 338 VAL A N 1
ATOM 2594 C CA . VAL A 1 338 ? -1.965 4.515 24.011 1.00 94.62 338 VAL A CA 1
ATOM 2595 C C . VAL A 1 338 ? -2.198 3.012 24.170 1.00 94.62 338 VAL A C 1
ATOM 2597 O O . VAL A 1 338 ? -1.616 2.186 23.461 1.00 94.62 338 VAL A O 1
ATOM 2600 N N . VAL A 1 339 ? -3.068 2.669 25.120 1.00 95.06 339 VAL A N 1
ATOM 2601 C CA . VAL A 1 339 ? -3.585 1.318 25.335 1.00 95.06 339 VAL A CA 1
ATOM 2602 C C . VAL A 1 339 ? -5.082 1.347 25.053 1.00 95.06 339 VAL A C 1
ATOM 2604 O O . VAL A 1 339 ? -5.822 2.069 25.724 1.00 95.06 339 VAL A O 1
ATOM 2607 N N . ARG A 1 340 ? -5.531 0.570 24.067 1.00 93.94 340 ARG A N 1
ATOM 2608 C CA . ARG A 1 340 ? -6.947 0.459 23.709 1.00 93.94 340 ARG A CA 1
ATOM 2609 C C . ARG A 1 340 ? -7.620 -0.629 24.522 1.00 93.94 340 ARG A C 1
ATOM 2611 O O . ARG A 1 340 ? -7.286 -1.801 24.391 1.00 93.94 340 ARG A O 1
ATOM 2618 N N . ASN A 1 341 ? -8.570 -0.247 25.366 1.00 92.31 341 ASN A N 1
ATOM 2619 C CA . ASN A 1 341 ? -9.304 -1.206 26.198 1.00 92.31 341 ASN A CA 1
ATOM 2620 C C . ASN A 1 341 ? -10.417 -1.919 25.415 1.00 92.31 341 ASN A C 1
ATOM 2622 O O . ASN A 1 341 ? -10.791 -3.045 25.728 1.00 92.31 341 ASN A O 1
ATOM 2626 N N . ASP A 1 342 ? -10.918 -1.259 24.382 1.00 93.38 342 ASP A N 1
ATOM 2627 C CA . ASP A 1 342 ? -11.967 -1.698 23.468 1.00 93.38 342 ASP A CA 1
ATOM 2628 C C . ASP A 1 342 ? -11.442 -2.566 22.302 1.00 93.38 342 ASP A C 1
ATOM 2630 O O . ASP A 1 342 ? -12.226 -3.160 21.561 1.00 93.38 342 ASP A O 1
ATOM 2634 N N . VAL A 1 343 ? -10.115 -2.709 22.183 1.00 97.12 343 VAL A N 1
ATOM 2635 C CA . VAL A 1 343 ? -9.465 -3.614 21.229 1.00 97.12 343 VAL A CA 1
ATOM 2636 C C . VAL A 1 343 ? -8.536 -4.566 21.967 1.00 97.12 343 VAL A C 1
ATOM 2638 O O . VAL A 1 343 ? -7.523 -4.170 22.541 1.00 97.12 343 VAL A O 1
ATOM 2641 N N . TRP A 1 344 ? -8.868 -5.848 21.928 1.00 97.88 344 TRP A N 1
ATOM 2642 C CA . TRP A 1 344 ? -8.037 -6.933 22.424 1.00 97.88 344 TRP A CA 1
ATOM 2643 C C . TRP A 1 344 ? -7.164 -7.501 21.320 1.00 97.88 344 TRP A C 1
ATOM 2645 O O . TRP A 1 344 ? -7.497 -7.438 20.136 1.00 97.88 344 TRP A O 1
ATOM 2655 N N . ILE A 1 345 ? -6.058 -8.114 21.716 1.00 98.00 345 ILE A N 1
ATOM 2656 C CA . ILE A 1 345 ? -5.188 -8.854 20.818 1.00 98.00 345 ILE A CA 1
ATOM 2657 C C . ILE A 1 345 ? -4.703 -10.141 21.477 1.00 98.00 345 ILE A C 1
ATOM 2659 O O . ILE A 1 345 ? -4.307 -10.145 22.640 1.00 98.00 345 ILE A O 1
ATOM 2663 N N . HIS A 1 346 ? -4.706 -11.219 20.699 1.00 97.00 346 HIS A N 1
ATOM 2664 C CA . HIS A 1 346 ? -4.053 -12.488 20.982 1.00 97.00 346 HIS A CA 1
ATOM 2665 C C . HIS A 1 346 ? -2.950 -12.725 19.945 1.00 97.00 346 HIS A C 1
ATOM 2667 O O . HIS A 1 346 ? -3.202 -12.695 18.738 1.00 97.00 346 HIS A O 1
ATOM 2673 N N . TYR A 1 347 ? -1.727 -12.987 20.405 1.00 94.56 347 TYR A N 1
ATOM 2674 C CA . TYR A 1 347 ? -0.597 -13.338 19.552 1.00 94.56 347 TYR A CA 1
ATOM 2675 C C . TYR A 1 347 ? 0.377 -14.290 20.258 1.00 94.56 347 TYR A C 1
ATOM 2677 O O . TYR A 1 347 ? 1.220 -13.889 21.073 1.00 94.56 347 TYR A O 1
ATOM 2685 N N . GLY A 1 348 ? 0.301 -15.569 19.889 1.00 88.00 348 GLY A N 1
ATOM 2686 C CA . GLY A 1 348 ? 1.143 -16.620 20.449 1.00 88.00 348 GLY A CA 1
ATOM 2687 C C . GLY A 1 348 ? 0.835 -16.842 21.927 1.00 88.00 348 GLY A C 1
ATOM 2688 O O . GLY A 1 348 ? -0.237 -17.303 22.282 1.00 88.00 348 GLY A O 1
ATOM 2689 N N . ASN A 1 349 ? 1.785 -16.527 22.805 1.00 88.31 349 ASN A N 1
ATOM 2690 C CA . ASN A 1 349 ? 1.607 -16.616 24.258 1.00 88.31 349 ASN A CA 1
ATOM 2691 C C . ASN A 1 349 ? 1.327 -15.256 24.921 1.00 88.31 349 ASN A C 1
ATOM 2693 O O . ASN A 1 349 ? 1.412 -15.145 26.144 1.00 88.31 349 ASN A O 1
ATOM 2697 N N . ARG A 1 350 ? 1.073 -14.213 24.126 1.00 92.25 350 ARG A N 1
ATOM 2698 C CA . ARG A 1 350 ? 0.765 -12.863 24.603 1.00 92.25 350 ARG A CA 1
ATOM 2699 C C . ARG A 1 350 ? -0.681 -12.540 24.266 1.00 92.25 350 ARG A C 1
ATOM 2701 O O . ARG A 1 350 ? -1.072 -12.656 23.109 1.00 92.25 350 ARG A O 1
ATOM 2708 N N . ALA A 1 351 ? -1.427 -12.077 25.258 1.00 95.50 351 ALA A N 1
ATOM 2709 C CA . ALA A 1 351 ? -2.777 -11.576 25.079 1.00 95.50 351 ALA A CA 1
ATOM 2710 C C . ALA A 1 351 ? -3.016 -10.367 25.988 1.00 95.50 351 ALA A C 1
ATOM 2712 O O . ALA A 1 351 ? -2.413 -10.264 27.061 1.00 95.50 351 ALA A O 1
ATOM 2713 N N . GLY A 1 352 ? -3.879 -9.455 25.554 1.00 95.88 352 GLY A N 1
ATOM 2714 C CA . GLY A 1 352 ? -4.295 -8.308 26.352 1.00 95.88 352 GLY A CA 1
ATOM 2715 C C . GLY A 1 352 ? -4.884 -7.184 25.513 1.00 95.88 352 GLY A C 1
ATOM 2716 O O . GLY A 1 352 ? -5.299 -7.381 24.373 1.00 95.88 352 GLY A O 1
ATOM 2717 N N . ASN A 1 353 ? -4.900 -5.988 26.093 1.00 96.44 353 ASN A N 1
ATOM 2718 C CA . ASN A 1 353 ? -5.330 -4.772 25.413 1.00 96.44 353 ASN A CA 1
ATOM 2719 C C . ASN A 1 353 ? -4.300 -4.360 24.355 1.00 96.44 353 ASN A C 1
ATOM 2721 O O . ASN A 1 353 ? -3.088 -4.515 24.559 1.00 96.44 353 ASN A O 1
ATOM 2725 N N . LEU A 1 354 ? -4.780 -3.840 23.228 1.00 97.25 354 LEU A N 1
ATOM 2726 C CA . LEU A 1 354 ? -3.923 -3.450 22.121 1.00 97.25 354 LEU A CA 1
ATOM 2727 C C . LEU A 1 354 ? -3.082 -2.228 22.497 1.00 97.25 354 LEU A C 1
ATOM 2729 O O . LEU A 1 354 ? -3.586 -1.195 22.934 1.00 97.25 354 LEU A O 1
ATOM 2733 N N . THR A 1 355 ? -1.780 -2.357 22.278 1.00 96.19 355 THR A N 1
ATOM 2734 C CA . THR A 1 355 ? -0.787 -1.284 22.344 1.00 96.19 355 THR A CA 1
ATOM 2735 C C . THR A 1 355 ? 0.442 -1.722 21.538 1.00 96.19 355 THR A C 1
ATOM 2737 O O . THR A 1 355 ? 0.424 -2.767 20.882 1.00 96.19 355 THR A O 1
ATOM 2740 N N . VAL A 1 356 ? 1.522 -0.944 21.547 1.00 95.31 356 VAL A N 1
ATOM 2741 C CA . VAL A 1 356 ? 2.804 -1.378 20.973 1.00 95.31 356 VAL A CA 1
ATOM 2742 C C . VAL A 1 356 ? 3.333 -2.636 21.684 1.00 95.31 356 VAL A C 1
ATOM 2744 O O . VAL A 1 356 ? 3.033 -2.876 22.848 1.00 95.31 356 VAL A O 1
ATOM 2747 N N . GLY A 1 357 ? 4.165 -3.443 21.020 1.00 93.81 357 GLY A N 1
ATOM 2748 C CA . GLY A 1 357 ? 4.817 -4.596 21.665 1.00 93.81 357 GLY A CA 1
ATOM 2749 C C . GLY A 1 357 ? 4.272 -5.972 21.273 1.00 93.81 357 GLY A C 1
ATOM 2750 O O . GLY A 1 357 ? 4.774 -6.982 21.774 1.00 93.81 357 GLY A O 1
ATOM 2751 N N . TYR A 1 358 ? 3.308 -6.038 20.348 1.00 94.81 358 TYR A N 1
ATOM 2752 C CA . TYR A 1 358 ? 2.796 -7.283 19.753 1.00 94.81 358 TYR A CA 1
ATOM 2753 C C . TYR A 1 358 ? 3.481 -7.652 18.420 1.00 94.81 358 TYR A C 1
ATOM 2755 O O . TYR A 1 358 ? 2.958 -8.431 17.620 1.00 94.81 358 TYR A O 1
ATOM 2763 N N . GLY A 1 359 ? 4.702 -7.158 18.198 1.00 91.56 359 GLY A N 1
ATOM 2764 C CA . GLY A 1 359 ? 5.588 -7.609 17.125 1.00 91.56 359 GLY A CA 1
ATOM 2765 C C . GLY A 1 359 ? 6.329 -8.915 17.446 1.00 91.56 359 GLY A C 1
ATOM 2766 O O . GLY A 1 359 ? 6.360 -9.384 18.589 1.00 91.56 359 GLY A O 1
ATOM 2767 N N . GLN A 1 360 ? 6.942 -9.515 16.430 1.00 87.88 360 GLN A N 1
ATOM 2768 C CA . GLN A 1 360 ? 7.719 -10.747 16.514 1.00 87.88 360 GLN A CA 1
ATOM 2769 C C . GLN A 1 360 ? 9.027 -10.491 17.265 1.00 87.88 360 GLN A C 1
ATOM 2771 O O . GLN A 1 360 ? 9.875 -9.716 16.816 1.00 87.88 360 GLN A O 1
ATOM 2776 N N . GLY A 1 361 ? 9.228 -11.207 18.371 1.00 83.50 361 GLY A N 1
ATOM 2777 C CA . GLY A 1 361 ? 10.412 -11.083 19.218 1.00 83.50 361 GLY A CA 1
ATOM 2778 C C . GLY A 1 361 ? 10.112 -10.343 20.525 1.00 83.50 361 GLY A C 1
ATOM 2779 O O . GLY A 1 361 ? 9.040 -10.554 21.095 1.00 83.50 361 GLY A O 1
ATOM 2780 N N . PRO A 1 362 ? 11.055 -9.534 21.045 1.00 81.38 362 PRO A N 1
ATOM 2781 C CA . PRO A 1 362 ? 10.843 -8.803 22.288 1.00 81.38 362 PRO A CA 1
ATOM 2782 C C . PRO A 1 362 ? 9.680 -7.807 22.171 1.00 81.38 362 PRO A C 1
ATOM 2784 O O . PRO A 1 362 ? 9.281 -7.412 21.075 1.00 81.38 362 PRO A O 1
ATOM 2787 N N . SER A 1 363 ? 9.163 -7.357 23.315 1.00 86.75 363 SER A N 1
ATOM 2788 C CA . SER A 1 363 ? 8.069 -6.376 23.404 1.00 86.75 363 SER A CA 1
ATOM 2789 C C . SER A 1 363 ? 8.449 -4.968 22.914 1.00 86.75 363 SER A C 1
ATOM 2791 O O . SER A 1 363 ? 7.671 -4.035 23.068 1.00 86.75 363 SER A O 1
ATOM 2793 N N . ASP A 1 364 ? 9.634 -4.799 22.322 1.00 91.25 364 ASP A N 1
ATOM 2794 C CA . ASP A 1 364 ? 10.108 -3.568 21.689 1.00 91.25 364 ASP A CA 1
ATOM 2795 C C . ASP A 1 364 ? 9.718 -3.474 20.205 1.00 91.25 364 ASP A C 1
ATOM 2797 O O . ASP A 1 364 ? 10.243 -2.623 19.480 1.00 91.25 364 ASP A O 1
ATOM 2801 N N . ARG A 1 365 ? 8.826 -4.353 19.729 1.00 94.00 365 ARG A N 1
ATOM 2802 C CA . ARG A 1 365 ? 8.424 -4.445 18.321 1.00 94.00 365 ARG A CA 1
ATOM 2803 C C . ARG A 1 365 ? 6.924 -4.381 18.116 1.00 94.00 365 ARG A C 1
ATOM 2805 O O . ARG A 1 365 ? 6.146 -4.772 18.980 1.00 94.00 365 ARG A O 1
ATOM 2812 N N . PHE A 1 366 ? 6.537 -3.948 16.927 1.00 93.81 366 PHE A N 1
ATOM 2813 C CA . PHE A 1 366 ? 5.156 -3.910 16.464 1.00 93.81 366 PHE A CA 1
ATOM 2814 C C . PHE A 1 366 ? 5.072 -4.328 14.991 1.00 93.81 366 PHE A C 1
ATOM 2816 O O . PHE A 1 366 ? 6.084 -4.400 14.277 1.00 93.81 366 PHE A O 1
ATOM 2823 N N . GLY A 1 367 ? 3.859 -4.613 14.540 1.00 92.25 367 GLY A N 1
ATOM 2824 C CA . GLY A 1 367 ? 3.532 -4.945 13.163 1.00 92.25 367 GLY A CA 1
ATOM 2825 C C . GLY A 1 367 ? 2.225 -4.315 12.686 1.00 92.25 367 GLY A C 1
ATOM 2826 O O . GLY A 1 367 ? 1.773 -3.313 13.247 1.00 92.25 367 GLY A O 1
ATOM 2827 N N . PRO A 1 368 ? 1.621 -4.896 11.633 1.00 91.62 368 PRO A N 1
ATOM 2828 C CA . PRO A 1 368 ? 0.372 -4.402 11.059 1.00 91.62 368 PRO A CA 1
ATOM 2829 C C . PRO A 1 368 ? -0.797 -4.369 12.051 1.00 91.62 368 PRO A C 1
ATOM 2831 O O . PRO A 1 368 ? -1.725 -3.589 11.861 1.00 91.62 368 PRO A O 1
ATOM 2834 N N . GLU A 1 369 ? -0.748 -5.183 13.111 1.00 94.62 369 GLU A N 1
ATOM 2835 C CA . GLU A 1 369 ? -1.801 -5.269 14.123 1.00 94.62 369 GLU A CA 1
ATOM 2836 C C . GLU A 1 369 ? -2.078 -3.946 14.830 1.00 94.62 369 GLU A C 1
ATOM 2838 O O . GLU A 1 369 ? -3.212 -3.711 15.236 1.00 94.62 369 GLU A O 1
ATOM 2843 N N . LEU A 1 370 ? -1.055 -3.095 14.976 1.00 95.31 370 LEU A N 1
ATOM 2844 C CA . LEU A 1 370 ? -1.176 -1.854 15.727 1.00 95.31 370 LEU A CA 1
ATOM 2845 C C . LEU A 1 370 ? -2.135 -0.902 15.015 1.00 95.31 370 LEU A C 1
ATOM 2847 O O . LEU A 1 370 ? -3.211 -0.619 15.527 1.00 95.31 370 LEU A O 1
ATOM 2851 N N . GLU A 1 371 ? -1.781 -0.468 13.807 1.00 93.19 371 GLU A N 1
ATOM 2852 C CA . GLU A 1 371 ? -2.602 0.491 13.067 1.00 93.19 371 GLU A CA 1
ATOM 2853 C C . GLU A 1 371 ? -3.931 -0.123 12.626 1.00 93.19 371 GLU A C 1
ATOM 2855 O O . GLU A 1 371 ? -4.970 0.527 12.711 1.00 93.19 371 GLU A O 1
ATOM 2860 N N . PHE A 1 372 ? -3.925 -1.405 12.234 1.00 94.62 372 PHE A N 1
ATOM 2861 C CA . PHE A 1 372 ? -5.162 -2.117 11.921 1.00 94.62 372 PHE A CA 1
ATOM 2862 C C . PHE A 1 372 ? -6.139 -2.051 13.095 1.00 94.62 372 PHE A C 1
ATOM 2864 O O . PHE A 1 372 ? -7.305 -1.720 12.899 1.00 94.62 372 PHE A O 1
ATOM 2871 N N . GLY A 1 373 ? -5.657 -2.320 14.310 1.00 94.62 373 GLY A N 1
ATOM 2872 C CA . GLY A 1 373 ? -6.479 -2.322 15.507 1.00 94.62 373 GLY A CA 1
ATOM 2873 C C . GLY A 1 373 ? -7.021 -0.958 15.908 1.00 94.62 373 GLY A C 1
ATOM 2874 O O . GLY A 1 373 ? -8.172 -0.888 16.325 1.00 94.62 373 GLY A O 1
ATOM 2875 N N . PHE A 1 374 ? -6.265 0.124 15.715 1.00 93.38 374 PHE A N 1
ATOM 2876 C CA . PHE A 1 374 ? -6.809 1.475 15.890 1.00 93.38 374 PHE A CA 1
ATOM 2877 C C . PHE A 1 374 ? -7.928 1.761 14.885 1.00 93.38 374 PHE A C 1
ATOM 2879 O O . PHE A 1 374 ? -9.003 2.193 15.285 1.00 93.38 374 PHE A O 1
ATOM 2886 N N . VAL A 1 375 ? -7.722 1.428 13.607 1.00 92.81 375 VAL A N 1
ATOM 2887 C CA . VAL A 1 375 ? -8.724 1.657 12.556 1.00 92.81 375 VAL A CA 1
ATOM 2888 C C . VAL A 1 375 ? -10.017 0.881 12.815 1.00 92.81 375 VAL A C 1
ATOM 2890 O O . VAL A 1 375 ? -11.100 1.449 12.683 1.00 92.81 375 VAL A O 1
ATOM 2893 N N . VAL A 1 376 ? -9.941 -0.404 13.181 1.00 92.00 376 VAL A N 1
ATOM 2894 C CA . VAL A 1 376 ? -11.163 -1.182 13.460 1.00 92.00 376 VAL A CA 1
ATOM 2895 C C . VAL A 1 376 ? -11.798 -0.807 14.798 1.00 92.00 376 VAL A C 1
ATOM 2897 O O . VAL A 1 376 ? -13.022 -0.794 14.882 1.00 92.00 376 VAL A O 1
ATOM 2900 N N . GLY A 1 377 ? -11.007 -0.445 15.811 1.00 91.75 377 GLY A N 1
ATOM 2901 C CA . GLY A 1 377 ? -11.522 0.045 17.093 1.00 91.75 377 GLY A CA 1
ATOM 2902 C C . GLY A 1 377 ? -12.238 1.393 16.983 1.00 91.7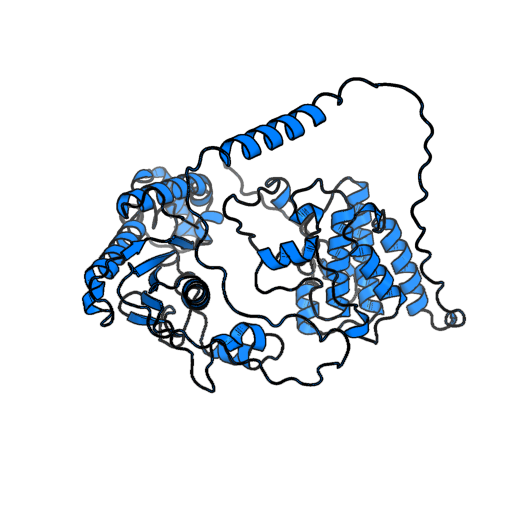5 377 GLY A C 1
ATOM 2903 O O . GLY A 1 377 ? -13.164 1.660 17.736 1.00 91.75 377 GLY A O 1
ATOM 2904 N N . ASP A 1 378 ? -11.853 2.241 16.027 1.00 90.19 378 ASP A N 1
ATOM 2905 C CA . ASP A 1 378 ? -12.573 3.490 15.733 1.00 90.19 378 ASP A CA 1
ATOM 2906 C C . ASP A 1 378 ? -13.828 3.265 14.877 1.00 90.19 378 ASP A C 1
ATOM 2908 O O . ASP A 1 378 ? -14.711 4.122 14.817 1.00 90.19 378 ASP A O 1
ATOM 2912 N N . HIS A 1 379 ? -13.907 2.129 14.181 1.00 90.56 379 HIS A N 1
ATOM 2913 C CA . HIS A 1 379 ? -15.019 1.807 13.294 1.00 90.56 379 HIS A CA 1
ATOM 2914 C C . HIS A 1 379 ? -16.175 1.097 14.006 1.00 90.56 379 HIS A C 1
ATOM 2916 O O . HIS A 1 379 ? -17.336 1.364 13.693 1.00 90.56 379 HIS A O 1
ATOM 2922 N N . PHE A 1 380 ? -15.867 0.171 14.916 1.00 89.56 380 PHE A N 1
ATOM 2923 C CA . PHE A 1 380 ? -16.865 -0.634 15.618 1.00 89.56 380 PHE A CA 1
ATOM 2924 C C . PHE A 1 380 ? -17.165 -0.065 17.003 1.00 89.56 380 PHE A C 1
ATOM 2926 O O . PHE A 1 380 ? -16.267 0.322 17.740 1.00 89.56 380 PHE A O 1
ATOM 2933 N N . GLU A 1 381 ? -18.447 -0.053 17.370 1.00 90.56 381 GLU A N 1
ATOM 2934 C CA . GLU A 1 381 ? -18.865 0.257 18.744 1.00 90.56 381 GLU A CA 1
ATOM 2935 C C . GLU A 1 381 ? -18.692 -0.959 19.668 1.00 90.56 381 GLU A C 1
ATOM 2937 O O . GLU A 1 381 ? -18.675 -0.816 20.889 1.00 90.56 381 GLU A O 1
ATOM 2942 N N . GLU A 1 382 ? -18.629 -2.164 19.096 1.00 93.50 382 GLU A N 1
ATOM 2943 C CA . GLU A 1 382 ? -18.414 -3.420 19.805 1.00 93.50 382 GLU A CA 1
ATOM 2944 C C . GLU A 1 382 ? -16.959 -3.596 20.249 1.00 93.50 382 GLU A C 1
ATOM 2946 O O . GLU A 1 382 ? -16.028 -3.095 19.624 1.00 93.50 382 GLU A O 1
ATOM 2951 N N . GLN A 1 383 ? -16.752 -4.424 21.276 1.00 95.75 383 GLN A N 1
ATOM 2952 C CA . GLN A 1 383 ? -15.418 -4.912 21.613 1.00 95.75 383 GLN A CA 1
ATOM 2953 C C . GLN A 1 383 ? -14.811 -5.643 20.409 1.00 95.75 383 GLN A C 1
ATOM 2955 O O . GLN A 1 383 ? -15.428 -6.553 19.846 1.00 95.75 383 GLN A O 1
ATOM 2960 N N . VAL A 1 384 ? -13.576 -5.293 20.063 1.00 97.44 384 VAL A N 1
ATOM 2961 C CA . VAL A 1 384 ? -12.818 -5.956 19.001 1.00 97.44 384 VAL A CA 1
ATOM 2962 C C . VAL A 1 384 ? -11.808 -6.930 19.600 1.00 97.44 384 VAL A C 1
ATOM 2964 O O . VAL A 1 384 ? -11.190 -6.644 20.623 1.00 97.44 384 VAL A O 1
ATOM 2967 N N . LEU A 1 385 ? -11.606 -8.068 18.938 1.00 98.38 385 LEU A N 1
ATOM 2968 C CA . LEU A 1 385 ? -10.487 -8.976 19.163 1.00 98.38 385 LEU A CA 1
ATOM 2969 C C . LEU A 1 385 ? -9.697 -9.169 17.869 1.00 98.38 385 LEU A C 1
ATOM 2971 O O . LEU A 1 385 ? -10.236 -9.598 16.852 1.00 98.38 385 LEU A O 1
ATOM 2975 N N . ILE A 1 386 ? -8.394 -8.936 17.943 1.00 98.56 386 ILE A N 1
ATOM 2976 C CA . ILE A 1 386 ? -7.430 -9.319 16.921 1.00 98.56 386 ILE A CA 1
ATOM 2977 C C . ILE A 1 386 ? -6.802 -10.658 17.297 1.00 98.56 386 ILE A C 1
ATOM 2979 O O . ILE A 1 386 ? -6.164 -10.778 18.339 1.00 98.56 386 ILE A O 1
ATOM 2983 N N . ILE A 1 387 ? -6.908 -11.650 16.420 1.00 97.88 387 ILE A N 1
ATOM 2984 C CA . ILE A 1 387 ? -6.136 -12.889 16.519 1.00 97.88 387 ILE A CA 1
ATOM 2985 C C . ILE A 1 387 ? -5.033 -12.828 15.473 1.00 97.88 387 ILE A C 1
ATOM 2987 O O . ILE A 1 387 ? -5.294 -12.885 14.272 1.00 97.88 387 ILE A O 1
ATOM 2991 N N . LYS A 1 388 ? -3.790 -12.710 15.929 1.00 95.62 388 LYS A N 1
ATOM 2992 C CA . LYS A 1 388 ? -2.618 -12.647 15.064 1.00 95.62 388 LYS A CA 1
ATOM 2993 C C . LYS A 1 388 ? -1.903 -13.992 15.048 1.00 95.62 388 LYS A C 1
ATOM 2995 O O . LYS A 1 388 ? -1.518 -14.518 16.091 1.00 95.62 388 LYS A O 1
ATOM 3000 N N . THR A 1 389 ? -1.677 -14.521 13.853 1.00 91.50 389 THR A N 1
ATOM 3001 C CA . THR A 1 389 ? -1.005 -15.805 13.637 1.00 91.50 389 THR A CA 1
ATOM 3002 C C . THR A 1 389 ? 0.011 -15.682 12.504 1.00 91.50 389 THR A C 1
ATOM 3004 O O . THR A 1 389 ? -0.290 -15.216 11.408 1.00 91.50 389 THR A O 1
ATOM 3007 N N . GLU A 1 390 ? 1.260 -16.051 12.780 1.00 86.00 390 GLU A N 1
ATOM 3008 C CA . GLU A 1 390 ? 2.345 -15.991 11.803 1.00 86.00 390 GLU A CA 1
ATOM 3009 C C . GLU A 1 390 ? 3.224 -17.233 11.887 1.00 86.00 390 GLU A C 1
ATOM 3011 O O . GLU A 1 390 ? 3.660 -17.638 12.964 1.00 86.00 390 GLU A O 1
ATOM 3016 N N . TRP A 1 391 ? 3.512 -17.822 10.727 1.00 79.44 391 TRP A N 1
ATOM 3017 C CA . TRP A 1 391 ? 4.270 -19.073 10.638 1.00 79.44 391 TRP A CA 1
ATOM 3018 C C . TRP A 1 391 ? 5.471 -18.989 9.673 1.00 79.44 391 TRP A C 1
ATOM 3020 O O . TRP A 1 391 ? 5.955 -19.995 9.162 1.00 79.44 391 TRP A O 1
ATOM 3030 N N . GLY A 1 392 ? 6.040 -17.792 9.478 1.00 65.75 392 GLY A N 1
ATOM 3031 C CA . GLY A 1 392 ? 7.373 -17.622 8.876 1.00 65.75 392 GLY A CA 1
ATOM 3032 C C . GLY A 1 392 ? 7.413 -17.534 7.341 1.00 65.75 392 GLY A C 1
ATOM 3033 O O . GLY A 1 392 ? 6.404 -17.243 6.715 1.00 65.75 392 GLY A O 1
ATOM 3034 N N . GLY A 1 393 ? 8.607 -17.709 6.743 1.00 56.56 393 GLY A N 1
ATOM 3035 C CA . GLY A 1 393 ? 8.925 -17.563 5.303 1.00 56.56 393 GLY A CA 1
ATOM 3036 C C . GLY A 1 393 ? 8.313 -18.649 4.414 1.00 56.56 393 GLY A C 1
ATOM 3037 O O . GLY A 1 393 ? 9.014 -19.370 3.709 1.00 56.56 393 GLY A O 1
ATOM 3038 N N . ALA A 1 394 ? 7.002 -18.762 4.511 1.00 70.94 394 ALA A N 1
ATOM 3039 C CA . ALA A 1 394 ? 6.176 -19.859 4.069 1.00 70.94 394 ALA A CA 1
ATOM 3040 C C . ALA A 1 394 ? 5.424 -19.500 2.779 1.00 70.94 394 ALA A C 1
ATOM 3042 O O . ALA A 1 394 ? 5.338 -18.335 2.393 1.00 70.94 394 ALA A O 1
ATOM 3043 N N . SER A 1 395 ? 4.926 -20.526 2.100 1.00 81.88 395 SER A N 1
ATOM 3044 C CA . SER A 1 395 ? 4.281 -20.452 0.789 1.00 81.88 395 SER A CA 1
ATOM 3045 C C . SER A 1 395 ? 2.886 -21.071 0.813 1.00 81.88 395 SER A C 1
ATOM 3047 O O . SER A 1 395 ? 2.659 -22.049 1.527 1.00 81.88 395 SER A O 1
ATOM 3049 N N . LEU A 1 396 ? 1.964 -20.571 -0.009 1.00 88.19 396 LEU A N 1
ATOM 3050 C CA . LEU A 1 396 ? 0.712 -21.277 -0.314 1.00 88.19 396 LEU A CA 1
ATOM 3051 C C . LEU A 1 396 ? 0.954 -22.544 -1.132 1.00 88.19 396 LEU A C 1
ATOM 3053 O O . LEU A 1 396 ? 0.125 -23.452 -1.124 1.00 88.19 396 LEU A O 1
ATOM 3057 N N . TYR A 1 397 ? 2.093 -22.635 -1.817 1.00 85.88 397 TYR A N 1
ATOM 3058 C CA . TYR A 1 397 ? 2.444 -23.840 -2.552 1.00 85.88 397 TYR A CA 1
ATOM 3059 C C . TYR A 1 397 ? 2.584 -25.076 -1.658 1.00 85.88 397 TYR A C 1
ATOM 3061 O O . TYR A 1 397 ? 2.090 -26.147 -2.020 1.00 85.88 397 TYR A O 1
ATOM 3069 N N . CYS A 1 398 ? 3.256 -24.942 -0.509 1.00 85.88 398 CYS A N 1
ATOM 3070 C CA . CYS A 1 398 ? 3.486 -26.049 0.416 1.00 85.88 398 CYS A CA 1
ATOM 3071 C C . CYS A 1 398 ? 3.065 -25.694 1.841 1.00 85.88 398 CYS A C 1
ATOM 3073 O O . CYS A 1 398 ? 2.108 -26.272 2.329 1.00 85.88 398 CYS A O 1
ATOM 3075 N N . ASP A 1 399 ? 3.719 -24.762 2.525 1.00 86.31 399 ASP A N 1
ATOM 3076 C CA . ASP A 1 399 ? 3.564 -24.557 3.974 1.00 86.31 399 ASP A CA 1
ATOM 3077 C C . ASP A 1 399 ? 2.119 -24.264 4.429 1.00 86.31 399 ASP A C 1
ATOM 3079 O O . ASP A 1 399 ? 1.583 -24.918 5.328 1.00 86.31 399 ASP A O 1
ATOM 3083 N N . PHE A 1 400 ? 1.481 -23.297 3.770 1.00 90.06 400 PHE A N 1
ATOM 3084 C CA . PHE A 1 400 ? 0.090 -22.885 3.954 1.00 90.06 400 PHE A CA 1
ATOM 3085 C C . PHE A 1 400 ? -0.838 -23.516 2.914 1.00 90.06 400 PHE A C 1
ATOM 3087 O O . PHE A 1 400 ? -1.933 -23.012 2.673 1.00 90.06 400 PHE A O 1
ATOM 3094 N N . ARG A 1 401 ? -0.406 -24.616 2.284 1.00 91.56 401 ARG A N 1
ATOM 3095 C CA . ARG A 1 401 ? -1.201 -25.283 1.259 1.00 91.56 401 ARG A CA 1
ATOM 3096 C C . ARG A 1 401 ? -2.574 -25.667 1.823 1.00 91.56 401 ARG A C 1
ATOM 3098 O O . ARG A 1 401 ? -2.623 -26.391 2.823 1.00 91.56 401 ARG A O 1
ATOM 3105 N N . PRO A 1 402 ? -3.668 -25.214 1.194 1.00 93.12 402 PRO A N 1
ATOM 3106 C CA . PRO A 1 402 ? -5.008 -25.548 1.647 1.00 93.12 402 PRO A CA 1
ATOM 3107 C C . PRO A 1 402 ? -5.253 -27.057 1.549 1.00 93.12 402 PRO A C 1
ATOM 3109 O O . PRO A 1 402 ? -4.823 -27.673 0.566 1.00 93.12 402 PRO A O 1
ATOM 3112 N N . PRO A 1 403 ? -5.967 -27.671 2.508 1.00 93.94 403 PRO A N 1
ATOM 3113 C CA . PRO A 1 403 ? -6.330 -29.084 2.446 1.00 93.94 403 PRO A CA 1
ATOM 3114 C C . PRO A 1 403 ? -6.990 -29.502 1.122 1.00 93.94 403 PRO A C 1
ATOM 3116 O O . PRO A 1 403 ? -6.703 -30.582 0.602 1.00 93.94 403 PRO A O 1
ATOM 3119 N N . SER A 1 404 ? -7.839 -28.645 0.548 1.00 94.88 404 SER A N 1
ATOM 3120 C CA . SER A 1 404 ? -8.540 -28.913 -0.716 1.00 94.88 404 SER A CA 1
ATOM 3121 C C . SER A 1 404 ? -7.635 -28.903 -1.951 1.00 94.88 404 SER A C 1
ATOM 3123 O O . SER A 1 404 ? -7.972 -29.543 -2.944 1.00 94.88 404 SER A O 1
ATOM 3125 N N . SER A 1 405 ? -6.452 -28.285 -1.879 1.00 92.81 405 SER A N 1
ATOM 3126 C CA . SER A 1 405 ? -5.440 -28.341 -2.944 1.00 92.81 405 SER A CA 1
ATOM 3127 C C . SER A 1 405 ? -4.707 -29.690 -3.025 1.00 92.81 405 SER A C 1
ATOM 3129 O O . SER A 1 405 ? -3.850 -29.871 -3.895 1.00 92.81 405 SER A O 1
ATOM 3131 N N . GLY A 1 406 ? -4.978 -30.627 -2.108 1.00 90.06 406 GLY A N 1
ATOM 3132 C CA . GLY A 1 406 ? -4.323 -31.937 -2.052 1.00 90.06 406 GLY A CA 1
ATOM 3133 C C . GLY A 1 406 ? -2.816 -31.859 -1.778 1.00 90.06 406 GLY A C 1
ATOM 3134 O O . GLY A 1 406 ? -2.260 -30.787 -1.553 1.00 90.06 406 GLY A O 1
ATOM 3135 N N . ARG A 1 407 ? -2.120 -33.002 -1.788 1.00 86.12 407 ARG A N 1
ATOM 3136 C CA . ARG A 1 407 ? -0.650 -33.025 -1.673 1.00 86.12 407 ARG A CA 1
ATOM 3137 C C . ARG A 1 407 ? -0.017 -32.772 -3.049 1.00 86.12 407 ARG A C 1
ATOM 3139 O O . ARG A 1 407 ? -0.467 -33.406 -4.003 1.00 86.12 407 ARG A O 1
ATOM 3146 N N . PRO A 1 408 ? 1.037 -31.939 -3.162 1.00 85.31 408 PRO A N 1
ATOM 3147 C CA . PRO A 1 408 ? 1.830 -31.882 -4.386 1.00 85.31 408 PRO A CA 1
ATOM 3148 C C . PRO A 1 408 ? 2.423 -33.262 -4.713 1.00 85.31 408 PRO A C 1
ATOM 3150 O O . PRO A 1 408 ? 2.742 -34.043 -3.809 1.00 85.31 408 PRO A O 1
ATOM 3153 N N . SER A 1 409 ? 2.572 -33.570 -5.996 1.00 85.75 409 SER A N 1
ATOM 3154 C CA . SER A 1 409 ? 3.209 -34.805 -6.459 1.00 85.75 409 SER A CA 1
ATOM 3155 C C . SER A 1 409 ? 4.698 -34.847 -6.097 1.00 85.75 409 SER A C 1
ATOM 3157 O O . SER A 1 409 ? 5.336 -33.817 -5.864 1.00 85.75 409 SER A O 1
ATOM 3159 N N . ASP A 1 410 ? 5.280 -36.048 -6.057 1.00 84.94 410 ASP A N 1
ATOM 3160 C CA . ASP A 1 410 ? 6.712 -36.193 -5.770 1.00 84.94 410 ASP A CA 1
ATOM 3161 C C . ASP A 1 410 ? 7.583 -35.492 -6.819 1.00 84.94 410 ASP A C 1
ATOM 3163 O O . ASP A 1 410 ? 8.590 -34.887 -6.457 1.00 84.94 410 ASP A O 1
ATOM 3167 N N . ASP A 1 411 ? 7.164 -35.484 -8.088 1.00 83.38 411 ASP A N 1
ATOM 3168 C CA . ASP A 1 411 ? 7.864 -34.779 -9.168 1.00 83.38 411 ASP A CA 1
ATOM 3169 C C . ASP A 1 411 ? 7.855 -33.257 -8.949 1.00 83.38 411 ASP A C 1
ATOM 3171 O O . ASP A 1 411 ? 8.883 -32.583 -9.069 1.00 83.38 411 ASP A O 1
ATOM 3175 N N . GLU A 1 412 ? 6.706 -32.706 -8.552 1.00 82.25 412 GLU A N 1
ATOM 3176 C CA . GLU A 1 412 ? 6.552 -31.295 -8.196 1.00 82.25 412 GLU A CA 1
ATOM 3177 C C . GLU A 1 412 ? 7.437 -30.905 -7.008 1.00 82.25 412 GLU A C 1
ATOM 3179 O O . GLU A 1 412 ? 8.147 -29.898 -7.056 1.00 82.25 412 GLU A O 1
ATOM 3184 N N . LEU A 1 413 ? 7.448 -31.713 -5.947 1.00 83.38 413 LEU A N 1
ATOM 3185 C CA . LEU A 1 413 ? 8.292 -31.471 -4.778 1.00 83.38 413 LEU A CA 1
ATOM 3186 C C . LEU A 1 413 ? 9.785 -31.645 -5.095 1.00 83.38 413 LEU A C 1
ATOM 3188 O O . LEU A 1 413 ? 10.618 -30.907 -4.564 1.00 83.38 413 LEU A O 1
ATOM 3192 N N . GLN A 1 414 ? 10.148 -32.557 -5.996 1.00 82.25 414 GLN A N 1
ATOM 3193 C CA . GLN A 1 414 ? 11.530 -32.756 -6.428 1.00 82.25 414 GLN A CA 1
ATOM 3194 C C . GLN A 1 414 ? 12.070 -31.544 -7.209 1.00 82.25 414 GLN A C 1
ATOM 3196 O O . GLN A 1 414 ? 13.234 -31.153 -7.037 1.00 82.25 414 GLN A O 1
ATOM 3201 N N . ASN A 1 415 ? 11.224 -30.889 -8.008 1.00 77.19 415 ASN A N 1
ATOM 3202 C CA . ASN A 1 415 ? 11.556 -29.629 -8.683 1.00 77.19 415 ASN A CA 1
ATOM 3203 C C . ASN A 1 415 ? 11.804 -28.492 -7.677 1.00 77.19 415 ASN A C 1
ATOM 3205 O O . ASN A 1 415 ? 12.763 -27.718 -7.808 1.00 77.19 415 ASN A O 1
ATOM 3209 N N . VAL A 1 416 ? 10.997 -28.440 -6.616 1.00 75.06 416 VAL A N 1
ATOM 3210 C CA . VAL A 1 416 ? 11.165 -27.486 -5.513 1.00 75.06 416 VAL A CA 1
ATOM 3211 C C . VAL A 1 416 ? 12.461 -27.746 -4.747 1.00 75.06 416 VAL A C 1
ATOM 3213 O O . VAL A 1 416 ? 13.256 -26.825 -4.560 1.00 75.06 416 VAL A O 1
ATOM 3216 N N . LEU A 1 417 ? 12.754 -28.997 -4.384 1.00 76.81 417 LEU A N 1
ATOM 3217 C CA . LEU A 1 417 ? 14.010 -29.369 -3.720 1.00 76.81 417 LEU A CA 1
ATOM 3218 C C . LEU A 1 417 ? 15.239 -29.018 -4.546 1.00 76.81 417 LEU A C 1
ATOM 3220 O O . LEU A 1 417 ? 16.243 -28.573 -3.994 1.00 76.81 417 LEU A O 1
ATOM 3224 N N . THR A 1 418 ? 15.178 -29.210 -5.862 1.00 75.00 418 THR A N 1
ATOM 3225 C CA . THR A 1 418 ? 16.277 -28.846 -6.764 1.00 75.00 418 THR A CA 1
ATOM 3226 C C . THR A 1 418 ? 16.553 -27.344 -6.694 1.00 75.00 418 THR A C 1
ATOM 3228 O O . THR A 1 418 ? 17.713 -26.927 -6.652 1.00 75.00 418 THR A O 1
ATOM 3231 N N . SER A 1 419 ? 15.499 -26.533 -6.599 1.00 67.56 419 SER A N 1
ATOM 3232 C CA . SER A 1 419 ? 15.597 -25.078 -6.450 1.00 67.56 419 SER A CA 1
ATOM 3233 C C . SER A 1 419 ? 16.126 -24.679 -5.063 1.00 67.56 419 SER A C 1
ATOM 3235 O O . SER A 1 419 ? 17.042 -23.863 -4.967 1.00 67.56 419 SER A O 1
ATOM 3237 N N . LEU A 1 420 ? 15.648 -25.322 -3.992 1.00 67.38 420 LEU A N 1
ATOM 3238 C CA . LEU A 1 420 ? 16.093 -25.074 -2.614 1.00 67.38 420 LEU A CA 1
ATOM 3239 C C . LEU A 1 420 ? 17.550 -25.500 -2.366 1.00 67.38 420 LEU A C 1
ATOM 3241 O O . LEU A 1 420 ? 18.292 -24.792 -1.686 1.00 67.38 420 LEU A O 1
ATOM 3245 N N . LYS A 1 421 ? 18.004 -26.618 -2.948 1.00 70.50 421 LYS A N 1
ATOM 3246 C CA . LYS A 1 421 ? 19.400 -27.083 -2.847 1.00 70.50 421 LYS A CA 1
ATOM 3247 C C . LYS A 1 421 ? 20.379 -26.120 -3.517 1.00 70.50 421 LYS A C 1
ATOM 3249 O O . LYS A 1 421 ? 21.464 -25.900 -2.984 1.00 70.50 421 LYS A O 1
ATOM 3254 N N . ARG A 1 422 ? 19.996 -25.492 -4.639 1.00 61.97 422 ARG A N 1
ATOM 3255 C CA . ARG A 1 422 ? 20.801 -24.437 -5.290 1.00 61.97 422 ARG A CA 1
ATOM 3256 C C . ARG A 1 422 ? 20.969 -23.197 -4.404 1.00 61.97 422 ARG A C 1
ATOM 3258 O O . ARG A 1 422 ? 21.995 -22.535 -4.498 1.00 61.97 422 ARG A O 1
ATOM 3265 N N . ALA A 1 423 ? 20.011 -22.931 -3.516 1.00 55.38 423 ALA A N 1
ATOM 3266 C CA . ALA A 1 423 ? 20.070 -21.870 -2.511 1.00 55.38 423 ALA A CA 1
ATOM 3267 C C . ALA A 1 423 ? 20.734 -22.303 -1.180 1.00 55.38 423 ALA A C 1
ATOM 3269 O O . ALA A 1 423 ? 20.709 -21.550 -0.210 1.00 55.38 423 ALA A O 1
ATOM 3270 N N . GLY A 1 424 ? 21.329 -23.503 -1.113 1.00 58.19 424 GLY A N 1
ATOM 3271 C CA . GLY A 1 424 ? 22.020 -24.018 0.078 1.00 58.19 424 GLY A CA 1
ATOM 3272 C C . GLY A 1 424 ? 21.143 -24.803 1.067 1.00 58.19 424 GLY A C 1
ATOM 3273 O O . GLY A 1 424 ? 21.603 -25.124 2.164 1.00 58.19 424 GLY A O 1
ATOM 3274 N N . GLY A 1 425 ? 19.899 -25.132 0.705 1.00 62.84 425 GLY A N 1
ATOM 3275 C CA . GLY A 1 425 ? 18.979 -25.921 1.532 1.00 62.84 425 GLY A CA 1
ATOM 3276 C C . GLY A 1 425 ? 19.372 -27.401 1.661 1.00 62.84 425 GLY A C 1
ATOM 3277 O O . GLY A 1 425 ? 19.908 -27.999 0.727 1.00 62.84 425 GLY A O 1
ATOM 3278 N N . LYS A 1 426 ? 19.079 -28.006 2.823 1.00 67.88 426 LYS A N 1
ATOM 3279 C CA . LYS A 1 426 ? 19.400 -29.413 3.156 1.00 67.88 426 LYS A CA 1
ATOM 3280 C C . LYS A 1 426 ? 18.184 -30.342 3.301 1.00 67.88 426 LYS A C 1
ATOM 3282 O O . LYS A 1 426 ? 18.383 -31.496 3.661 1.00 67.88 426 LYS A O 1
ATOM 3287 N N . LEU A 1 427 ? 16.963 -29.870 3.032 1.00 75.75 427 LEU A N 1
ATOM 3288 C CA . LEU A 1 427 ? 15.757 -30.695 3.177 1.00 75.75 427 LEU A CA 1
ATOM 3289 C C . LEU A 1 427 ? 15.758 -31.904 2.225 1.00 75.75 427 LEU A C 1
ATOM 3291 O O . LEU A 1 427 ? 16.189 -31.815 1.069 1.00 75.75 427 LEU A O 1
ATOM 3295 N N . SER A 1 428 ? 15.232 -33.022 2.717 1.00 81.31 428 SER A N 1
ATOM 3296 C CA . SER A 1 428 ? 14.823 -34.186 1.932 1.00 81.31 428 SER A CA 1
ATOM 3297 C C . SER A 1 428 ? 13.395 -34.032 1.388 1.00 81.31 428 SER A C 1
ATOM 3299 O O . SER A 1 428 ? 12.633 -33.161 1.808 1.00 81.31 428 SER A O 1
ATOM 3301 N N . LEU A 1 429 ? 13.028 -34.893 0.434 1.00 80.88 429 LEU A N 1
ATOM 3302 C CA . LEU A 1 429 ? 11.683 -34.935 -0.151 1.00 80.88 429 LEU A CA 1
ATOM 3303 C C . LEU A 1 429 ? 10.613 -35.299 0.875 1.00 80.88 429 LEU A C 1
ATOM 3305 O O . LEU A 1 429 ? 9.545 -34.691 0.897 1.00 80.88 429 LEU A O 1
ATOM 3309 N N . GLU A 1 430 ? 10.930 -36.251 1.748 1.00 81.94 430 GLU A N 1
ATOM 3310 C CA . GLU A 1 430 ? 10.049 -36.689 2.824 1.00 81.94 430 GLU A CA 1
ATOM 3311 C C . GLU A 1 430 ? 9.799 -35.560 3.832 1.00 81.94 430 GLU A C 1
ATOM 3313 O O . GLU A 1 430 ? 8.650 -35.287 4.175 1.00 81.94 430 GLU A O 1
ATOM 3318 N N . GLU A 1 431 ? 10.849 -34.830 4.226 1.00 79.69 431 GLU A N 1
ATOM 3319 C CA . GLU A 1 431 ? 10.725 -33.674 5.123 1.00 79.69 431 GLU A CA 1
ATOM 3320 C C . GLU A 1 431 ? 9.895 -32.546 4.499 1.00 79.69 431 GLU A C 1
ATOM 3322 O O . GLU A 1 431 ? 9.007 -32.017 5.163 1.00 79.69 431 GLU A O 1
ATOM 3327 N N . LEU A 1 432 ? 10.134 -32.203 3.226 1.00 79.31 432 LEU A N 1
ATOM 3328 C CA . LEU A 1 432 ? 9.385 -31.145 2.537 1.00 79.31 432 LEU A CA 1
ATOM 3329 C C . LEU A 1 432 ? 7.904 -31.517 2.402 1.00 79.31 432 LEU A C 1
ATOM 3331 O O . LEU A 1 432 ? 7.021 -30.715 2.701 1.00 79.31 432 LEU A O 1
ATOM 3335 N N . SER A 1 433 ? 7.634 -32.761 2.007 1.00 82.00 433 SER A N 1
ATOM 3336 C CA . SER A 1 433 ? 6.280 -33.299 1.942 1.00 82.00 433 SER A CA 1
ATOM 3337 C C . SER A 1 433 ? 5.564 -33.208 3.286 1.00 82.00 433 SER A C 1
ATOM 3339 O O . SER A 1 433 ? 4.418 -32.771 3.346 1.00 82.00 433 SER A O 1
ATOM 3341 N N . ALA A 1 434 ? 6.228 -33.632 4.365 1.00 80.81 434 ALA A N 1
ATOM 3342 C CA . ALA A 1 434 ? 5.645 -33.661 5.702 1.00 80.81 434 ALA A CA 1
ATOM 3343 C C . ALA A 1 434 ? 5.309 -32.260 6.238 1.00 80.81 434 ALA A C 1
ATOM 3345 O O . ALA A 1 434 ? 4.484 -32.122 7.140 1.00 80.81 434 ALA A O 1
ATOM 3346 N N . THR A 1 435 ? 5.941 -31.216 5.696 1.00 78.88 435 THR A N 1
ATOM 3347 C CA . THR A 1 435 ? 5.653 -29.829 6.066 1.00 78.88 435 THR A CA 1
ATOM 3348 C C . THR A 1 435 ? 4.514 -29.193 5.274 1.00 78.88 435 THR A C 1
ATOM 3350 O O . THR A 1 435 ? 3.984 -28.177 5.725 1.00 78.88 435 THR A O 1
ATOM 3353 N N . CYS A 1 436 ? 4.083 -29.771 4.146 1.00 87.12 436 CYS A N 1
ATOM 3354 C CA . CYS A 1 436 ? 3.033 -29.146 3.346 1.00 87.12 436 CYS A CA 1
ATOM 3355 C C . CYS A 1 436 ? 1.673 -29.160 4.067 1.00 87.12 436 CYS A C 1
ATOM 3357 O O . CYS A 1 436 ? 1.231 -30.176 4.600 1.00 87.12 436 CYS A O 1
ATOM 3359 N N . GLY A 1 437 ? 1.019 -28.003 4.099 1.00 88.94 437 GLY A N 1
ATOM 3360 C CA . GLY A 1 437 ? -0.231 -27.726 4.796 1.00 88.94 437 GLY A CA 1
ATOM 3361 C C . GLY A 1 437 ? -0.062 -27.559 6.303 1.00 88.94 437 GLY A C 1
ATOM 3362 O O . GLY A 1 437 ? -1.021 -27.207 6.989 1.00 88.94 437 GLY A O 1
ATOM 3363 N N . ARG A 1 438 ? 1.129 -27.788 6.868 1.00 88.25 438 ARG A N 1
ATOM 3364 C CA . ARG A 1 438 ? 1.333 -27.738 8.320 1.00 88.25 438 ARG A CA 1
ATOM 3365 C C . ARG A 1 438 ? 0.972 -26.371 8.896 1.00 88.25 438 ARG A C 1
ATOM 3367 O O . ARG A 1 438 ? 0.313 -26.313 9.930 1.00 88.25 438 ARG A O 1
ATOM 3374 N N . HIS A 1 439 ? 1.382 -25.286 8.243 1.00 89.88 439 HIS A N 1
ATOM 3375 C CA . HIS A 1 439 ? 1.130 -23.936 8.747 1.00 89.88 439 HIS A CA 1
ATOM 3376 C C . HIS A 1 439 ? -0.335 -23.529 8.601 1.00 89.88 439 HIS A C 1
ATOM 3378 O O . HIS A 1 439 ? -0.842 -22.837 9.475 1.00 89.88 439 HIS A O 1
ATOM 3384 N N . TYR A 1 440 ? -1.044 -24.035 7.587 1.00 91.81 440 TYR A N 1
ATOM 3385 C CA . TYR A 1 440 ? -2.498 -23.873 7.492 1.00 91.81 440 TYR A CA 1
ATOM 3386 C C . TYR A 1 440 ? -3.203 -24.451 8.730 1.00 91.81 440 TYR A C 1
ATOM 3388 O O . TYR A 1 440 ? -3.977 -23.768 9.397 1.00 91.81 440 TYR A O 1
ATOM 3396 N N . HIS A 1 441 ? -2.886 -25.697 9.091 1.00 91.75 441 HIS A N 1
ATOM 3397 C CA . HIS A 1 441 ? -3.516 -26.350 10.240 1.00 91.75 441 HIS A CA 1
ATOM 3398 C C . HIS A 1 441 ? -3.147 -25.675 11.561 1.00 91.75 441 HIS A C 1
ATOM 3400 O O . HIS A 1 441 ? -3.986 -25.565 12.451 1.00 91.75 441 HIS A O 1
ATOM 3406 N N . LEU A 1 442 ? -1.900 -25.217 11.699 1.00 90.44 442 LEU A N 1
ATOM 3407 C CA . LEU A 1 442 ? -1.466 -24.484 12.884 1.00 90.44 442 LEU A CA 1
ATOM 3408 C C . LEU A 1 442 ? -2.165 -23.125 13.001 1.00 90.44 442 LEU A C 1
ATOM 3410 O O . LEU A 1 442 ? -2.633 -22.798 14.082 1.00 90.44 442 LEU A O 1
ATOM 3414 N N . MET A 1 443 ? -2.317 -22.392 11.896 1.00 93.25 443 MET A N 1
ATOM 3415 C CA . MET A 1 443 ? -3.076 -21.142 11.832 1.00 93.25 443 MET A CA 1
ATOM 3416 C C . MET A 1 443 ? -4.522 -21.336 12.302 1.00 93.25 443 MET A C 1
ATOM 3418 O O . MET A 1 443 ? -4.963 -20.644 13.216 1.00 93.25 443 MET A O 1
ATOM 3422 N N . ILE A 1 444 ? -5.245 -22.309 11.736 1.00 95.56 444 ILE A N 1
ATOM 3423 C CA . ILE A 1 444 ? -6.629 -22.611 12.140 1.00 95.56 444 ILE A CA 1
ATOM 3424 C C . ILE A 1 444 ? -6.692 -23.045 13.609 1.00 95.56 444 ILE A C 1
ATOM 3426 O O . ILE A 1 444 ? -7.545 -22.577 14.362 1.00 95.56 444 ILE A O 1
ATOM 3430 N N . ARG A 1 445 ? -5.758 -23.895 14.054 1.00 94.06 445 ARG A N 1
ATOM 3431 C CA . ARG A 1 445 ? -5.680 -24.328 15.453 1.00 94.06 445 ARG A CA 1
ATOM 3432 C C . ARG A 1 445 ? -5.467 -23.150 16.401 1.00 94.06 445 ARG A C 1
ATOM 3434 O O . ARG A 1 445 ? -6.136 -23.092 17.424 1.00 94.06 445 ARG A O 1
ATOM 3441 N N . ASP A 1 446 ? -4.547 -22.243 16.094 1.00 93.12 446 ASP A N 1
ATOM 3442 C CA . ASP A 1 446 ? -4.264 -21.085 16.945 1.00 93.12 446 ASP A CA 1
ATOM 3443 C C . ASP A 1 446 ? -5.477 -20.150 17.032 1.00 93.12 446 ASP A C 1
ATOM 3445 O O . ASP A 1 446 ? -5.783 -19.648 18.110 1.00 93.12 446 ASP A O 1
ATOM 3449 N N . VAL A 1 447 ? -6.219 -19.982 15.928 1.00 96.50 447 VAL A N 1
ATOM 3450 C CA . VAL A 1 447 ? -7.489 -19.241 15.931 1.00 96.50 447 VAL A CA 1
ATOM 3451 C C . VAL A 1 447 ? -8.496 -19.882 16.883 1.00 96.50 447 VAL A C 1
ATOM 3453 O O . VAL A 1 447 ? -9.044 -19.188 17.736 1.00 96.50 447 VAL A O 1
ATOM 3456 N N . HIS A 1 448 ? -8.709 -21.197 16.800 1.00 96.69 448 HIS A N 1
ATOM 3457 C CA . HIS A 1 448 ? -9.611 -21.886 17.726 1.00 96.69 448 HIS A CA 1
ATOM 3458 C C . HIS A 1 448 ? -9.135 -21.804 19.179 1.00 96.69 448 HIS A C 1
ATOM 3460 O O . HIS A 1 448 ? -9.939 -21.521 20.057 1.00 96.69 448 HIS A O 1
ATOM 3466 N N . LEU A 1 449 ? -7.834 -21.963 19.437 1.00 94.56 449 LEU A N 1
ATOM 3467 C CA . LEU A 1 449 ? -7.278 -21.853 20.788 1.00 94.56 449 LEU A CA 1
ATOM 3468 C C . LEU A 1 449 ? -7.509 -20.468 21.403 1.00 94.56 449 LEU A C 1
ATOM 3470 O O . LEU A 1 449 ? -7.831 -20.385 22.585 1.00 94.56 449 LEU A O 1
ATOM 3474 N N . ALA A 1 450 ? -7.367 -19.396 20.623 1.00 95.94 450 ALA A N 1
ATOM 3475 C CA . ALA A 1 450 ? -7.653 -18.042 21.089 1.00 95.94 450 ALA A CA 1
ATOM 3476 C C . ALA A 1 450 ? -9.150 -17.852 21.400 1.00 95.94 450 ALA A C 1
ATOM 3478 O O . ALA A 1 450 ? -9.510 -17.293 22.435 1.00 95.94 450 ALA A O 1
ATOM 3479 N N . LEU A 1 451 ? -10.033 -18.363 20.534 1.00 96.88 451 LEU A N 1
ATOM 3480 C CA . LEU A 1 451 ? -11.488 -18.277 20.712 1.00 96.88 451 LEU A CA 1
ATOM 3481 C C . LEU A 1 451 ? -12.002 -19.125 21.886 1.00 96.88 451 LEU A C 1
ATOM 3483 O O . LEU A 1 451 ? -12.932 -18.718 22.582 1.00 96.88 451 LEU A O 1
ATOM 3487 N N . ASP A 1 452 ? -11.388 -20.277 22.141 1.00 95.69 452 ASP A N 1
ATOM 3488 C CA . ASP A 1 452 ? -11.749 -21.155 23.256 1.00 95.69 452 ASP A CA 1
ATOM 3489 C C . ASP A 1 452 ? -11.276 -20.592 24.611 1.00 95.69 452 ASP A C 1
ATOM 3491 O O . ASP A 1 452 ? -11.862 -20.899 25.651 1.00 95.69 452 ASP A O 1
ATOM 3495 N N . ASN A 1 453 ? -10.249 -19.732 24.613 1.00 95.50 453 ASN A N 1
ATOM 3496 C CA . ASN A 1 453 ? -9.639 -19.170 25.822 1.00 95.50 453 ASN A CA 1
ATOM 3497 C C . ASN A 1 453 ? -10.068 -17.730 26.152 1.00 95.50 453 ASN A C 1
ATOM 3499 O O . ASN A 1 453 ? -9.492 -17.124 27.058 1.00 95.50 453 ASN A O 1
ATOM 3503 N N . LEU A 1 454 ? -11.104 -17.188 25.500 1.00 96.19 454 LEU A N 1
ATOM 3504 C CA . LEU A 1 454 ? -11.543 -15.795 25.694 1.00 96.19 454 LEU A CA 1
ATOM 3505 C C . LEU A 1 454 ? -11.742 -15.412 27.168 1.00 96.19 454 LEU A C 1
ATOM 3507 O O . LEU A 1 454 ? -11.255 -14.376 27.609 1.00 96.19 454 LEU A O 1
ATOM 3511 N N . THR A 1 455 ? -12.414 -16.260 27.952 1.00 95.12 455 THR A N 1
ATOM 3512 C CA . THR A 1 455 ? -12.669 -16.007 29.382 1.00 95.12 455 THR A CA 1
ATOM 3513 C C . THR A 1 455 ? -11.389 -15.988 30.221 1.00 95.12 455 THR A C 1
ATOM 3515 O O . THR A 1 455 ? -11.329 -15.290 31.231 1.00 95.12 455 THR A O 1
ATOM 3518 N N . ALA A 1 456 ? -10.375 -16.764 29.834 1.00 94.25 456 ALA A N 1
ATOM 3519 C CA . ALA A 1 456 ? -9.112 -16.840 30.560 1.00 94.25 456 ALA A CA 1
ATOM 3520 C C . ALA A 1 456 ? -8.182 -15.667 30.215 1.00 94.25 456 ALA A C 1
ATOM 3522 O O . ALA A 1 456 ? -7.492 -15.154 31.094 1.00 94.25 456 ALA A O 1
ATOM 3523 N N . GLU A 1 457 ? -8.165 -15.248 28.950 1.00 93.56 457 GLU A N 1
ATOM 3524 C CA . GLU A 1 457 ? -7.252 -14.218 28.449 1.00 93.56 457 GLU A CA 1
ATOM 3525 C C . GLU A 1 457 ? -7.796 -12.795 28.604 1.00 93.56 457 GLU A C 1
ATOM 3527 O O . GLU A 1 457 ? -7.020 -11.864 28.825 1.00 93.56 457 GLU A O 1
ATOM 3532 N N . PHE A 1 458 ? -9.119 -12.620 28.540 1.00 95.00 458 PHE A N 1
ATOM 3533 C CA . PHE A 1 458 ? -9.764 -11.309 28.547 1.00 95.00 458 PHE A CA 1
ATOM 3534 C C . PHE A 1 458 ? -10.796 -11.223 29.680 1.00 95.00 458 PHE A C 1
ATOM 3536 O O . PHE A 1 458 ? -11.960 -11.568 29.485 1.00 95.00 458 PHE A O 1
ATOM 3543 N N . PRO A 1 459 ? -10.424 -10.709 30.871 1.00 90.75 459 PRO A N 1
ATOM 3544 C CA . PRO A 1 459 ? -11.324 -10.633 32.031 1.00 90.75 459 PRO A CA 1
ATOM 3545 C C . PRO A 1 459 ? -12.610 -9.824 31.804 1.00 90.75 459 PRO A C 1
ATOM 3547 O O . PRO A 1 459 ? -13.589 -9.982 32.531 1.00 90.75 459 PRO A O 1
ATOM 3550 N N . ALA A 1 460 ? -12.606 -8.935 30.809 1.00 90.50 460 ALA A N 1
ATOM 3551 C CA . ALA A 1 460 ? -13.768 -8.153 30.406 1.00 90.50 460 ALA A CA 1
ATOM 3552 C C . ALA A 1 460 ? -14.750 -8.935 29.504 1.00 90.50 460 ALA A C 1
ATOM 3554 O O . ALA A 1 460 ? -15.867 -8.469 29.282 1.00 90.50 460 ALA A O 1
ATOM 3555 N N . TYR A 1 461 ? -14.396 -10.135 29.034 1.00 94.50 461 TYR A N 1
ATOM 3556 C CA . TYR A 1 461 ? -15.311 -11.034 28.335 1.00 94.50 461 TYR A CA 1
ATOM 3557 C C . TYR A 1 461 ? -16.293 -11.681 29.323 1.00 94.50 461 TYR A C 1
ATOM 3559 O O . TYR A 1 461 ? -15.916 -12.465 30.191 1.00 94.50 461 TYR A O 1
ATOM 3567 N N . GLN A 1 462 ? -17.575 -11.359 29.173 1.00 92.69 462 GLN A N 1
ATOM 3568 C CA . GLN A 1 462 ? -18.689 -11.811 30.014 1.00 92.69 462 GLN A CA 1
ATOM 3569 C C . GLN A 1 462 ? -19.487 -12.964 29.382 1.00 92.69 462 GLN A C 1
ATOM 3571 O O . GLN A 1 462 ? -20.579 -13.291 29.843 1.00 92.69 462 GLN A O 1
ATOM 3576 N N . GLY A 1 463 ? -18.970 -13.584 28.317 1.00 93.62 463 GLY A N 1
ATOM 3577 C CA . GLY A 1 463 ? -19.685 -14.632 27.585 1.00 93.62 463 GLY A CA 1
ATOM 3578 C C . GLY A 1 463 ? -20.686 -14.101 26.556 1.00 93.62 463 GLY A C 1
ATOM 3579 O O . GLY A 1 463 ? -21.588 -14.833 26.158 1.00 93.62 463 GLY A O 1
ATOM 3580 N N . GLN A 1 464 ? -20.520 -12.856 26.097 1.00 94.00 464 GLN A N 1
ATOM 3581 C CA . GLN A 1 464 ? -21.373 -12.208 25.090 1.00 94.00 464 GLN A CA 1
ATOM 3582 C C . GLN A 1 464 ? -21.275 -12.818 23.676 1.00 94.00 464 GLN A C 1
ATOM 3584 O O . GLN A 1 464 ? -21.943 -12.359 22.751 1.00 94.00 464 GLN A O 1
ATOM 3589 N N . GLY A 1 465 ? -20.466 -13.866 23.498 1.00 96.00 465 GLY A N 1
ATOM 3590 C CA . GLY A 1 465 ? -20.212 -14.499 22.209 1.00 96.00 465 GLY A CA 1
ATOM 3591 C C . GLY A 1 465 ? -19.292 -13.666 21.319 1.00 96.00 465 GLY A C 1
ATOM 3592 O O . GLY A 1 465 ? -18.789 -12.610 21.711 1.00 96.00 465 GLY A O 1
ATOM 3593 N N . TYR A 1 466 ? -19.061 -14.162 20.108 1.00 96.94 466 TYR A N 1
ATOM 3594 C CA . TYR A 1 466 ? -18.219 -13.503 19.119 1.00 96.94 466 TYR A CA 1
ATOM 3595 C C . TYR A 1 466 ? -18.741 -13.717 17.698 1.00 96.94 466 TYR A C 1
ATOM 3597 O O . TYR A 1 466 ? -19.482 -14.659 17.418 1.00 96.94 466 TYR A O 1
ATOM 3605 N N . GLU A 1 467 ? -18.311 -12.843 16.796 1.00 96.25 467 GLU A N 1
ATOM 3606 C CA . GLU A 1 467 ? -18.541 -12.920 15.360 1.00 96.25 467 GLU A CA 1
ATOM 3607 C C . GLU A 1 467 ? -17.204 -12.746 14.640 1.00 96.25 467 GLU A C 1
ATOM 3609 O O . GLU A 1 467 ? -16.517 -11.743 14.836 1.00 96.25 467 GLU A O 1
ATOM 3614 N N . ILE A 1 468 ? -16.834 -13.703 13.784 1.00 97.12 468 ILE A N 1
ATOM 3615 C CA . ILE A 1 468 ? -15.650 -13.567 12.928 1.00 97.12 468 ILE A CA 1
ATOM 3616 C C . ILE A 1 468 ? -15.991 -12.593 11.799 1.00 97.12 468 ILE A C 1
ATOM 3618 O O . ILE A 1 468 ? -16.660 -12.952 10.831 1.00 97.12 468 ILE A O 1
ATOM 3622 N N . ALA A 1 469 ? -15.543 -11.352 11.968 1.00 96.00 469 ALA A N 1
ATOM 3623 C CA . ALA A 1 469 ? -15.908 -10.203 11.151 1.00 96.00 469 ALA A CA 1
ATOM 3624 C C . ALA A 1 469 ? -15.006 -10.038 9.920 1.00 96.00 469 ALA A C 1
ATOM 3626 O O . ALA A 1 469 ? -15.435 -9.488 8.905 1.00 96.00 469 ALA A O 1
ATOM 3627 N N . GLY A 1 470 ? -13.767 -10.529 9.981 1.00 93.81 470 GLY A N 1
ATOM 3628 C CA . GLY A 1 470 ? -12.857 -10.464 8.847 1.00 93.81 470 GLY A CA 1
ATOM 3629 C C . GLY A 1 470 ? -11.600 -11.302 9.017 1.00 93.81 470 GLY A C 1
ATOM 3630 O O . GLY A 1 470 ? -11.160 -11.603 10.127 1.00 93.81 470 GLY A O 1
ATOM 3631 N N . PHE A 1 471 ? -11.013 -11.660 7.884 1.00 95.38 471 PHE A N 1
ATOM 3632 C CA . PHE A 1 471 ? -9.727 -12.334 7.797 1.00 95.38 471 PHE A CA 1
ATOM 3633 C C . PHE A 1 471 ? -8.822 -11.546 6.856 1.00 95.38 471 PHE A C 1
ATOM 3635 O O . PHE A 1 471 ? -9.233 -11.201 5.750 1.00 95.38 471 PHE A O 1
ATOM 3642 N N . VAL A 1 472 ? -7.593 -11.276 7.277 1.00 92.50 472 VAL A N 1
ATOM 3643 C CA . VAL A 1 472 ? -6.593 -10.585 6.466 1.00 92.50 472 VAL A CA 1
ATOM 3644 C C . VAL A 1 472 ? -5.431 -11.529 6.214 1.00 92.50 472 VAL A C 1
ATOM 3646 O O . VAL A 1 472 ? -4.774 -11.976 7.158 1.00 92.50 472 VAL A O 1
ATOM 3649 N N . TRP A 1 473 ? -5.184 -11.821 4.940 1.00 90.06 473 TRP A N 1
ATOM 3650 C CA . TRP A 1 473 ? -4.088 -12.658 4.482 1.00 90.06 473 TRP A CA 1
ATOM 3651 C C . TRP A 1 473 ? -2.899 -11.803 4.038 1.00 90.06 473 TRP A C 1
ATOM 3653 O O . TRP A 1 473 ? -2.948 -11.078 3.045 1.00 90.06 473 TRP A O 1
ATOM 3663 N N . PHE A 1 474 ? -1.780 -11.916 4.751 1.00 84.00 474 PHE A N 1
ATOM 3664 C CA . PHE A 1 474 ? -0.529 -11.268 4.371 1.00 84.00 474 PHE A CA 1
ATOM 3665 C C . PHE A 1 474 ? 0.359 -12.228 3.596 1.00 84.00 474 PHE A C 1
ATOM 3667 O O . PHE A 1 474 ? 1.050 -13.087 4.153 1.00 84.00 474 PHE A O 1
ATOM 3674 N N . GLN A 1 475 ? 0.344 -12.028 2.283 1.00 78.56 475 GLN A N 1
ATOM 3675 C CA . GLN A 1 475 ? 1.103 -12.824 1.343 1.00 78.56 475 GLN A CA 1
ATOM 3676 C C . GLN A 1 475 ? 2.608 -12.524 1.402 1.00 78.56 475 GLN A C 1
ATOM 3678 O O . GLN A 1 475 ? 3.042 -11.371 1.340 1.00 78.56 475 GLN A O 1
ATOM 3683 N N . GLY A 1 476 ? 3.407 -13.591 1.427 1.00 68.06 476 GLY A N 1
ATOM 3684 C CA . GLY A 1 476 ? 4.857 -13.526 1.289 1.00 68.06 476 GLY A CA 1
ATOM 3685 C C . GLY A 1 476 ? 5.343 -13.493 -0.159 1.00 68.06 476 GLY A C 1
ATOM 3686 O O . GLY A 1 476 ? 4.686 -13.971 -1.083 1.00 68.06 476 GLY A O 1
ATOM 3687 N N . TRP A 1 477 ? 6.557 -12.985 -0.370 1.00 69.38 477 TRP A N 1
ATOM 3688 C CA . TRP A 1 477 ? 7.165 -12.875 -1.706 1.00 69.38 477 TRP A CA 1
ATOM 3689 C C . TRP A 1 477 ? 7.514 -14.225 -2.351 1.00 69.38 477 TRP A C 1
ATOM 3691 O O . TRP A 1 477 ? 7.675 -14.297 -3.568 1.00 69.38 477 TRP A O 1
ATOM 3701 N N . ASN A 1 478 ? 7.620 -15.297 -1.559 1.00 68.69 478 ASN A N 1
ATOM 3702 C CA . ASN A 1 478 ? 8.057 -16.613 -2.030 1.00 68.69 478 ASN A CA 1
ATOM 3703 C C . ASN A 1 478 ? 7.143 -17.190 -3.119 1.00 68.69 478 ASN A C 1
ATOM 3705 O O . ASN A 1 478 ? 7.649 -17.725 -4.107 1.00 68.69 478 ASN A O 1
ATOM 3709 N N . ASP A 1 479 ? 5.822 -17.030 -2.980 1.00 70.00 479 ASP A N 1
ATOM 3710 C CA . ASP A 1 479 ? 4.861 -17.523 -3.973 1.00 70.00 479 ASP A CA 1
ATOM 3711 C C . ASP A 1 479 ? 4.894 -16.745 -5.295 1.00 70.00 479 ASP A C 1
ATOM 3713 O O . ASP A 1 479 ? 4.365 -17.218 -6.291 1.00 70.00 479 ASP A O 1
ATOM 3717 N N . LEU A 1 480 ? 5.543 -15.578 -5.345 1.00 71.06 480 LEU A N 1
ATOM 3718 C CA . LEU A 1 480 ? 5.610 -14.755 -6.557 1.00 71.06 480 LEU A CA 1
ATOM 3719 C C . LEU A 1 480 ? 6.903 -14.963 -7.357 1.00 71.06 480 LEU A C 1
ATOM 3721 O O . LEU A 1 480 ? 6.939 -14.670 -8.552 1.00 71.06 480 LEU A O 1
ATOM 3725 N N . ILE A 1 481 ? 7.964 -15.465 -6.717 1.00 67.31 481 ILE A N 1
ATOM 3726 C CA . ILE A 1 481 ? 9.306 -15.555 -7.319 1.00 67.31 481 ILE A CA 1
ATOM 3727 C C . ILE A 1 481 ? 9.727 -16.983 -7.688 1.00 67.31 481 ILE A C 1
ATOM 3729 O O . ILE A 1 481 ? 10.577 -17.157 -8.560 1.00 67.31 481 ILE A O 1
ATOM 3733 N N . ILE A 1 482 ? 9.152 -18.008 -7.049 1.00 68.25 482 ILE A N 1
ATOM 3734 C CA . ILE A 1 482 ? 9.454 -19.417 -7.336 1.00 68.25 482 ILE A CA 1
ATOM 3735 C C . ILE A 1 482 ? 8.447 -19.914 -8.387 1.00 68.25 482 ILE A C 1
ATOM 3737 O O . ILE A 1 482 ? 7.257 -19.951 -8.081 1.00 68.25 482 ILE A O 1
ATOM 3741 N N . PRO A 1 483 ? 8.865 -20.303 -9.613 1.00 70.44 483 PRO A N 1
ATOM 3742 C CA . PRO A 1 483 ? 7.924 -20.557 -10.710 1.00 70.44 483 PRO A CA 1
ATOM 3743 C C . PRO A 1 483 ? 6.828 -21.590 -10.397 1.00 70.44 483 PRO A C 1
ATOM 3745 O O . PRO A 1 483 ? 5.665 -21.248 -10.590 1.00 70.44 483 PRO A O 1
ATOM 3748 N N . PRO A 1 484 ? 7.127 -22.774 -9.809 1.00 69.25 484 PRO A N 1
ATOM 3749 C CA . PRO A 1 484 ? 6.072 -23.702 -9.389 1.00 69.25 484 PRO A CA 1
ATOM 3750 C C . PRO A 1 484 ? 5.072 -23.089 -8.400 1.00 69.25 484 PRO A C 1
ATOM 3752 O O . PRO A 1 484 ? 3.888 -23.406 -8.437 1.00 69.25 484 PRO A O 1
ATOM 3755 N N . TYR A 1 485 ? 5.536 -22.198 -7.519 1.00 77.81 485 TYR A N 1
ATOM 3756 C CA . TYR A 1 485 ? 4.685 -21.582 -6.504 1.00 77.81 485 TYR A CA 1
ATOM 3757 C C . TYR A 1 485 ? 3.738 -20.572 -7.139 1.00 77.81 485 TYR A C 1
ATOM 3759 O O . TYR A 1 485 ? 2.540 -20.596 -6.870 1.00 77.81 485 TYR A O 1
ATOM 3767 N N . ARG A 1 486 ? 4.276 -19.750 -8.043 1.00 80.94 486 ARG A N 1
ATOM 3768 C CA . ARG A 1 486 ? 3.530 -18.732 -8.782 1.00 80.94 486 ARG A CA 1
ATOM 3769 C C . ARG A 1 486 ? 2.443 -19.343 -9.649 1.00 80.94 486 ARG A C 1
ATOM 3771 O O . ARG A 1 486 ? 1.323 -18.844 -9.657 1.00 80.94 486 ARG A O 1
ATOM 3778 N N . ASP A 1 487 ? 2.763 -20.416 -10.362 1.00 80.00 487 ASP A N 1
ATOM 3779 C CA . ASP A 1 487 ? 1.828 -21.019 -11.308 1.00 80.00 487 ASP A CA 1
ATOM 3780 C C . ASP A 1 487 ? 0.637 -21.675 -10.574 1.00 80.00 487 ASP A C 1
ATOM 3782 O O . ASP A 1 487 ? -0.490 -21.619 -11.058 1.00 80.00 487 ASP A O 1
ATOM 3786 N N . ALA A 1 488 ? 0.852 -22.198 -9.359 1.00 83.31 488 ALA A N 1
ATOM 3787 C CA . ALA A 1 488 ? -0.207 -22.749 -8.507 1.00 83.31 488 ALA A CA 1
ATOM 3788 C C . ALA A 1 488 ? -0.865 -21.715 -7.568 1.00 83.31 488 ALA A C 1
ATOM 3790 O O . ALA A 1 488 ? -1.797 -22.049 -6.832 1.00 83.31 488 ALA A O 1
ATOM 3791 N N . TYR A 1 489 ? -0.380 -20.470 -7.542 1.00 87.00 489 TYR A N 1
ATOM 3792 C CA . TYR A 1 489 ? -0.757 -19.481 -6.530 1.00 87.00 489 TYR A CA 1
ATOM 3793 C C . TYR A 1 489 ? -2.250 -19.154 -6.548 1.00 87.00 489 TYR A C 1
ATOM 3795 O O . TYR A 1 489 ? -2.902 -19.222 -5.511 1.00 87.00 489 TYR A O 1
ATOM 3803 N N . ALA A 1 490 ? -2.803 -18.822 -7.718 1.00 86.81 490 ALA A N 1
ATOM 3804 C CA . ALA A 1 490 ? -4.196 -18.385 -7.834 1.00 86.81 490 ALA A CA 1
ATOM 3805 C C . ALA A 1 490 ? -5.187 -19.482 -7.406 1.00 86.81 490 ALA A C 1
ATOM 3807 O O . ALA A 1 490 ? -6.174 -19.207 -6.717 1.00 86.81 490 ALA A O 1
ATOM 3808 N N . GLU A 1 491 ? -4.900 -20.731 -7.774 1.00 89.00 491 GLU A N 1
ATOM 3809 C CA . GLU A 1 491 ? -5.701 -21.887 -7.375 1.00 89.00 491 GLU A CA 1
ATOM 3810 C C . GLU A 1 491 ? -5.584 -22.141 -5.868 1.00 89.00 491 GLU A C 1
ATOM 3812 O O . GLU A 1 491 ? -6.598 -22.236 -5.179 1.00 89.00 491 GLU A O 1
ATOM 3817 N N . ASN A 1 492 ? -4.362 -22.149 -5.325 1.00 91.06 492 ASN A N 1
ATOM 3818 C CA . ASN A 1 492 ? -4.154 -22.325 -3.890 1.00 91.06 492 ASN A CA 1
ATOM 3819 C C . ASN A 1 492 ? -4.765 -21.187 -3.067 1.00 91.06 492 ASN A C 1
ATOM 3821 O O . ASN A 1 492 ? -5.325 -21.447 -2.013 1.00 91.06 492 ASN A O 1
ATOM 3825 N N . LEU A 1 493 ? -4.726 -19.938 -3.526 1.00 91.44 493 LEU A N 1
ATOM 3826 C CA . LEU A 1 493 ? -5.376 -18.829 -2.826 1.00 91.44 493 LEU A CA 1
ATOM 3827 C C . LEU A 1 493 ? -6.904 -18.981 -2.831 1.00 91.44 493 LEU A C 1
ATOM 3829 O O . LEU A 1 493 ? -7.557 -18.751 -1.816 1.00 91.44 493 LEU A O 1
ATOM 3833 N N . THR A 1 494 ? -7.479 -19.425 -3.949 1.00 92.75 494 THR A N 1
ATOM 3834 C CA . THR A 1 494 ? -8.919 -19.711 -4.045 1.00 92.75 494 THR A CA 1
ATOM 3835 C C . THR A 1 494 ? -9.324 -20.820 -3.073 1.00 92.75 494 THR A C 1
ATOM 3837 O O . THR A 1 494 ? -10.295 -20.688 -2.327 1.00 92.75 494 THR A O 1
ATOM 3840 N N . ASN A 1 495 ? -8.544 -21.898 -3.038 1.00 94.56 495 ASN A N 1
ATOM 3841 C CA . ASN A 1 495 ? -8.750 -23.020 -2.131 1.00 94.56 495 ASN A CA 1
ATOM 3842 C C . ASN A 1 495 ? -8.555 -22.618 -0.665 1.00 94.56 495 ASN A C 1
ATOM 3844 O O . ASN A 1 495 ? -9.346 -23.022 0.183 1.00 94.56 495 ASN A O 1
ATOM 3848 N N . LEU A 1 496 ? -7.580 -21.751 -0.372 1.00 93.56 496 LEU A N 1
ATOM 3849 C CA . LEU A 1 496 ? -7.358 -21.186 0.959 1.00 93.56 496 LEU A CA 1
ATOM 3850 C C . LEU A 1 496 ? -8.612 -20.464 1.450 1.00 93.56 496 LEU A C 1
ATOM 3852 O O . LEU A 1 496 ? -9.078 -20.721 2.554 1.00 93.56 496 LEU A O 1
ATOM 3856 N N . ILE A 1 497 ? -9.184 -19.593 0.615 1.00 94.00 497 ILE A N 1
ATOM 3857 C CA . ILE A 1 497 ? -10.392 -18.828 0.943 1.00 94.00 497 ILE A CA 1
ATOM 3858 C C . ILE A 1 497 ? -11.564 -19.764 1.257 1.00 94.00 497 ILE A C 1
ATOM 3860 O O . ILE A 1 497 ? -12.277 -19.559 2.241 1.00 94.00 497 ILE A O 1
ATOM 3864 N N . HIS A 1 498 ? -11.777 -20.794 0.435 1.00 95.25 498 HIS A N 1
ATOM 3865 C CA . HIS A 1 498 ? -12.848 -21.765 0.657 1.00 95.25 498 HIS A CA 1
ATOM 3866 C C . HIS A 1 498 ? -12.633 -22.594 1.924 1.00 95.25 498 HIS A C 1
ATOM 3868 O O . HIS A 1 498 ? -13.575 -22.790 2.695 1.00 95.25 498 HIS A O 1
ATOM 3874 N N . ASP A 1 499 ? -11.404 -23.049 2.152 1.00 97.19 499 ASP A N 1
ATOM 3875 C CA . ASP A 1 499 ? -11.059 -23.875 3.300 1.00 97.19 499 ASP A CA 1
ATOM 3876 C C . ASP A 1 499 ? -11.156 -23.077 4.605 1.00 97.19 499 ASP A C 1
ATOM 3878 O O . ASP A 1 499 ? -11.784 -23.560 5.543 1.00 97.19 499 ASP A O 1
ATOM 3882 N N . ILE A 1 500 ? -10.682 -21.825 4.641 1.00 96.25 500 ILE A N 1
ATOM 3883 C CA . ILE A 1 500 ? -10.840 -20.927 5.798 1.00 96.25 500 ILE A CA 1
ATOM 3884 C C . ILE A 1 500 ? -12.322 -20.734 6.125 1.00 96.25 500 ILE A C 1
ATOM 3886 O O . ILE A 1 500 ? -12.728 -20.880 7.276 1.00 96.25 500 ILE A O 1
ATOM 3890 N N . ARG A 1 501 ? -13.154 -20.425 5.123 1.00 96.81 501 ARG A N 1
ATOM 3891 C CA . ARG A 1 501 ? -14.600 -20.229 5.322 1.00 96.81 501 ARG A CA 1
ATOM 3892 C C . ARG A 1 501 ? -15.280 -21.472 5.878 1.00 96.81 501 ARG A C 1
ATOM 3894 O O . ARG A 1 501 ? -16.162 -21.357 6.727 1.00 96.81 501 ARG A O 1
ATOM 3901 N N . ARG A 1 502 ? -14.888 -22.653 5.397 1.00 97.06 502 ARG A N 1
ATOM 3902 C CA . ARG A 1 502 ? -15.405 -23.932 5.890 1.00 97.06 502 ARG A CA 1
ATOM 3903 C C . ARG A 1 502 ? -14.946 -24.194 7.321 1.00 97.06 502 ARG A C 1
ATOM 3905 O O . ARG A 1 502 ? -15.782 -24.477 8.174 1.00 97.06 502 ARG A O 1
ATOM 3912 N N . ASP A 1 503 ? -13.646 -24.108 7.573 1.00 96.69 503 ASP A N 1
ATOM 3913 C CA . ASP A 1 503 ? -13.037 -24.534 8.833 1.00 96.69 503 ASP A CA 1
ATOM 3914 C C . ASP A 1 503 ? -13.393 -23.569 9.977 1.00 96.69 503 ASP A C 1
ATOM 3916 O O . ASP A 1 503 ? -13.659 -24.011 11.091 1.00 96.69 503 ASP A O 1
ATOM 3920 N N . LEU A 1 504 ? -13.536 -22.271 9.681 1.00 95.75 504 LEU A N 1
ATOM 3921 C CA . LEU A 1 504 ? -14.058 -21.262 10.612 1.00 95.75 504 LEU A CA 1
ATOM 3922 C C . LEU A 1 504 ? -15.594 -21.182 10.641 1.00 95.75 504 LEU A C 1
ATOM 3924 O O . LEU A 1 504 ? -16.146 -20.325 11.328 1.00 95.75 504 LEU A O 1
ATOM 3928 N N . GLN A 1 505 ? -16.293 -22.036 9.884 1.00 95.81 505 GLN A N 1
ATOM 3929 C CA . GLN A 1 505 ? -17.760 -22.086 9.806 1.00 95.81 505 GLN A CA 1
ATOM 3930 C C . GLN A 1 505 ? -18.413 -20.733 9.455 1.00 95.81 505 GLN A C 1
ATOM 3932 O O . GLN A 1 505 ? -19.518 -20.422 9.898 1.00 95.81 505 GLN A O 1
ATOM 3937 N N . SER A 1 506 ? -17.745 -19.932 8.620 1.00 92.88 506 SER A N 1
ATOM 3938 C CA . SER A 1 506 ? -18.182 -18.596 8.208 1.00 92.88 506 SER A CA 1
ATOM 3939 C C . SER A 1 506 ? -18.195 -18.485 6.674 1.00 92.88 506 SER A C 1
ATOM 3941 O O . SER A 1 506 ? -17.228 -18.026 6.063 1.00 92.88 506 SER A O 1
ATOM 3943 N N . PRO A 1 507 ? -19.279 -18.917 5.995 1.00 90.25 507 PRO A N 1
ATOM 3944 C CA . PRO A 1 507 ? -19.325 -19.009 4.530 1.00 90.25 507 PRO A CA 1
ATOM 3945 C C . PRO A 1 507 ? -19.272 -17.648 3.821 1.00 90.25 507 PRO A C 1
ATOM 3947 O O . PRO A 1 507 ? -18.839 -17.571 2.673 1.00 90.25 507 PRO A O 1
ATOM 3950 N N . ALA A 1 508 ? -19.698 -16.580 4.497 1.00 88.94 508 ALA A N 1
ATOM 3951 C CA . ALA A 1 508 ? -19.691 -15.214 3.979 1.00 88.94 508 ALA A CA 1
ATOM 3952 C C . ALA A 1 508 ? -18.513 -14.379 4.509 1.00 88.94 508 ALA A C 1
ATOM 3954 O O . ALA A 1 508 ? -18.516 -13.165 4.318 1.00 88.94 508 ALA A O 1
ATOM 3955 N N . LEU A 1 509 ? -17.520 -15.007 5.160 1.00 90.00 509 LEU A N 1
ATOM 3956 C CA . LEU A 1 509 ? -16.385 -14.304 5.756 1.00 90.00 509 LEU A CA 1
ATOM 3957 C C . LEU A 1 509 ? -15.694 -13.409 4.714 1.00 90.00 509 LEU A C 1
ATOM 3959 O O . LEU A 1 509 ? -15.245 -13.927 3.673 1.00 90.00 509 LEU A O 1
ATOM 3963 N N . PRO A 1 510 ? -15.596 -12.093 4.972 1.00 89.88 510 PRO A N 1
ATOM 3964 C CA . PRO A 1 510 ? -14.737 -11.212 4.201 1.00 89.88 510 PRO A CA 1
ATOM 3965 C C . PRO A 1 510 ? -13.279 -11.630 4.397 1.00 89.88 510 PRO A C 1
ATOM 3967 O O . PRO A 1 510 ? -12.793 -11.698 5.527 1.00 89.88 510 PRO A O 1
ATOM 3970 N N . ILE A 1 511 ? -12.601 -11.928 3.289 1.00 89.38 511 ILE A N 1
ATOM 3971 C CA . ILE A 1 511 ? -11.175 -12.257 3.265 1.00 89.38 511 ILE A CA 1
ATOM 3972 C C . ILE A 1 511 ? -10.486 -11.228 2.375 1.00 89.38 511 ILE A C 1
ATOM 3974 O O . ILE A 1 511 ? -10.929 -11.010 1.244 1.00 89.38 511 ILE A O 1
ATOM 3978 N N . VAL A 1 512 ? -9.457 -10.586 2.923 1.00 81.88 512 VAL A N 1
ATOM 3979 C CA . VAL A 1 512 ? -8.646 -9.545 2.280 1.00 81.88 512 VAL A CA 1
ATOM 3980 C C . VAL A 1 512 ? -7.268 -10.076 1.949 1.00 81.88 512 VAL A C 1
ATOM 3982 O O . VAL A 1 512 ? -6.638 -10.635 2.876 1.00 81.88 512 VAL A O 1
#

pLDDT: mean 77.38, std 22.47, range [23.03, 98.56]

Sequence (512 aa):
EDGLLPYIVMEHVVGKSLRQAMHQSGTFDVESIVRIGMQTAQGLAAAHAQGLIHRDIKPANILLQGDNDRVKIMDFGLARAVDDVSLTHTGLVVGTPRYMSPEQAQNLPVDHRSDLFSLGSVLYAMCTGRPAFRAATSLTVLRSICEDTPQPIREINPEIPQWLAQIVNRLLAKDPERRFQSAAELSQLLGQYLTDLQNPATIVQPLPPLKIDEPKSSHNTRKRSHILNWRITGSFLLLAGMSLALLEGTGVTHVTRLVGSSPRVTANLMSGLPGKGSFESLPEIPALPPADRPVKVFILAGDSNMGGRAKVSLLEDQLREPESQIEFAHLKNGEDWVVRNDVWIHYGNRAGNLTVGYGQGPSDRFGPELEFGFVVGDHFEEQVLIIKTEWGGASLYCDFRPPSSGRPSDDELQNVLTSLKRAGGKLSLEELSATCGRHYHLMIRDVHLALDNLTAEFPAYQGQGYEIAGFVWFQGWNDLIIPPYRDAYAENLTNLIHDIRRDLQSPALPIV

Foldseek 3Di:
DDDDDDDDDDDDQAFDFQVVVCVPVVADDPLLLLLQLLLLLVQLQVQVVVVQAQQDDDSRQWGQHPPPRHIDGHCSPPVCVVDLDDCPPVNDDDDQCLLFALCVLVSHDDHNLRVLLSSLQRSLCNLQVDGQFDDLDSNSSSVCNQDNGGDQSCVRPVSHDPQSSVLSSQSSDNDSVSHPPGSVVSSVVSVVVSVVVVDPVNVPDDDPHPPRPDDDPPPDDDDDDDDDDDPPPVVVVVVVVVVVVVVVVPPPDDPDDDDDDDDDDDDDDDDDDDDDDDDDDQPDQDDAFPLQAAAAEEEEEEALQLQFPAFLVVLVVLCVDPVRVVVSVNQDDDPDGDWHQLEWEDDDPDTDTDHQQSHHDGRRGDHPCRVVRVVVSVVDSHRYYYYYAYDYQDACLFQQPFVVNPFDDLVLLVLVVVVCVVVVDDDDSVRSRVNGNVSNVVSLVSVVVCQVCCVVRRVPNPPSHHDHAAYEYDYHCPLVPRVSSVVCVVVSVVSSLCRCCVSVVNVPHHYD

Secondary structure (DSSP, 8-state):
--------------SEEHHHHHHHHSS--HHHHHHHHHHHHHHHHHHHTTT---S---GGGEEEEGGGTEEEE---SGGGSS------TT---SS--TT--HHHHTTPPP-HHHHHHHHHHHHHHHHHSS-SS--SSHHHHHHHHHHPPPPPHHHH-TTS-HHHHHHHHHHT-SSGGGS-S-HHHHHHHHHHHHHHHH-GGGTTSPPPP---------------------SSHHHHHHHHHHHHHHHGGG------S------------S-----S------PPPPPPPPTTS-EEEEEEEESTTTT--EEHHHHHHHHHSTTTHHHHGGGEETTEEP-EEEEEEEETTEEEEE-TT-SSSSTTEE-HHHHHHHHHHHH-SSPEEEEEEE--S--TTTTT--GGG-PPPHHHHHHHHHHHHHTT----HHHHHHHTTHHHHHHHHHHHHHHHTHHHH-TT--S--EEEEEEEEE--THHHHSHHHHHHHHHHHHHHHHHHHHHTT-TT--B-